Protein 6N9A (pdb70)

InterPro domains:
  IPR000905 Gcp-like domain [PF00814] (30-144)
  IPR022496 tRNA threonylcarbamoyl adenosine modification protein TsaB [TIGR03725] (3-191)
  IPR043129 ATPase, nucleotide binding domain [SSF53067] (1-99)
  IPR043129 ATPase, nucleotide binding domain [SSF53067] (104-193)

Foldseek 3Di:
DDDAFQWEWEWEQQPWTWIWIGHHPDIDIDTDDDDDDCLRPVVVVVVVVCVVVVHALLSGQEYEYEQDDGDPRRNCNGLVVVCVSCVVNQRWYHYDHVQQLLVVQDPDFAKEKAWAADPPQKIWIFIWHGDPHIHTPGDTAMDGPVVVVVVCVVDPHPDYHYHDTDGHNVSRRVSRSVCVVVVNTDTSVPRDGDPNVVVCCPCVVPDNDDD/DPKAKEWFFEFFEWKTFIWIDIPLADTQDWDILCVQVVDDDPCDPQDHDDTSPRQRVNVVVVVVVCVRPPLLPHAEYFYEQDAHDQVRSCNRLQVSLVSCVVNVHFYAYFHQVLLLCSLQCNQVVPDADQEWEQQAAQVFGFIWTQHRLRDIATQEGEPDGTLQRLQCLLCVVLVQHPPRQVSLLVLLVPEDQVQDDQDDPDDDPVRLYDYCVSSSVSLVVCVVPDPDDDSNHSSNNSLCVSLVSVQVSNVVVCVVVVHQEYEYAYDNLVRPVSVVVNVVVCVVVVHHYYYRDHVSRDDTRSSRRSSRSSCVVVPNTDDSPDRRDNPDHD/DWDKDKDWWDFLVLLLCLLCLLLLPDQFLAEEEEAEDDPLQLLSNVLSNVVNQPDHSVQRDDCCPVQWDWDPGVFIEIEGECVVPDDCVCCVPVVVVCSPTRGHYYYYHPVVVVVVSDDPQHKYWYWYDPDPGTIMIMIIGDPVRCVSVVSSVVSVVVVVD

Solvent-accessible surface area: 29505 Å² total; per-residue (Å²): 119,130,116,136,17,54,23,0,0,0,0,1,1,9,48,89,2,39,0,0,0,49,75,34,180,75,75,94,90,59,54,59,91,36,165,119,118,34,2,54,16,0,2,33,28,2,86,137,14,4,85,147,25,122,13,96,4,122,62,8,25,0,0,0,0,1,15,0,3,1,14,3,46,8,1,26,1,0,2,1,3,0,2,0,0,0,6,16,83,68,8,40,0,0,40,2,20,2,0,48,2,1,0,46,11,15,138,52,70,20,28,0,9,0,0,41,100,1,6,102,35,36,18,1,0,0,0,0,70,18,74,207,42,28,83,66,70,42,102,17,37,10,4,8,61,118,45,12,114,113,16,40,174,122,45,71,68,148,41,69,29,100,58,115,13,102,7,30,7,24,27,0,2,114,15,0,31,80,17,48,128,79,184,120,36,44,72,8,27,70,11,131,23,50,46,15,5,77,51,1,17,130,24,18,164,88,114,129,123,178,141,199,90,88,56,25,0,0,0,0,1,1,4,29,44,24,0,0,0,0,0,0,13,42,7,149,98,88,38,6,43,38,10,2,49,89,20,69,138,135,140,70,205,49,65,158,47,51,90,12,44,53,45,64,11,19,85,1,2,6,12,0,0,46,76,0,26,125,138,1,62,20,131,37,0,43,1,0,0,0,1,40,0,36,23,7,50,7,6,0,5,2,0,0,1,0,0,0,0,0,5,18,4,14,106,68,57,5,0,3,2,14,2,6,44,0,3,0,12,0,0,12,30,35,39,97,132,14,126,13,40,0,0,0,0,0,0,19,15,33,40,2,31,0,0,43,0,26,118,113,64,61,15,79,45,56,2,52,12,22,12,2,3,0,9,4,0,2,18,15,0,0,136,46,17,64,46,41,131,75,0,20,85,22,0,21,146,18,6,141,148,19,60,43,127,113,51,94,11,111,56,145,86,46,92,125,116,31,45,33,0,35,1,27,28,2,21,21,8,0,22,26,10,33,118,119,78,194,83,69,130,60,42,23,0,0,3,3,0,7,54,20,0,1,48,30,0,0,71,9,0,5,45,0,0,177,93,66,62,14,129,49,0,0,1,1,2,52,15,4,46,10,43,40,0,61,82,34,0,125,108,54,8,153,154,111,94,29,82,36,30,40,5,67,104,129,24,9,85,35,3,0,12,1,0,0,14,9,0,29,30,56,7,128,102,48,106,90,25,82,32,48,35,44,5,57,29,62,29,134,58,143,47,111,106,3,87,1,106,81,1,51,102,69,42,3,22,100,0,0,66,28,0,0,86,28,0,144,12,12,23,9,0,0,0,3,15,111,20,9,1,17,11,21,35,0,0,23,0,0,0,67,19,2,55,48,88,41,97,85,0,42,10,0,5,40,47,0,12,20,22,4,77,30,153,51,35,0,35,0,0,1,1,24,40,14,168,52,78,27,7,3,5,11,23,0,0,40,20,18,32,45,79,115,4,0,4,0,0,6,39,0,53,96,47,85,29,15,16,28,112,43,8,0,49,0,72,6,73,48,43,65,90,73,47,28,22,0,33,0,27,0,11,132,116,13,73,89,0,16,118,94,0,52,169,5,93,150,76,51,161,178

Secondary structure (DSSP, 8-state):
-----SEEEEEE-SSSEEEEEEETTEEEEEEE-SSS-HHHHHHHHHHHHHHHTT--GGG-SEEEEE--SS-HHHHHHHHHHHHHHHTTTT--EEEE-HHHHHHHTSSS-EEEEEEEE-STTEEEEEEEEESSSEEEEEEEEEEEHHHHHHHHHHS--SEEEESS----HHHHHHHHHHHHHTT--B-TT------GGGGHHHHTSSSS---/----EEEEEE-SSS--EEEEEETTTEEEEEEEHHHHHHS---S-SS----TT-HHHHHHHHHHHHHHHS-GGG--EEEEEEESS-HHHHHHHHHHHHHHHHHHT--EEEEEHHHHHHHHHHHH-TT--S-EEEEEESSS-EEEEEE-TT--EEEEEEBSS--HHHHHHHHHHHTT--SSHHHHHHHHHHTS-TTS---------SS---B--HHHHHHHHHHHHH--S--HHHHHHHHHHHHHHHHHHHHHHHHHHHT--EEEEESGGGG-HHHHHHHHHHHHHHT-EEE---HHHHSS-SHHHHHHHHHHHHTT----TTPPP-TT---/-EEEEEEEEE-HHHHHHHHHHHHHT--SSEEEEEE--TTSSHHHHHHHHGGGGT--GGG----TTTSEEEEESSSEEEEEE-TT--SSHHIIIIIHHHTT-SSSEEEEETGGGGGGGS-TT-EEEEEEEEETTEEEEEEEEEGGGTTHHHHHHGGGGGG--

B-factor: mean 79.47, std 28.5, range [38.74, 260.32]

CATH classification: 3.30.420.40 (+1 more: 3.30.420.200)

Structure (mmCIF, N/CA/C/O backbone):
data_6N9A
#
_entry.id   6N9A
#
_cell.length_a   124.053
_cell.length_b   124.053
_cell.length_c   119.035
_cell.angle_alpha   90.00
_cell.angle_beta   90.00
_cell.angle_gamma   120.00
#
_symmetry.space_group_name_H-M   'P 31 2 1'
#
loop_
_entity.id
_entity.type
_entity.pdbx_description
1 polymer 'tRNA threonylcarbamoyladenosine biosynthesis protein TsaB'
2 polymer 'tRNA N6-adenosine threonylcarbamoyltransferase'
3 polymer 'tRNA threonylcarbamoyladenosine biosynthesis protein TsaE'
4 non-polymer 'TRIETHYLENE GLYCOL'
5 non-polymer 2-(2-ETHOXYETHOXY)ETHANOL
6 non-polymer "5'-O-[(R)-(carboxyoxy)(hydroxy)phosphoryl]adenosine"
7 non-polymer 'ZINC ION'
8 non-polymer "ADENOSINE-5'-DIPHOSPHATE"
9 non-polymer "ADENOSINE-5'-TRIPHOSPHATE"
10 non-polymer 'MAGNESIUM ION'
11 water water
#
loop_
_atom_site.group_PDB
_atom_site.id
_atom_site.type_symbol
_atom_site.label_atom_id
_atom_site.label_alt_id
_atom_site.label_comp_id
_atom_site.label_asym_id
_atom_site.label_entity_id
_atom_site.label_seq_id
_atom_site.pdbx_PDB_ins_code
_atom_site.Cartn_x
_atom_site.Cartn_y
_atom_site.Cartn_z
_atom_site.occupancy
_atom_site.B_iso_or_equiv
_atom_site.auth_seq_id
_atom_site.auth_comp_id
_atom_site.auth_asym_id
_atom_site.auth_atom_id
_atom_site.pdbx_PDB_model_num
ATOM 1 N N . GLY A 1 1 ? -24.071 49.978 -10.415 1.00 108.07 -4 GLY B N 1
ATOM 2 C CA . GLY A 1 1 ? -23.564 48.821 -11.212 1.00 113.17 -4 GLY B CA 1
ATOM 3 C C . GLY A 1 1 ? -22.897 47.776 -10.332 1.00 131.12 -4 GLY B C 1
ATOM 4 O O . GLY A 1 1 ? -23.111 47.746 -9.119 1.00 153.56 -4 GLY B O 1
ATOM 5 N N . SER A 1 2 ? -22.082 46.918 -10.959 1.00 131.98 -3 SER B N 1
ATOM 6 C CA . SER A 1 2 ? -21.402 45.811 -10.282 1.00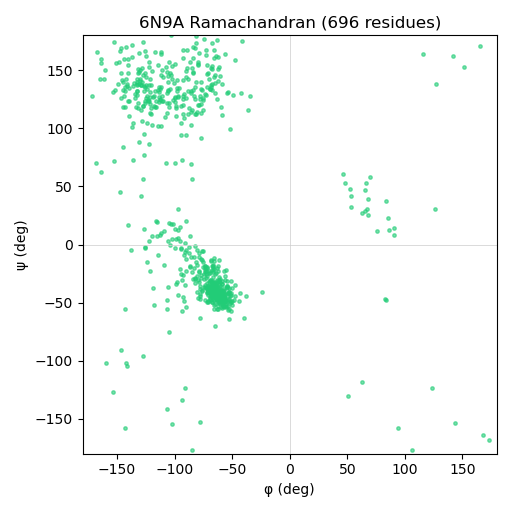 126.44 -3 SER B CA 1
ATOM 7 C C . SER A 1 2 ? -20.229 46.336 -9.445 1.00 108.96 -3 SER B C 1
ATOM 8 O O . SER A 1 2 ? -19.264 46.879 -9.982 1.00 117.11 -3 SER B O 1
ATOM 11 N N . HIS A 1 3 ? -20.333 46.161 -8.124 1.00 85.50 -2 HIS B N 1
ATOM 12 C CA . HIS A 1 3 ? -19.245 46.452 -7.197 1.00 87.78 -2 HIS B CA 1
ATOM 13 C C . HIS A 1 3 ? -19.234 45.398 -6.086 1.00 79.82 -2 HIS B C 1
ATOM 14 O O . HIS A 1 3 ? -20.164 44.601 -5.969 1.00 90.77 -2 HIS B O 1
ATOM 21 N N . MET A 1 4 ? -18.168 45.413 -5.281 1.00 70.01 -1 MET B N 1
ATOM 22 C CA . MET A 1 4 ? -18.003 44.499 -4.154 1.00 75.95 -1 MET B CA 1
ATOM 23 C C . MET A 1 4 ? -18.748 45.052 -2.931 1.00 83.43 -1 MET B C 1
ATOM 24 O O . MET A 1 4 ? -18.862 46.269 -2.749 1.00 68.50 -1 MET B O 1
ATOM 29 N N . ALA A 1 5 ? -19.248 44.134 -2.097 1.00 62.49 0 ALA B N 1
ATOM 30 C CA . ALA A 1 5 ? -20.131 44.461 -0.982 1.00 59.85 0 ALA B CA 1
ATOM 31 C C . ALA A 1 5 ? -19.416 45.376 0.021 1.00 61.01 0 ALA B C 1
ATOM 32 O O . ALA A 1 5 ? -18.230 45.204 0.303 1.00 63.98 0 ALA B O 1
ATOM 34 N N . SER A 1 6 ? -20.171 46.348 0.545 1.00 66.71 1 SER B N 1
ATOM 35 C CA . SER A 1 6 ? -19.735 47.256 1.606 1.00 65.09 1 SER B CA 1
ATOM 36 C C . SER A 1 6 ? -20.637 47.091 2.835 1.00 65.86 1 SER B C 1
ATOM 37 O O . SER A 1 6 ? -20.168 47.158 3.972 1.00 69.78 1 SER B O 1
ATOM 40 N N . ASN A 1 7 ? -21.934 46.880 2.574 1.00 63.18 2 ASN B N 1
ATOM 41 C CA . ASN A 1 7 ? -22.986 46.867 3.587 1.00 59.62 2 ASN B CA 1
ATOM 42 C C . ASN A 1 7 ? -23.693 45.508 3.571 1.00 57.32 2 ASN B C 1
ATOM 43 O O . ASN A 1 7 ? -24.373 45.182 2.598 1.00 53.64 2 ASN B O 1
ATOM 48 N N . VAL A 1 8 ? -23.533 44.736 4.653 1.00 57.15 3 VAL B N 1
ATOM 49 C CA . VAL A 1 8 ? -23.961 43.336 4.696 1.00 57.27 3 VAL B CA 1
ATOM 50 C C . VAL A 1 8 ? -24.726 43.064 5.997 1.00 61.65 3 VAL B C 1
ATOM 51 O O . VAL A 1 8 ? -24.174 43.202 7.091 1.00 62.71 3 VAL B O 1
ATOM 55 N N . LEU A 1 9 ? -25.997 42.671 5.851 1.00 63.79 4 LEU B N 1
ATOM 56 C CA . LEU A 1 9 ? -26.841 42.208 6.951 1.00 63.19 4 LEU B CA 1
ATOM 57 C C . LEU A 1 9 ? -27.026 40.690 6.845 1.00 59.83 4 LEU B C 1
ATOM 58 O O . LEU A 1 9 ? -27.371 40.182 5.784 1.00 63.28 4 LEU B O 1
ATOM 63 N N . ALA A 1 10 ? -26.797 39.979 7.954 1.00 53.43 5 ALA B N 1
ATOM 64 C CA . ALA A 1 10 ? -27.039 38.540 8.030 1.00 54.20 5 ALA B CA 1
ATOM 65 C C . ALA A 1 10 ? -27.568 38.184 9.422 1.00 58.01 5 ALA B C 1
ATOM 66 O O . ALA A 1 10 ? -27.045 38.664 10.424 1.00 60.89 5 ALA B O 1
ATOM 68 N N . LEU A 1 11 ? -28.607 37.344 9.473 1.00 59.16 6 LEU B N 1
ATOM 69 C CA . LEU A 1 11 ? -29.104 36.844 10.745 1.00 64.21 6 LEU B CA 1
ATOM 70 C C . LEU A 1 11 ? -29.411 35.345 10.639 1.00 67.04 6 LEU B C 1
ATOM 71 O O . LEU A 1 11 ? -29.548 34.794 9.543 1.00 60.34 6 LEU B O 1
ATOM 76 N N . ASP A 1 12 ? -29.500 34.698 11.807 1.00 61.01 7 ASP B N 1
ATOM 77 C CA . ASP A 1 12 ? -29.899 33.304 11.921 1.00 60.83 7 ASP B CA 1
ATOM 78 C C . ASP A 1 12 ? -30.804 33.158 13.148 1.00 58.79 7 ASP B C 1
ATOM 79 O O . ASP A 1 12 ? -30.415 33.505 14.263 1.00 64.10 7 ASP B O 1
ATOM 84 N N . THR A 1 13 ? -32.011 32.637 12.917 1.00 60.01 8 THR B N 1
ATOM 85 C CA . THR A 1 13 ? -33.050 32.552 13.930 1.00 61.71 8 THR B CA 1
ATOM 86 C C . THR A 1 13 ? -33.355 31.083 14.239 1.00 62.77 8 THR B C 1
ATOM 87 O O . THR A 1 13 ? -34.410 30.769 14.787 1.00 63.99 8 THR B O 1
ATOM 91 N N . SER A 1 14 ? -32.417 30.199 13.883 1.00 56.61 9 SER B N 1
ATOM 92 C CA . SER A 1 14 ? -32.635 28.755 13.897 1.00 64.01 9 SER B CA 1
ATOM 93 C C . SER A 1 14 ? -32.660 28.227 15.337 1.00 66.15 9 SER B C 1
ATOM 94 O O . SER A 1 14 ? -33.147 27.128 15.595 1.00 68.82 9 SER B O 1
ATOM 97 N N . GLN A 1 15 ? -32.128 29.024 16.268 1.00 73.65 10 GLN B N 1
ATOM 98 C CA . GLN A 1 15 ? -32.163 28.703 17.681 1.00 58.57 10 GLN B CA 1
ATOM 99 C C . GLN A 1 15 ? -32.279 30.015 18.464 1.00 63.31 10 GLN B C 1
ATOM 100 O O . GLN A 1 15 ? -33.381 30.486 18.723 1.00 77.22 10 GLN B O 1
ATOM 106 N N . ARG A 1 16 ? -31.130 30.591 18.829 1.00 64.75 11 ARG B N 1
ATOM 107 C CA . ARG A 1 16 ? -31.068 31.939 19.373 1.00 68.54 11 ARG B CA 1
ATOM 108 C C . ARG A 1 16 ? -30.980 32.922 18.199 1.00 67.64 11 ARG B C 1
ATOM 109 O O . ARG A 1 16 ? -30.557 32.553 17.097 1.00 71.44 11 ARG B O 1
ATOM 117 N N . ILE A 1 17 ? -31.391 34.169 18.449 1.00 55.82 12 ILE B N 1
ATOM 118 C CA . ILE A 1 17 ? -31.319 35.236 17.463 1.00 55.75 12 ILE B CA 1
ATOM 119 C C . ILE A 1 17 ? -29.866 35.705 17.333 1.00 65.62 12 ILE B C 1
ATOM 120 O O . ILE A 1 17 ? -29.231 36.063 18.323 1.00 58.39 12 ILE B O 1
ATOM 125 N N . ARG A 1 18 ? -29.363 35.699 16.095 1.00 63.80 13 ARG B N 1
ATOM 126 C CA . ARG A 1 18 ? -27.997 36.100 15.779 1.00 60.64 13 ARG B CA 1
ATOM 127 C C . ARG A 1 18 ? -28.024 37.071 14.597 1.00 64.83 13 ARG B C 1
ATOM 128 O O . ARG A 1 18 ? -28.451 36.704 13.508 1.00 64.17 13 ARG B O 1
ATOM 136 N N . ILE A 1 19 ? -27.563 38.304 14.832 1.00 62.30 14 ILE B N 1
ATOM 137 C CA . ILE A 1 19 ? -27.593 39.369 13.837 1.00 57.42 14 ILE B CA 1
ATOM 138 C C . ILE A 1 19 ? -26.179 39.923 13.655 1.00 58.68 14 ILE B C 1
ATOM 139 O O . ILE A 1 19 ? -25.540 40.319 14.627 1.00 53.33 14 ILE B O 1
ATOM 144 N N . GLY A 1 20 ? -25.718 39.945 12.401 1.00 61.22 15 GLY B N 1
ATOM 145 C CA . GLY A 1 20 ? -24.461 40.587 12.022 1.00 61.78 15 GLY B CA 1
ATOM 146 C C . GLY A 1 20 ? -24.685 41.684 10.993 1.00 60.17 15 GLY B C 1
ATOM 147 O O . GLY A 1 20 ? -25.453 41.511 10.046 1.00 60.46 15 GLY B O 1
ATOM 148 N N . LEU A 1 21 ? -24.011 42.822 11.184 1.00 61.88 16 LEU B N 1
ATOM 149 C CA . LEU A 1 21 ? -24.119 43.947 10.265 1.00 60.83 16 LEU B CA 1
ATOM 150 C C . LEU A 1 21 ? -22.742 44.585 10.060 1.00 68.53 16 LEU B C 1
ATOM 151 O O . LEU A 1 21 ? -22.195 45.199 10.976 1.00 72.30 16 LEU B O 1
ATOM 156 N N . ARG A 1 22 ? -22.204 44.425 8.846 1.00 58.90 17 ARG B N 1
ATOM 157 C CA . ARG A 1 22 ? -20.992 45.110 8.416 1.00 63.58 17 ARG B CA 1
ATOM 158 C C . ARG A 1 22 ? -21.387 46.369 7.637 1.00 61.31 17 ARG B C 1
ATOM 159 O O . ARG A 1 22 ? -22.271 46.328 6.784 1.00 57.04 17 ARG B O 1
ATOM 167 N N . LYS A 1 23 ? -20.721 47.484 7.950 1.00 64.25 18 LYS B N 1
ATOM 168 C CA . LYS A 1 23 ? -20.830 48.716 7.184 1.00 59.73 18 LYS B CA 1
ATOM 169 C C . LYS A 1 23 ? -19.429 49.315 7.026 1.00 69.31 18 LYS B C 1
ATOM 170 O O . LYS A 1 23 ? -18.903 49.947 7.949 1.00 67.53 18 LYS B O 1
ATOM 176 N N . GLY A 1 24 ? -18.842 49.103 5.844 1.00 68.45 19 GLY B N 1
ATOM 177 C CA . GLY A 1 24 ? -17.465 49.466 5.578 1.00 63.85 19 GLY B CA 1
ATOM 178 C C . GLY A 1 24 ? -16.514 48.687 6.469 1.00 65.12 19 GLY B C 1
ATOM 179 O O . GLY A 1 24 ? -16.461 47.458 6.410 1.00 60.84 19 GLY B O 1
ATOM 180 N N . GLU A 1 25 ? -15.767 49.418 7.301 1.00 73.65 20 GLU B N 1
ATOM 181 C CA . GLU A 1 25 ? -14.731 48.844 8.144 1.00 72.21 20 GLU B CA 1
ATOM 182 C C . GLU A 1 25 ? -15.339 48.378 9.474 1.00 70.40 20 GLU B C 1
ATOM 183 O O . GLU A 1 25 ? -14.655 47.737 10.266 1.00 84.82 20 GLU B O 1
ATOM 189 N N . ASP A 1 26 ? -16.619 48.703 9.701 1.00 65.07 21 ASP B N 1
ATOM 190 C CA . ASP A 1 26 ? -17.312 48.433 10.974 1.00 61.58 21 ASP B CA 1
ATOM 191 C C . ASP A 1 26 ? -18.182 47.172 10.867 1.00 54.53 21 ASP B C 1
ATOM 192 O O . ASP A 1 26 ? -19.065 47.091 10.012 1.00 67.17 21 ASP B O 1
ATOM 197 N N . LEU A 1 27 ? -17.922 46.200 11.751 1.00 54.06 22 LEU B N 1
ATOM 198 C CA . LEU A 1 27 ? -18.756 45.000 11.916 1.00 58.83 22 LEU B CA 1
ATOM 199 C C . LEU A 1 27 ? -19.361 44.990 13.327 1.00 52.90 22 LEU B C 1
ATOM 200 O O . LEU A 1 27 ? -18.639 45.039 14.325 1.00 52.19 22 LEU B O 1
ATOM 205 N N . PHE A 1 28 ? -20.693 44.923 13.399 1.00 66.35 23 PHE B N 1
ATOM 206 C CA . PHE A 1 28 ? -21.399 44.772 14.665 1.00 66.94 23 PHE B CA 1
ATOM 207 C C . PHE A 1 28 ? -22.069 43.396 14.717 1.00 60.26 23 PHE B C 1
ATOM 208 O O . PHE A 1 28 ? -22.705 42.972 13.757 1.00 62.82 23 PHE B O 1
ATOM 216 N N . GLU A 1 29 ? -21.905 42.717 15.856 1.00 63.26 24 GLU B N 1
ATOM 217 C CA . GLU A 1 29 ? -22.581 41.459 16.150 1.00 59.03 24 GLU B CA 1
ATOM 218 C C . GLU A 1 29 ? -23.565 41.685 17.306 1.00 64.75 24 GLU B C 1
ATOM 219 O O . GLU A 1 29 ? -23.228 42.337 18.295 1.00 66.76 24 GLU B O 1
ATOM 225 N N . ILE A 1 30 ? -24.778 41.140 17.172 1.00 55.81 25 ILE B N 1
ATOM 226 C CA . ILE A 1 30 ? -25.774 41.189 18.232 1.00 54.97 25 ILE B CA 1
ATOM 227 C C . ILE A 1 30 ? -26.431 39.813 18.361 1.00 58.60 25 ILE B C 1
ATOM 228 O O . ILE A 1 30 ? -26.767 39.182 17.363 1.00 64.90 25 ILE B O 1
ATOM 233 N N . SER A 1 31 ? -26.602 39.366 19.608 1.00 57.69 26 SER B N 1
ATOM 234 C CA . SER A 1 31 ? -27.342 38.150 19.924 1.00 61.51 26 SER B CA 1
ATOM 235 C C . SER A 1 31 ? -28.360 38.455 21.029 1.00 66.60 26 SER B C 1
ATOM 236 O O . SER A 1 31 ? -28.131 39.334 21.869 1.00 61.93 26 SER B O 1
ATOM 239 N N . TYR A 1 32 ? -29.481 37.727 21.015 1.00 62.01 27 TYR B N 1
ATOM 240 C CA . TYR A 1 32 ? -30.445 37.787 22.101 1.00 59.56 27 TYR B CA 1
ATOM 241 C C . TYR A 1 32 ? -30.803 36.379 22.584 1.00 60.11 27 TYR B C 1
ATOM 242 O O . TYR A 1 32 ? -30.929 35.450 21.787 1.00 54.74 27 TYR B O 1
ATOM 251 N N . THR A 1 33 ? -30.973 36.266 23.907 1.00 66.55 28 THR B N 1
ATOM 252 C CA . THR A 1 33 ? -31.256 35.019 24.610 1.00 59.55 28 THR B CA 1
ATOM 253 C C . THR A 1 33 ? -32.191 35.314 25.790 1.00 62.72 28 THR B C 1
ATOM 254 O O . THR A 1 33 ? -31.829 36.067 26.694 1.00 62.09 28 THR B O 1
ATOM 258 N N . GLY A 1 34 ? -33.391 34.723 25.779 1.00 62.21 29 GLY B N 1
ATOM 259 C CA . GLY A 1 34 ? -34.346 34.931 26.866 1.00 67.09 29 GLY B CA 1
ATOM 260 C C . GLY A 1 34 ? -35.743 34.430 26.544 1.00 76.13 29 GLY B C 1
ATOM 261 O O . GLY A 1 34 ? -35.939 33.662 25.603 1.00 84.22 29 GLY B O 1
ATOM 262 N N . GLU A 1 35 ? -36.713 34.886 27.347 1.00 75.57 30 GLU B N 1
ATOM 263 C CA . GLU A 1 35 ? -38.080 34.362 27.350 1.00 77.26 30 GLU B CA 1
ATOM 264 C C . GLU A 1 35 ? -38.857 34.898 26.143 1.00 67.34 30 GLU B C 1
ATOM 265 O O . GLU A 1 35 ? -39.795 34.263 25.673 1.00 69.74 30 GLU B O 1
ATOM 271 N N . LYS A 1 36 ? -38.455 36.071 25.652 1.00 58.74 31 LYS B N 1
ATOM 272 C CA . LYS A 1 36 ? -39.156 36.736 24.567 1.00 55.32 31 LYS B CA 1
ATOM 273 C C . LYS A 1 36 ? -39.034 35.901 23.286 1.00 57.27 31 LYS B C 1
ATOM 274 O O . LYS A 1 36 ? -38.001 35.273 23.029 1.00 52.37 31 LYS B O 1
ATOM 280 N N . LYS A 1 37 ? -40.112 35.906 22.495 1.00 57.29 32 LYS B N 1
ATOM 281 C CA . LYS A 1 37 ? -40.190 35.158 21.248 1.00 66.93 32 LYS B CA 1
ATOM 282 C C . LYS A 1 37 ? -39.451 35.931 20.153 1.00 59.32 32 LYS B C 1
ATOM 283 O O . LYS A 1 37 ? -39.289 37.145 20.244 1.00 63.11 32 LYS B O 1
ATOM 289 N N . HIS A 1 38 ? -39.014 35.205 19.122 1.00 60.31 33 HIS B N 1
ATOM 290 C CA . HIS A 1 38 ? -38.273 35.778 18.007 1.00 55.17 33 HIS B CA 1
ATOM 291 C C . HIS A 1 38 ? -39.037 36.963 17.402 1.00 55.44 33 HIS B C 1
ATOM 292 O O . HIS A 1 38 ? -38.437 37.979 17.059 1.00 56.60 33 HIS B O 1
ATOM 299 N N . ALA A 1 39 ? -40.361 36.827 17.278 1.00 54.39 34 ALA B N 1
ATOM 300 C CA . ALA A 1 39 ? -41.186 37.849 16.639 1.00 53.86 34 ALA B CA 1
ATOM 301 C C . ALA A 1 39 ? -41.211 39.129 17.487 1.00 51.90 34 ALA B C 1
ATOM 302 O O . ALA A 1 39 ? -41.550 40.195 16.982 1.00 61.01 34 ALA B O 1
ATOM 304 N N . GLU A 1 40 ? -40.851 39.016 18.771 1.00 56.97 35 GLU B N 1
ATOM 305 C CA . GLU A 1 40 ? -40.872 40.150 19.702 1.00 60.14 35 GLU B CA 1
ATOM 306 C C . GLU A 1 40 ? -39.556 40.937 19.636 1.00 54.58 35 GLU B C 1
ATOM 307 O O . GLU A 1 40 ? -39.512 42.092 20.056 1.00 66.35 35 GLU B O 1
ATOM 313 N N . ILE A 1 41 ? -38.492 40.312 19.115 1.00 50.24 36 ILE B N 1
ATOM 314 C CA . ILE A 1 41 ? -37.133 40.852 19.249 1.00 57.99 36 ILE B CA 1
ATOM 315 C C . ILE A 1 41 ? -36.531 41.185 17.878 1.00 60.93 36 ILE B C 1
ATOM 316 O O . ILE A 1 41 ? -36.038 42.293 17.666 1.00 67.01 36 ILE B O 1
ATOM 321 N N . LEU A 1 42 ? -36.569 40.214 16.963 1.00 55.26 37 LEU B N 1
ATOM 322 C CA . LEU A 1 42 ? -35.756 40.239 15.748 1.00 55.56 37 LEU B CA 1
ATOM 323 C C . LEU A 1 42 ? -36.000 41.520 14.952 1.00 51.22 37 LEU B C 1
ATOM 324 O O . LEU A 1 42 ? -35.053 42.227 14.619 1.00 64.62 37 LEU B O 1
ATOM 329 N N . PRO A 1 43 ? -37.261 41.861 14.607 1.00 47.32 38 PRO B N 1
ATOM 330 C CA . PRO A 1 43 ? -37.545 43.103 13.891 1.00 49.94 38 PRO B CA 1
ATOM 331 C C . PRO A 1 43 ? -37.119 44.386 14.626 1.00 60.48 38 PRO B C 1
ATOM 332 O O . PRO A 1 43 ? -36.594 45.300 13.986 1.00 64.79 38 PRO B O 1
ATOM 336 N N . VAL A 1 44 ? -37.333 44.462 15.946 1.00 56.31 39 VAL B N 1
ATOM 337 C CA . VAL A 1 44 ? -37.002 45.696 16.670 1.00 59.36 39 VAL B CA 1
ATOM 338 C C . VAL A 1 44 ? -35.480 45.892 16.629 1.00 55.91 39 VAL B C 1
ATOM 339 O O . VAL A 1 44 ? -35.009 46.998 16.371 1.00 59.63 39 VAL B O 1
ATOM 343 N N . VAL A 1 45 ? -34.725 44.815 16.878 1.00 50.48 40 VAL B N 1
ATOM 344 C CA . VAL A 1 45 ? -33.264 44.885 16.973 1.00 56.70 40 VAL B CA 1
ATOM 345 C C . VAL A 1 45 ? -32.678 45.234 15.599 1.00 55.52 40 VAL B C 1
ATOM 346 O O . VAL A 1 45 ? -31.745 46.027 15.504 1.00 58.69 40 VAL B O 1
ATOM 350 N N . VAL A 1 46 ? -33.230 44.632 14.541 1.00 51.93 41 VAL B N 1
ATOM 351 C CA . VAL A 1 46 ? -32.797 44.919 13.179 1.00 53.61 41 VAL B CA 1
ATOM 352 C C . VAL A 1 46 ? -32.970 46.419 12.897 1.00 55.17 41 VAL B C 1
ATOM 353 O O . VAL A 1 46 ? -32.066 47.058 12.369 1.00 64.91 41 VAL B O 1
ATOM 357 N N . LYS A 1 47 ? -34.133 46.974 13.250 1.00 55.25 42 LYS B N 1
ATOM 358 C CA . LYS A 1 47 ? -34.438 48.379 12.971 1.00 55.78 42 LYS B CA 1
ATOM 359 C C . LYS A 1 47 ? -33.474 49.298 13.735 1.00 62.92 42 LYS B C 1
ATOM 360 O O . LYS A 1 47 ? -32.934 50.245 13.161 1.00 66.00 42 LYS B O 1
ATOM 366 N N . LYS A 1 48 ? -33.269 49.017 15.028 1.00 58.26 43 LYS B N 1
ATOM 367 C CA . LYS A 1 48 ? -32.426 49.857 15.885 1.00 60.56 43 LYS B CA 1
ATOM 368 C C . LYS A 1 48 ? -30.997 49.865 15.336 1.00 60.07 43 LYS B C 1
ATOM 369 O O . LYS A 1 48 ? -30.364 50.916 15.240 1.00 61.31 43 LYS B O 1
ATOM 375 N N . LEU A 1 49 ? -30.505 48.675 14.980 1.00 55.80 44 LEU B N 1
ATOM 376 C CA . LEU A 1 49 ? -29.137 48.503 14.509 1.00 57.73 44 LEU B CA 1
ATOM 377 C C . LEU A 1 49 ? -28.923 49.360 13.254 1.00 61.92 44 LEU B C 1
ATOM 378 O O . LEU A 1 49 ? -27.992 50.165 13.203 1.00 65.38 44 LEU B O 1
ATOM 383 N N . LEU A 1 50 ? -29.797 49.178 12.257 1.00 60.35 45 LEU B N 1
ATOM 384 C CA . LEU A 1 50 ? -29.720 49.903 10.986 1.00 60.43 45 LEU B CA 1
ATOM 385 C C . LEU A 1 50 ? -29.733 51.415 11.249 1.00 59.48 45 LEU B C 1
ATOM 386 O O . LEU A 1 50 ? -28.976 52.159 10.633 1.00 65.80 45 LEU B O 1
ATOM 391 N N . ASP A 1 51 ? -30.599 51.853 12.169 1.00 67.81 46 ASP B N 1
ATOM 392 C CA . ASP A 1 51 ? -30.795 53.274 12.467 1.00 65.04 46 ASP B CA 1
ATOM 393 C C . ASP A 1 51 ? -29.513 53.874 13.057 1.00 72.81 46 ASP B C 1
ATOM 394 O O . ASP A 1 51 ? -29.134 54.993 12.711 1.00 89.44 46 ASP B O 1
ATOM 399 N N . GLU A 1 52 ? -28.859 53.118 13.946 1.00 66.63 47 GLU B N 1
ATOM 400 C CA . GLU A 1 52 ? -27.708 53.601 14.707 1.00 69.05 47 GLU B CA 1
ATOM 401 C C . GLU A 1 52 ? -26.479 53.695 13.794 1.00 77.01 47 GLU B C 1
ATOM 402 O O . GLU A 1 52 ? -25.552 54.459 14.073 1.00 86.76 47 GLU B O 1
ATOM 408 N N . LEU A 1 53 ? -26.485 52.912 12.708 1.00 73.84 48 LEU B N 1
ATOM 409 C CA . LEU A 1 53 ? -25.396 52.897 11.734 1.00 64.77 48 LEU B CA 1
ATOM 410 C C . LEU A 1 53 ? -25.770 53.745 10.513 1.00 64.09 48 LEU B C 1
ATOM 411 O O . LEU A 1 53 ? -25.110 53.667 9.481 1.00 68.02 48 LEU B O 1
ATOM 416 N N . ASP A 1 54 ? -26.830 54.549 10.651 1.00 69.20 49 ASP B N 1
ATOM 417 C CA . ASP A 1 54 ? -27.323 55.427 9.590 1.00 77.37 49 ASP B CA 1
ATOM 418 C C . ASP A 1 54 ? -27.388 54.643 8.275 1.00 71.77 49 ASP B C 1
ATOM 419 O O . ASP A 1 54 ? -26.732 54.991 7.294 1.00 80.62 49 ASP B O 1
ATOM 424 N N . LEU A 1 55 ? -28.194 53.580 8.282 1.00 76.15 50 LEU B N 1
ATOM 425 C CA . LEU A 1 55 ? -28.292 52.645 7.178 1.00 71.48 50 LEU B CA 1
ATOM 426 C C . LEU A 1 55 ? -29.771 52.392 6.864 1.00 77.88 50 LEU B C 1
ATOM 427 O O . LEU A 1 55 ? -30.578 52.135 7.762 1.00 80.86 50 LEU B O 1
ATOM 432 N N . LYS A 1 56 ? -30.111 52.472 5.576 1.00 64.07 51 LYS B N 1
ATOM 433 C CA . LYS A 1 56 ? -31.421 52.089 5.085 1.00 64.11 51 LYS B CA 1
ATOM 434 C C . LYS A 1 56 ? -31.273 50.738 4.379 1.00 58.88 51 LYS B C 1
ATOM 435 O O . LYS A 1 56 ? -30.182 50.377 3.949 1.00 60.18 51 LYS B O 1
ATOM 441 N N . VAL A 1 57 ? -32.374 49.996 4.269 1.00 60.72 52 VAL B N 1
ATOM 442 C CA . VAL A 1 57 ? -32.310 48.630 3.783 1.00 64.14 52 VAL B CA 1
ATOM 443 C C . VAL A 1 57 ? -31.842 48.633 2.323 1.00 66.86 52 VAL B C 1
ATOM 444 O O . VAL A 1 57 ? -31.115 47.733 1.906 1.00 65.65 52 VAL B O 1
ATOM 448 N N . LYS A 1 58 ? -32.259 49.647 1.557 1.00 66.11 53 LYS B N 1
ATOM 449 C CA . LYS A 1 58 ? -31.991 49.679 0.124 1.00 73.88 53 LYS B CA 1
ATOM 450 C C . LYS A 1 58 ? -30.483 49.835 -0.114 1.00 68.91 53 LYS B C 1
ATOM 451 O O . LYS A 1 58 ? -30.001 49.546 -1.205 1.00 82.54 53 LYS B O 1
ATOM 457 N N . ASP A 1 59 ? -29.753 50.282 0.916 1.00 76.93 54 ASP B N 1
ATOM 458 C CA . ASP A 1 59 ? -28.302 50.508 0.840 1.00 81.06 54 ASP B CA 1
ATOM 459 C C . ASP A 1 59 ? -27.540 49.185 1.009 1.00 73.42 54 ASP B C 1
ATOM 460 O O . ASP A 1 59 ? -26.313 49.163 0.898 1.00 76.48 54 ASP B O 1
ATOM 465 N N . LEU A 1 60 ? -28.266 48.092 1.280 1.00 71.21 55 LEU B N 1
ATOM 466 C CA . LEU A 1 60 ? -27.661 46.782 1.548 1.00 66.59 55 LEU B CA 1
ATOM 467 C C . LEU A 1 60 ? -27.295 46.090 0.231 1.00 60.22 55 LEU B C 1
ATOM 468 O O . LEU A 1 60 ? -28.047 46.143 -0.749 1.00 69.38 55 LEU B O 1
ATOM 473 N N . ASP A 1 61 ? -26.130 45.433 0.237 1.00 56.72 56 ASP B N 1
ATOM 474 C CA . ASP A 1 61 ? -25.570 44.790 -0.936 1.00 57.71 56 ASP B CA 1
ATOM 475 C C . ASP A 1 61 ? -25.999 43.318 -0.960 1.00 66.80 56 ASP B C 1
ATOM 476 O O . ASP A 1 61 ? -26.148 42.729 -2.031 1.00 76.23 56 ASP B O 1
ATOM 481 N N . VAL A 1 62 ? -26.193 42.738 0.229 1.00 60.56 57 VAL B N 1
ATOM 482 C CA . VAL A 1 62 ? -26.695 41.373 0.365 1.00 66.01 57 VAL B CA 1
ATOM 483 C C . VAL A 1 62 ? -27.259 41.183 1.778 1.00 62.52 57 VAL B C 1
ATOM 484 O O . VAL A 1 62 ? -26.803 41.813 2.731 1.00 65.04 57 VAL B O 1
ATOM 488 N N . VAL A 1 63 ? -28.259 40.303 1.885 1.00 52.73 58 VAL B N 1
ATOM 489 C CA . VAL A 1 63 ? -28.800 39.873 3.158 1.00 48.21 58 VAL B CA 1
ATOM 490 C C . VAL A 1 63 ? -28.648 38.353 3.266 1.00 58.16 58 VAL B C 1
ATOM 491 O O . VAL A 1 63 ? -29.174 37.611 2.432 1.00 59.56 58 VAL B O 1
ATOM 495 N N . GLY A 1 64 ? -27.927 37.914 4.304 1.00 55.48 59 GLY B N 1
ATOM 496 C CA . GLY A 1 64 ? -27.815 36.505 4.657 1.00 52.94 59 GLY B CA 1
ATOM 497 C C . GLY A 1 64 ? -28.911 36.091 5.624 1.00 55.68 59 GLY B C 1
ATOM 498 O O . GLY A 1 64 ? -29.310 36.871 6.491 1.00 53.47 59 GLY B O 1
ATOM 499 N N . VAL A 1 65 ? -29.397 34.856 5.463 1.00 52.51 60 VAL B N 1
ATOM 500 C CA . VAL A 1 65 ? -30.426 34.295 6.323 1.00 51.24 60 VAL B CA 1
ATOM 501 C C . VAL A 1 65 ? -30.149 32.800 6.503 1.00 53.52 60 VAL B C 1
ATOM 502 O O . VAL A 1 65 ? -29.890 32.091 5.531 1.00 65.46 60 VAL B O 1
ATOM 506 N N . GLY A 1 66 ? -30.206 32.340 7.757 1.00 59.17 61 GLY B N 1
ATOM 507 C CA . GLY A 1 66 ? -30.175 30.918 8.076 1.00 57.28 61 GLY B CA 1
ATOM 508 C C . GLY A 1 66 ? -31.443 30.228 7.603 1.00 56.58 61 GLY B C 1
ATOM 509 O O . GLY A 1 66 ? -32.540 30.763 7.767 1.00 50.66 61 GLY B O 1
ATOM 510 N N . ILE A 1 67 ? -31.285 29.038 7.013 1.00 60.54 62 ILE B N 1
ATOM 511 C CA . ILE A 1 67 ? -32.394 28.320 6.378 1.00 63.68 62 ILE B CA 1
ATOM 512 C C . ILE A 1 67 ? -32.591 26.960 7.062 1.00 62.67 62 ILE B C 1
ATOM 513 O O . ILE A 1 67 ? -33.383 26.141 6.603 1.00 74.12 62 ILE B O 1
ATOM 518 N N . GLY A 1 68 ? -31.869 26.732 8.165 1.00 66.24 63 GLY B N 1
ATOM 519 C CA . GLY A 1 68 ? -31.938 25.480 8.913 1.00 60.59 63 GLY B CA 1
ATOM 520 C C . GLY A 1 68 ? -30.685 24.637 8.696 1.00 63.48 63 GLY B C 1
ATOM 521 O O . GLY A 1 68 ? -29.756 25.073 8.021 1.00 79.98 63 GLY B O 1
ATOM 522 N N . PRO A 1 69 ? -30.664 23.430 9.272 1.00 66.03 64 PRO B N 1
ATOM 523 C CA . PRO A 1 69 ? -31.761 22.901 10.068 1.00 68.55 64 PRO B CA 1
ATOM 524 C C . PRO A 1 69 ? -31.876 23.604 11.427 1.00 69.86 64 PRO B C 1
ATOM 525 O O . PRO A 1 69 ? -30.889 24.126 11.945 1.00 82.56 64 PRO B O 1
ATOM 529 N N . GLY A 1 70 ? -33.090 23.603 11.983 1.00 60.09 65 GLY B N 1
ATOM 530 C CA . GLY A 1 70 ? -33.393 24.308 13.217 1.00 65.75 65 GLY B CA 1
ATOM 531 C C . GLY A 1 70 ? -34.879 24.277 13.526 1.00 64.63 65 GLY B C 1
ATOM 532 O O . GLY A 1 70 ? -35.631 23.524 12.905 1.00 71.07 65 GLY B O 1
ATOM 533 N N . GLY A 1 71 ? -35.287 25.106 14.494 1.00 61.96 66 GLY B N 1
ATOM 534 C CA . GLY A 1 71 ? -36.664 25.177 14.970 1.00 54.67 66 GLY B CA 1
ATOM 535 C C . GLY A 1 71 ? -37.572 25.877 13.972 1.00 60.78 66 GLY B C 1
ATOM 536 O O . GLY A 1 71 ? -37.272 26.974 13.506 1.00 72.84 66 GLY B O 1
ATOM 537 N N . LEU A 1 72 ? -38.694 25.225 13.655 1.00 65.41 67 LEU B N 1
ATOM 538 C CA . LEU A 1 72 ? -39.582 25.641 12.583 1.00 60.73 67 LEU B CA 1
ATOM 539 C C . LEU A 1 72 ? -40.020 27.096 12.785 1.00 61.56 67 LEU B C 1
ATOM 540 O O . LEU A 1 72 ? -39.884 27.923 11.886 1.00 75.00 67 LEU B O 1
ATOM 545 N N . THR A 1 73 ? -40.548 27.387 13.975 1.00 58.27 68 THR B N 1
ATOM 546 C CA . THR A 1 73 ? -41.094 28.693 14.310 1.00 57.76 68 THR B CA 1
ATOM 547 C C . THR A 1 73 ? -40.028 29.770 14.084 1.00 61.12 68 THR B C 1
ATOM 548 O O . THR A 1 73 ? -40.294 30.791 13.456 1.00 66.63 68 THR B O 1
ATOM 552 N N . GLY A 1 74 ? -38.823 29.521 14.608 1.00 63.69 69 GLY B N 1
ATOM 553 C CA . GLY A 1 74 ? -37.698 30.443 14.489 1.00 62.15 69 GLY B CA 1
ATOM 554 C C . GLY A 1 74 ? -37.360 30.743 13.038 1.00 59.56 69 GLY B C 1
ATOM 555 O O . GLY A 1 74 ? -37.281 31.905 12.640 1.00 67.59 69 GLY B O 1
ATOM 556 N N . LEU A 1 75 ? -37.162 29.679 12.252 1.00 54.69 70 LEU B N 1
ATOM 557 C CA . LEU A 1 75 ? -36.773 29.786 10.849 1.00 61.47 70 LEU B CA 1
ATOM 558 C C . LEU A 1 75 ? -37.807 30.617 10.080 1.00 58.12 70 LEU B C 1
ATOM 559 O O . LEU A 1 75 ? -37.445 31.495 9.298 1.00 65.82 70 LEU B O 1
ATOM 564 N N . ARG A 1 76 ? -39.089 30.322 10.317 1.00 50.77 71 ARG B N 1
ATOM 565 C CA . ARG A 1 76 ? -40.201 31.004 9.661 1.00 53.69 71 ARG B CA 1
ATOM 566 C C . ARG A 1 76 ? -40.131 32.509 9.938 1.00 52.39 71 ARG B C 1
ATOM 567 O O . ARG A 1 76 ? -40.299 33.319 9.032 1.00 56.35 71 ARG B O 1
ATOM 575 N N . VAL A 1 77 ? -39.886 32.875 11.197 1.00 51.25 72 VAL B N 1
ATOM 576 C CA . VAL A 1 77 ? -39.832 34.276 11.576 1.00 54.59 72 VAL B CA 1
ATOM 577 C C . VAL A 1 77 ? -38.682 34.941 10.809 1.00 57.53 72 VAL B C 1
ATOM 578 O O . VAL A 1 77 ? -38.898 35.929 10.112 1.00 57.19 72 VAL B O 1
ATOM 582 N N . GLY A 1 78 ? -37.476 34.378 10.941 1.00 57.26 73 GLY B N 1
ATOM 583 C CA . GLY A 1 78 ? -36.261 34.899 10.304 1.00 57.29 73 GLY B CA 1
ATOM 584 C C . GLY A 1 78 ? -36.420 35.091 8.801 1.00 59.65 73 GLY B C 1
ATOM 585 O O . GLY A 1 78 ? -36.217 36.193 8.280 1.00 59.88 73 GLY B O 1
ATOM 586 N N . ILE A 1 79 ? -36.780 34.013 8.097 1.00 50.94 74 ILE B N 1
ATOM 587 C CA . ILE A 1 79 ? -36.888 34.040 6.644 1.00 49.14 74 ILE B CA 1
ATOM 588 C C . ILE A 1 79 ? -37.961 35.053 6.230 1.00 48.53 74 ILE B C 1
ATOM 589 O O . ILE A 1 79 ? -37.743 35.865 5.335 1.00 56.69 74 ILE B O 1
ATOM 594 N N . ALA A 1 80 ? -39.119 34.995 6.890 1.00 45.59 75 ALA B N 1
ATOM 595 C CA . ALA A 1 80 ? -40.236 35.856 6.546 1.00 47.92 75 ALA B CA 1
ATOM 596 C C . ALA A 1 80 ? -39.840 37.331 6.705 1.00 54.63 75 ALA B C 1
ATOM 597 O O . ALA A 1 80 ? -40.174 38.147 5.849 1.00 64.91 75 ALA B O 1
ATOM 599 N N . THR A 1 81 ? -39.133 37.677 7.789 1.00 52.11 76 THR B N 1
ATOM 600 C CA . THR A 1 81 ? -38.791 39.087 8.021 1.00 54.85 76 THR B CA 1
ATOM 601 C C . THR A 1 81 ? -37.817 39.530 6.924 1.00 49.69 76 THR B C 1
ATOM 602 O O . THR A 1 81 ? -37.896 40.660 6.452 1.00 59.94 76 THR B O 1
ATOM 606 N N . VAL A 1 82 ? -36.913 38.628 6.526 1.00 45.45 77 VAL B N 1
ATOM 607 C CA . VAL A 1 82 ? -35.933 38.914 5.481 1.00 53.70 77 VAL B CA 1
ATOM 608 C C . VAL A 1 82 ? -36.666 39.199 4.164 1.00 60.18 77 VAL B C 1
ATOM 609 O O . VAL A 1 82 ? -36.308 40.132 3.444 1.00 69.31 77 VAL B O 1
ATOM 613 N N . VAL A 1 83 ? -37.686 38.387 3.864 1.00 57.23 78 VAL B N 1
ATOM 614 C CA . VAL A 1 83 ? -38.510 38.562 2.669 1.00 54.53 78 VAL B CA 1
ATOM 615 C C . VAL A 1 83 ? -39.108 39.973 2.690 1.00 54.14 78 VAL B C 1
ATOM 616 O O . VAL A 1 83 ? -39.108 40.675 1.679 1.00 60.95 78 VAL B O 1
ATOM 620 N N . GLY A 1 84 ? -39.615 40.377 3.856 1.00 51.60 79 GLY B N 1
ATOM 621 C CA . GLY A 1 84 ? -40.146 41.713 4.053 1.00 55.00 79 GLY B CA 1
ATOM 622 C C . GLY A 1 84 ? -39.088 42.788 3.850 1.00 58.98 79 GLY B C 1
ATOM 623 O O . GLY A 1 84 ? -39.393 43.880 3.373 1.00 57.82 79 GLY B O 1
ATOM 624 N N . LEU A 1 85 ? -37.839 42.484 4.216 1.00 52.72 80 LEU B N 1
ATOM 625 C CA . LEU A 1 85 ? -36.759 43.460 4.124 1.00 51.04 80 LEU B CA 1
ATOM 626 C C . LEU A 1 85 ? -36.398 43.691 2.652 1.00 55.33 80 LEU B C 1
ATOM 627 O O . LEU A 1 85 ? -36.314 44.830 2.211 1.00 56.97 80 LEU B O 1
ATOM 632 N N . VAL A 1 86 ? -36.197 42.602 1.903 1.00 54.91 81 VAL B N 1
ATOM 633 C CA . VAL A 1 86 ? -35.541 42.659 0.593 1.00 60.73 81 VAL B CA 1
ATOM 634 C C . VAL A 1 86 ? -36.571 42.807 -0.537 1.00 62.65 81 VAL B C 1
ATOM 635 O O . VAL A 1 86 ? -36.242 43.342 -1.592 1.00 63.03 81 VAL B O 1
ATOM 639 N N . SER A 1 87 ? -37.804 42.335 -0.325 1.00 60.36 82 SER B N 1
ATOM 640 C CA . SER A 1 87 ? -38.755 42.173 -1.430 1.00 58.95 82 SER B CA 1
ATOM 641 C C . SER A 1 87 ? -38.917 43.480 -2.206 1.00 58.27 82 SER B C 1
ATOM 642 O O . SER A 1 87 ? -38.964 43.462 -3.432 1.00 60.24 82 SER B O 1
ATOM 645 N N . PRO A 1 88 ? -39.005 44.656 -1.543 1.00 64.00 83 PRO B N 1
ATOM 646 C CA . PRO A 1 88 ? -39.218 45.918 -2.253 1.00 59.61 83 PRO B CA 1
ATOM 647 C C . PRO A 1 88 ? -38.089 46.319 -3.216 1.00 56.83 83 PRO B C 1
ATOM 648 O O . PRO A 1 88 ? -38.319 47.123 -4.112 1.00 65.01 83 PRO B O 1
ATOM 652 N N . TYR A 1 89 ? -36.888 45.764 -3.023 1.00 56.39 84 TYR B N 1
ATOM 653 C CA . TYR A 1 89 ? -35.696 46.226 -3.736 1.00 57.77 84 TYR B CA 1
ATOM 654 C C . TYR A 1 89 ? -34.997 45.067 -4.460 1.00 62.11 84 TYR B C 1
ATOM 655 O O . TYR A 1 89 ? -34.013 45.288 -5.161 1.00 78.35 84 TYR B O 1
ATOM 664 N N . ASP A 1 90 ? -35.511 43.843 -4.287 1.00 68.49 85 ASP B N 1
ATOM 665 C CA . ASP A 1 90 ? -34.934 42.616 -4.867 1.00 72.81 85 ASP B CA 1
ATOM 666 C C . ASP A 1 90 ? -33.446 42.517 -4.500 1.00 73.73 85 ASP B C 1
ATOM 667 O O . ASP A 1 90 ? -32.616 42.150 -5.340 1.00 67.04 85 ASP B O 1
ATOM 672 N N . ILE A 1 91 ? -33.120 42.841 -3.242 1.00 61.24 86 ILE B N 1
ATOM 673 C CA . ILE A 1 91 ? -31.758 42.718 -2.736 1.00 57.88 86 ILE B CA 1
ATOM 674 C C . ILE A 1 91 ? -31.404 41.237 -2.662 1.00 55.80 86 ILE B C 1
ATOM 675 O O . ILE A 1 91 ? -32.179 40.430 -2.156 1.00 62.78 86 ILE B O 1
ATOM 680 N N . PRO A 1 92 ? -30.219 40.836 -3.169 1.00 53.95 87 PRO B N 1
ATOM 681 C CA . PRO A 1 92 ? -29.839 39.425 -3.203 1.00 53.08 87 PRO B CA 1
ATOM 682 C C . PRO A 1 92 ? -29.729 38.811 -1.801 1.00 61.71 87 PRO B C 1
ATOM 683 O O . PRO A 1 92 ? -29.424 39.513 -0.835 1.00 62.66 87 PRO B O 1
ATOM 687 N N . VAL A 1 93 ? -29.983 37.500 -1.728 1.00 68.46 88 VAL B N 1
ATOM 688 C CA . VAL A 1 93 ? -30.123 36.771 -0.478 1.00 62.85 88 VAL B CA 1
ATOM 689 C C . VAL A 1 93 ? -29.119 35.614 -0.455 1.00 59.01 88 VAL B C 1
ATOM 690 O O . VAL A 1 93 ? -29.101 34.778 -1.355 1.00 67.00 88 VAL B O 1
ATOM 694 N N . ALA A 1 94 ? -28.289 35.582 0.591 1.00 58.49 89 ALA B N 1
ATOM 695 C CA . ALA A 1 94 ? -27.380 34.474 0.835 1.00 61.28 89 ALA B CA 1
ATOM 696 C C . ALA A 1 94 ? -28.064 33.463 1.749 1.00 56.26 89 ALA B C 1
ATOM 697 O O . ALA A 1 94 ? -28.267 33.730 2.929 1.00 60.45 89 ALA B O 1
ATOM 699 N N . PRO A 1 95 ? -28.445 32.274 1.234 1.00 58.08 90 PRO B N 1
ATOM 700 C CA . PRO A 1 95 ? -28.981 31.209 2.077 1.00 56.90 90 PRO B CA 1
ATOM 701 C C . PRO A 1 95 ? -27.857 30.526 2.869 1.00 66.82 90 PRO B C 1
ATOM 702 O O . PRO A 1 95 ? -26.886 30.049 2.277 1.00 68.80 90 PRO B O 1
ATOM 706 N N . LEU A 1 96 ? -28.011 30.494 4.198 1.00 69.18 91 LEU B N 1
ATOM 707 C CA . LEU A 1 96 ? -26.985 30.013 5.119 1.00 60.73 91 LEU B CA 1
ATOM 708 C C . LEU A 1 96 ? -27.458 28.721 5.791 1.00 64.85 91 LEU B C 1
ATOM 709 O O . LEU A 1 96 ? -28.525 28.686 6.398 1.00 72.93 91 LEU B O 1
ATOM 714 N N . ASN A 1 97 ? -26.645 27.667 5.672 1.00 61.16 92 ASN B N 1
ATOM 715 C CA . ASN A 1 97 ? -26.884 26.409 6.358 1.00 54.62 92 ASN B CA 1
ATOM 716 C C . ASN A 1 97 ? -26.483 26.575 7.826 1.00 55.86 92 ASN B C 1
ATOM 717 O O . ASN A 1 97 ? -25.311 26.753 8.137 1.00 57.08 92 ASN B O 1
ATOM 722 N N . SER A 1 98 ? -27.482 26.512 8.711 1.00 62.92 93 SER B N 1
ATOM 723 C CA . SER A 1 98 ? -27.324 26.833 10.125 1.00 63.31 93 SER B CA 1
ATOM 724 C C . SER A 1 98 ? -26.313 25.885 10.780 1.00 58.52 93 SER B C 1
ATOM 725 O O . SER A 1 98 ? -25.622 26.270 11.718 1.00 65.33 93 SER B O 1
ATOM 728 N N . PHE A 1 99 ? -26.237 24.650 10.275 1.00 62.55 94 PHE B N 1
ATOM 729 C CA . PHE A 1 99 ? -25.346 23.634 10.831 1.00 68.26 94 PHE B CA 1
ATOM 730 C C . PHE A 1 99 ? -23.902 23.920 10.406 1.00 68.79 94 PHE B C 1
ATOM 731 O O . PHE A 1 99 ? -22.977 23.749 11.196 1.00 73.65 94 PHE B O 1
ATOM 739 N N . GLU A 1 100 ? -23.728 24.354 9.155 1.00 71.47 95 GLU B N 1
ATOM 740 C CA . GLU A 1 100 ? -22.424 24.753 8.644 1.00 73.42 95 GLU B CA 1
ATOM 741 C C . GLU A 1 100 ? -21.941 25.985 9.418 1.00 62.57 95 GLU B C 1
ATOM 742 O O . GLU A 1 100 ? -20.778 26.065 9.818 1.00 61.63 95 GLU B O 1
ATOM 748 N N . MET A 1 101 ? -22.851 26.942 9.624 1.00 59.07 96 MET B N 1
ATOM 749 C CA . MET A 1 101 ? -22.546 28.160 10.358 1.00 61.02 96 MET B CA 1
ATOM 750 C C . MET A 1 101 ? -22.080 27.785 11.771 1.00 60.33 96 MET B C 1
ATOM 751 O O . MET A 1 101 ? -21.151 28.386 12.309 1.00 65.99 96 MET B O 1
ATOM 756 N N . THR A 1 102 ? -22.739 26.781 12.357 1.00 59.47 97 THR B N 1
ATOM 757 C CA . THR A 1 102 ? -22.400 26.286 13.684 1.00 68.27 97 THR B CA 1
ATOM 758 C C . THR A 1 102 ? -20.967 25.743 13.676 1.00 58.07 97 THR B C 1
ATOM 759 O O . THR A 1 102 ? -20.172 26.056 14.561 1.00 63.03 97 THR B O 1
ATOM 763 N N . ALA A 1 103 ? -20.659 24.928 12.663 1.00 65.89 98 ALA B N 1
ATOM 764 C CA . ALA A 1 103 ? -19.365 24.266 12.540 1.00 73.32 98 ALA B CA 1
ATOM 765 C C . ALA A 1 103 ? -18.251 25.312 12.417 1.00 80.95 98 ALA B C 1
ATOM 766 O O . ALA A 1 103 ? -17.218 25.198 13.076 1.00 80.90 98 ALA B O 1
ATOM 768 N N . LYS A 1 104 ? -18.484 26.321 11.568 1.00 83.04 99 LYS B N 1
ATOM 769 C CA . LYS A 1 104 ? -17.494 27.353 11.245 1.00 73.16 99 LYS B CA 1
ATOM 770 C C . LYS A 1 104 ? -17.294 28.294 12.440 1.00 75.83 99 LYS B C 1
ATOM 771 O O . LYS A 1 104 ? -16.284 28.995 12.513 1.00 78.61 99 LYS B O 1
ATOM 777 N N . SER A 1 105 ? -18.261 28.302 13.366 1.00 77.68 100 SER B N 1
ATOM 778 C CA . SER A 1 105 ? -18.245 29.189 14.532 1.00 72.62 100 SER B CA 1
ATOM 779 C C . SER A 1 105 ? -17.375 28.599 15.649 1.00 79.48 100 SER B C 1
ATOM 780 O O . SER A 1 105 ? -17.225 29.211 16.709 1.00 84.87 100 SER B O 1
ATOM 783 N N . CYS A 1 106 ? -16.811 27.412 15.398 1.00 82.10 101 CYS B N 1
ATOM 784 C CA . CYS A 1 106 ? -15.979 26.700 16.363 1.00 94.03 101 CYS B CA 1
ATOM 785 C C . CYS A 1 106 ? -14.511 27.056 16.134 1.00 107.55 101 CYS B C 1
ATOM 786 O O . CYS A 1 106 ? -13.973 26.820 15.054 1.00 104.07 101 CYS B O 1
ATOM 789 N N . PRO A 1 107 ? -13.820 27.635 17.143 1.00 116.03 102 PRO B N 1
ATOM 790 C CA . PRO A 1 107 ? -12.445 28.108 16.972 1.00 115.10 102 PRO B CA 1
ATOM 791 C C . PRO A 1 107 ? -11.499 27.066 16.354 1.00 118.79 102 PRO B C 1
ATOM 792 O O . PRO A 1 107 ? -10.684 27.406 15.497 1.00 126.37 102 PRO B O 1
ATOM 796 N N . ALA A 1 108 ? -11.624 25.811 16.800 1.00 126.33 103 ALA B N 1
ATOM 797 C CA . ALA A 1 108 ? -10.710 24.733 16.424 1.00 108.29 103 ALA B CA 1
ATOM 798 C C . ALA A 1 108 ? -10.976 24.283 14.983 1.00 128.96 103 ALA B C 1
ATOM 799 O O . ALA A 1 108 ? -11.899 24.770 14.329 1.00 124.60 103 ALA B O 1
ATOM 801 N N . ASP A 1 109 ? -10.144 23.347 14.510 1.00 135.68 104 ASP B N 1
ATOM 802 C CA . ASP A 1 109 ? -10.284 22.718 13.199 1.00 133.74 104 ASP B CA 1
ATOM 803 C C . ASP A 1 109 ? -10.283 21.194 13.375 1.00 115.18 104 ASP B C 1
ATOM 804 O O . ASP A 1 109 ? -10.063 20.686 14.479 1.00 114.61 104 ASP B O 1
ATOM 809 N N . GLY A 1 110 ? -10.533 20.480 12.271 1.00 142.52 105 GLY B N 1
ATOM 810 C CA . GLY A 1 110 ? -10.477 19.021 12.232 1.00 148.28 105 GLY B CA 1
ATOM 811 C C . GLY A 1 110 ? -11.782 18.411 11.748 1.00 163.03 105 GLY B C 1
ATOM 812 O O . GLY A 1 110 ? -12.252 18.728 10.650 1.00 152.04 105 GLY B O 1
ATOM 813 N N . VAL A 1 111 ? -12.355 17.532 12.580 1.00 172.89 106 VAL B N 1
ATOM 814 C CA . VAL A 1 111 ? -13.608 16.829 12.294 1.00 152.82 106 VAL B CA 1
ATOM 815 C C . VAL A 1 111 ? -14.635 17.205 13.369 1.00 130.69 106 VAL B C 1
ATOM 816 O O . VAL A 1 111 ? -14.375 17.074 14.567 1.00 124.35 106 VAL B O 1
ATOM 820 N N . VAL A 1 112 ? -15.804 17.667 12.913 1.00 112.41 107 VAL B N 1
ATOM 821 C CA . VAL A 1 112 ? -16.809 18.287 13.766 1.00 103.31 107 VAL B CA 1
ATOM 822 C C . VAL A 1 112 ? -18.158 17.608 13.508 1.00 101.36 107 VAL B C 1
ATOM 823 O O . VAL A 1 112 ? -18.512 17.348 12.356 1.00 97.77 107 VAL B O 1
ATOM 827 N N . LEU A 1 113 ? -18.898 17.329 14.588 1.00 94.73 108 LEU B N 1
ATOM 828 C CA . LEU A 1 113 ? -20.241 16.759 14.496 1.00 94.23 108 LEU B CA 1
ATOM 829 C C . LEU A 1 113 ? -21.237 17.665 15.230 1.00 94.47 108 LEU B C 1
ATOM 830 O O . LEU A 1 113 ? -21.035 18.015 16.395 1.00 84.18 108 LEU B O 1
ATOM 835 N N . VAL A 1 114 ? -22.310 18.026 14.516 1.00 86.46 109 VAL B N 1
ATOM 836 C CA . VAL A 1 114 ? -23.338 18.943 14.991 1.00 79.92 109 VAL B CA 1
ATOM 837 C C . VAL A 1 114 ? -24.650 18.166 15.130 1.00 71.96 109 VAL B C 1
ATOM 838 O O . VAL A 1 114 ? -25.034 17.434 14.220 1.00 71.07 109 VAL B O 1
ATOM 842 N N . ALA A 1 115 ? -25.327 18.338 16.270 1.00 77.03 110 ALA B N 1
ATOM 843 C CA . ALA A 1 115 ? -26.541 17.585 16.568 1.00 79.58 110 ALA B CA 1
ATOM 844 C C . ALA A 1 115 ? -27.537 18.450 17.353 1.00 74.93 110 ALA B C 1
ATOM 845 O O . ALA A 1 115 ? -27.160 19.210 18.248 1.00 77.87 110 ALA B O 1
ATOM 847 N N . ARG A 1 116 ? -28.815 18.309 16.989 1.00 63.28 111 ARG B N 1
ATOM 848 C CA . ARG A 1 116 ? -29.941 18.946 17.657 1.00 77.19 111 ARG B CA 1
ATOM 849 C C . ARG A 1 116 ? -31.016 17.876 17.879 1.00 81.99 111 ARG B C 1
ATOM 850 O O . ARG A 1 116 ? -31.341 17.127 16.956 1.00 77.57 111 ARG B O 1
ATOM 858 N N . ARG A 1 117 ? -31.558 17.802 19.099 1.00 85.79 112 ARG B N 1
ATOM 859 C CA . ARG A 1 117 ? -32.552 16.784 19.411 1.00 85.66 112 ARG B CA 1
ATOM 860 C C . ARG A 1 117 ? -33.862 17.152 18.705 1.00 89.37 112 ARG B C 1
ATOM 861 O O . ARG A 1 117 ? -34.277 18.313 18.703 1.00 85.94 112 ARG B O 1
ATOM 869 N N . ALA A 1 118 ? -34.486 16.137 18.097 1.00 75.24 113 ALA B N 1
ATOM 870 C CA . ALA A 1 118 ? -35.819 16.231 17.517 1.00 81.40 113 ALA B CA 1
ATOM 871 C C . ALA A 1 118 ? -36.845 15.771 18.561 1.00 78.34 113 ALA B C 1
ATOM 872 O O . ALA A 1 118 ? -36.782 16.180 19.722 1.00 80.62 113 ALA B O 1
ATOM 874 N N . ARG A 1 119 ? -37.786 14.922 18.137 1.00 78.82 114 ARG B N 1
ATOM 875 C CA . ARG A 1 119 ? -38.697 14.245 19.051 1.00 85.76 114 ARG B CA 1
ATOM 876 C C . ARG A 1 119 ? -37.902 13.198 19.840 1.00 87.14 114 ARG B C 1
ATOM 877 O O . ARG A 1 119 ? -36.950 12.621 19.319 1.00 90.11 114 ARG B O 1
ATOM 885 N N . LYS A 1 120 ? -38.303 12.966 21.093 1.00 101.93 115 LYS B N 1
ATOM 886 C CA . LYS A 1 120 ? -37.607 12.037 21.983 1.00 96.33 115 LYS B CA 1
ATOM 887 C C . LYS A 1 120 ? -37.047 10.868 21.163 1.00 97.90 115 LYS B C 1
ATOM 888 O O . LYS A 1 120 ? -37.776 10.231 20.400 1.00 96.67 115 LYS B O 1
ATOM 894 N N . GLY A 1 121 ? -35.748 10.602 21.334 1.00 96.23 116 GLY B N 1
ATOM 895 C CA . GLY A 1 121 ? -35.096 9.414 20.788 1.00 93.92 116 GLY B CA 1
ATOM 896 C C . GLY A 1 121 ? -34.620 9.612 19.358 1.00 91.53 116 GLY B C 1
ATOM 897 O O . GLY A 1 121 ? -34.257 8.642 18.685 1.00 93.07 116 GLY B O 1
ATOM 898 N N . TYR A 1 122 ? -34.621 10.870 18.899 1.00 87.02 117 TYR B N 1
ATOM 899 C CA . TYR A 1 122 ? -34.159 11.227 17.556 1.00 85.79 117 TYR B CA 1
ATOM 900 C C . TYR A 1 122 ? -33.365 12.540 17.605 1.00 83.50 117 TYR B C 1
ATOM 901 O O . TYR A 1 122 ? -33.496 13.328 18.543 1.00 86.08 117 TYR B O 1
ATOM 910 N N . HIS A 1 123 ? -32.544 12.753 16.570 1.00 96.17 118 HIS B N 1
ATOM 911 C CA . HIS A 1 123 ? -31.602 13.871 16.481 1.00 85.42 118 HIS B CA 1
ATOM 912 C C . HIS A 1 123 ? -31.363 14.241 15.012 1.00 77.13 118 HIS B C 1
ATOM 913 O O . HIS A 1 123 ? -31.128 13.361 14.187 1.00 70.62 118 HIS B O 1
ATOM 920 N N . TYR A 1 124 ? -31.423 15.542 14.701 1.00 74.19 119 TYR B N 1
ATOM 921 C CA . TYR A 1 124 ? -30.790 16.094 13.496 1.00 77.08 119 TYR B CA 1
ATOM 922 C C . TYR A 1 124 ? -29.272 16.035 13.700 1.00 65.38 119 TYR B C 1
ATOM 923 O O . TYR A 1 124 ? -28.801 16.265 14.806 1.00 74.84 119 TYR B O 1
ATOM 932 N N . CYS A 1 125 ? -28.505 15.733 12.648 1.00 84.34 120 CYS B N 1
ATOM 933 C CA . CYS A 1 125 ? -27.050 15.732 12.793 1.00 90.01 120 CYS B CA 1
ATOM 934 C C . CYS A 1 125 ? -26.348 15.757 11.430 1.00 81.68 120 CYS B C 1
ATOM 935 O O . CYS A 1 125 ? -26.909 15.345 10.415 1.00 75.42 120 CYS B O 1
ATOM 938 N N . ALA A 1 126 ? -25.106 16.254 11.453 1.00 84.38 121 ALA B N 1
ATOM 939 C CA . ALA A 1 126 ? -24.211 16.318 10.303 1.00 91.11 121 ALA B CA 1
ATOM 940 C C . ALA A 1 126 ? -22.761 16.235 10.799 1.00 97.70 121 ALA B C 1
ATOM 941 O O . ALA A 1 126 ? -22.474 16.572 11.948 1.00 80.81 121 ALA B O 1
ATOM 943 N N . VAL A 1 127 ? -21.858 15.784 9.921 1.00 100.22 122 VAL B N 1
ATOM 944 C CA . VAL A 1 127 ? -20.434 15.696 10.232 1.00 99.05 122 VAL B CA 1
ATOM 945 C C . VAL A 1 127 ? -19.654 16.468 9.162 1.00 96.91 122 VAL B C 1
ATOM 946 O O . VAL A 1 127 ? -19.954 16.367 7.973 1.00 103.41 122 VAL B O 1
ATOM 950 N N . TYR A 1 128 ? -18.652 17.233 9.609 1.00 104.36 123 TYR B N 1
ATOM 951 C CA . TYR A 1 128 ? -17.938 18.175 8.756 1.00 102.31 123 TYR B CA 1
ATOM 952 C C . TYR A 1 128 ? -16.427 18.058 8.978 1.00 109.55 123 TYR B C 1
ATOM 953 O O . TYR A 1 128 ? -15.951 18.087 10.114 1.00 131.01 123 TYR B O 1
ATOM 962 N N . LEU A 1 129 ? -15.692 17.927 7.869 1.00 111.11 124 LEU B N 1
ATOM 963 C CA . LEU A 1 129 ? -14.241 18.063 7.846 1.00 132.59 124 LEU B CA 1
ATOM 964 C C . LEU A 1 129 ? -13.904 19.543 7.639 1.00 126.06 124 LEU B C 1
ATOM 965 O O . LEU A 1 129 ? -14.243 20.121 6.606 1.00 149.41 124 LEU B O 1
ATOM 970 N N . LYS A 1 130 ? -13.237 20.141 8.632 1.00 117.45 125 LYS B N 1
ATOM 971 C CA . LYS A 1 130 ? -13.093 21.588 8.722 1.00 120.22 125 LYS B CA 1
ATOM 972 C C . LYS A 1 130 ? -11.612 21.961 8.876 1.00 135.23 125 LYS B C 1
ATOM 973 O O . LYS A 1 130 ? -10.964 21.568 9.847 1.00 149.13 125 LYS B O 1
ATOM 979 N N . ASP A 1 131 ? -11.098 22.722 7.901 1.00 143.38 126 ASP B N 1
ATOM 980 C CA . ASP A 1 131 ? -9.720 23.236 7.895 1.00 128.09 126 ASP B CA 1
ATOM 981 C C . ASP A 1 131 ? -9.732 24.658 7.319 1.00 135.70 126 ASP B C 1
ATOM 982 O O . ASP A 1 131 ? -10.091 25.602 8.025 1.00 145.67 126 ASP B O 1
ATOM 987 N N . LYS A 1 132 ? -9.338 24.803 6.046 1.00 148.30 127 LYS B N 1
ATOM 988 C CA . LYS A 1 132 ? -9.403 26.093 5.353 1.00 137.55 127 LYS B CA 1
ATOM 989 C C . LYS A 1 132 ? -10.878 26.481 5.220 1.00 147.21 127 LYS B C 1
ATOM 990 O O . LYS A 1 132 ? -11.344 27.415 5.876 1.00 141.73 127 LYS B O 1
ATOM 996 N N . GLY A 1 133 ? -11.594 25.749 4.361 1.00 146.78 128 GLY B N 1
ATOM 997 C CA . GLY A 1 133 ? -13.038 25.829 4.284 1.00 128.07 128 GLY B CA 1
ATOM 998 C C . GLY A 1 133 ? -13.686 24.815 5.210 1.00 125.85 128 GLY B C 1
ATOM 999 O O . GLY A 1 133 ? -13.420 24.799 6.414 1.00 120.69 128 GLY B O 1
ATOM 1000 N N . LEU A 1 134 ? -14.537 23.963 4.631 1.00 112.94 129 LEU B N 1
ATOM 1001 C CA . LEU A 1 134 ? -15.355 23.025 5.380 1.00 113.87 129 LEU B CA 1
ATOM 1002 C C . LEU A 1 134 ? -16.046 22.075 4.396 1.00 118.44 129 LEU B C 1
ATOM 1003 O O . LEU A 1 134 ? -16.692 22.520 3.446 1.00 115.89 129 LEU B O 1
ATOM 1008 N N . ASN A 1 135 ? -15.896 20.768 4.641 1.00 127.83 130 ASN B N 1
ATOM 1009 C CA . ASN A 1 135 ? -16.321 19.730 3.708 1.00 116.09 130 ASN B CA 1
ATOM 1010 C C . ASN A 1 135 ? -17.226 18.735 4.428 1.00 118.60 130 ASN B C 1
ATOM 1011 O O . ASN A 1 135 ? -16.935 18.320 5.548 1.00 116.18 130 ASN B O 1
ATOM 1016 N N . PRO A 1 136 ? -18.350 18.320 3.801 1.00 114.80 131 PRO B N 1
ATOM 1017 C CA . PRO A 1 136 ? -19.353 17.494 4.465 1.00 115.44 131 PRO B CA 1
ATOM 1018 C C . PRO A 1 136 ? -19.006 15.999 4.404 1.00 117.16 131 PRO B C 1
ATOM 1019 O O . PRO A 1 136 ? -18.955 15.422 3.318 1.00 113.79 131 PRO B O 1
ATOM 1023 N N . LEU A 1 137 ? -18.772 15.397 5.576 1.00 125.77 132 LEU B N 1
ATOM 1024 C CA . LEU A 1 137 ? -18.477 13.970 5.695 1.00 122.88 132 LEU B CA 1
ATOM 1025 C C . LEU A 1 137 ? -19.790 13.177 5.728 1.00 124.98 132 LEU B C 1
ATOM 1026 O O . LEU A 1 137 ? -19.844 12.029 5.289 1.00 117.80 132 LEU B O 1
ATOM 1031 N N . LYS A 1 138 ? -20.848 13.801 6.256 1.00 116.84 133 LYS B N 1
ATOM 1032 C CA . LYS A 1 138 ? -22.212 13.328 6.046 1.00 110.90 133 LYS B CA 1
ATOM 1033 C C . LYS A 1 138 ? -23.171 14.516 6.162 1.00 108.16 133 LYS B C 1
ATOM 1034 O O . LYS A 1 138 ? -23.102 15.297 7.113 1.00 101.89 133 LYS B O 1
ATOM 1040 N N . GLU A 1 139 ? -24.062 14.633 5.173 1.00 99.35 134 GLU B N 1
ATOM 1041 C CA . GLU A 1 139 ? -24.988 15.750 5.064 1.00 105.75 134 GLU B CA 1
ATOM 1042 C C . GLU A 1 139 ? -25.995 15.676 6.207 1.00 97.43 134 GLU B C 1
ATOM 1043 O O . GLU A 1 139 ? -26.305 14.591 6.694 1.00 101.73 134 GLU B O 1
ATOM 1049 N N . PRO A 1 140 ? -26.533 16.829 6.668 1.00 99.61 135 PRO B N 1
ATOM 1050 C CA . PRO A 1 140 ? -27.547 16.846 7.721 1.00 81.45 135 PRO B CA 1
ATOM 1051 C C . PRO A 1 140 ? -28.691 15.863 7.433 1.00 81.83 135 PRO B C 1
ATOM 1052 O O . PRO A 1 140 ? -29.256 15.878 6.343 1.00 86.10 135 PRO B O 1
ATOM 1056 N N . SER A 1 141 ? -29.007 15.021 8.423 1.00 88.81 136 SER B N 1
ATOM 1057 C CA . SER A 1 141 ? -30.075 14.027 8.328 1.00 88.92 136 SER B CA 1
ATOM 1058 C C . SER A 1 141 ? -30.631 13.733 9.727 1.00 85.52 136 SER B C 1
ATOM 1059 O O . SER A 1 141 ? -30.102 14.222 10.728 1.00 85.55 136 SER B O 1
ATOM 1062 N N . VAL A 1 142 ? -31.699 12.929 9.778 1.00 85.44 137 VAL B N 1
ATOM 1063 C CA . VAL A 1 142 ? -32.312 12.500 11.034 1.00 82.69 137 VAL B CA 1
ATOM 1064 C C . VAL A 1 142 ? -31.791 11.102 11.386 1.00 78.41 137 VAL B C 1
ATOM 1065 O O . VAL A 1 142 ? -31.612 10.260 10.506 1.00 91.20 137 VAL B O 1
ATOM 1069 N N . VAL A 1 143 ? -31.555 10.878 12.685 1.00 82.85 138 VAL B N 1
ATOM 1070 C CA . VAL A 1 143 ? -31.071 9.602 13.215 1.00 94.16 138 VAL B CA 1
ATOM 1071 C C . VAL A 1 143 ? -31.720 9.362 14.582 1.00 91.82 138 VAL B C 1
ATOM 1072 O O . VAL A 1 143 ? -32.188 10.300 15.225 1.00 106.49 138 VAL B O 1
ATOM 1076 N N . SER A 1 144 ? -31.739 8.095 15.009 1.00 104.89 139 SER B N 1
ATOM 1077 C CA . SER A 1 144 ? -32.135 7.722 16.363 1.00 98.12 139 SER B CA 1
ATOM 1078 C C . SER A 1 144 ? -30.928 7.870 17.297 1.00 90.33 139 SER B C 1
ATOM 1079 O O . SER A 1 144 ? -29.806 8.072 16.840 1.00 90.49 139 SER B O 1
ATOM 1082 N N . ASP A 1 145 ? -31.176 7.765 18.606 1.00 102.59 140 ASP B N 1
ATOM 1083 C CA . ASP A 1 145 ? -30.134 7.916 19.615 1.00 109.02 140 ASP B CA 1
ATOM 1084 C C . ASP A 1 145 ? -29.064 6.840 19.402 1.00 120.68 140 ASP B C 1
ATOM 1085 O O . ASP A 1 145 ? -27.873 7.099 19.576 1.00 133.08 140 ASP B O 1
ATOM 1090 N N . GLU A 1 146 ? -29.507 5.636 19.024 1.00 129.12 141 GLU B N 1
ATOM 1091 C CA . GLU A 1 146 ? -28.613 4.515 18.754 1.00 129.44 141 GLU B CA 1
ATOM 1092 C C . GLU A 1 146 ? -27.769 4.829 17.512 1.00 110.14 141 GLU B C 1
ATOM 1093 O O . GLU A 1 146 ? -26.556 4.626 17.517 1.00 111.87 141 GLU B O 1
ATOM 1099 N N . GLU A 1 147 ? -28.431 5.326 16.460 1.00 117.20 142 GLU B N 1
ATOM 1100 C CA . GLU A 1 147 ? -27.812 5.556 15.152 1.00 110.71 142 GLU B CA 1
ATOM 1101 C C . GLU A 1 147 ? -26.831 6.731 15.240 1.00 91.16 142 GLU B C 1
ATOM 1102 O O . GLU A 1 147 ? -25.900 6.826 14.443 1.00 123.29 142 GLU B O 1
ATOM 1108 N N . LEU A 1 148 ? -27.053 7.619 16.215 1.00 99.79 143 LEU B N 1
ATOM 1109 C CA . LEU A 1 148 ? -26.150 8.731 16.494 1.00 102.00 143 LEU B CA 1
ATOM 1110 C C . LEU A 1 148 ? -24.796 8.178 16.957 1.00 113.15 143 LEU B C 1
ATOM 1111 O O . LEU A 1 148 ? -23.745 8.673 16.546 1.00 108.49 143 LEU B O 1
ATOM 1116 N N . GLU A 1 149 ? -24.845 7.150 17.814 1.00 119.63 144 GLU B N 1
ATOM 1117 C CA . GLU A 1 149 ? -23.652 6.528 18.394 1.00 120.95 144 GLU B CA 1
ATOM 1118 C C . GLU A 1 149 ? -22.854 5.819 17.292 1.00 105.21 144 GLU B C 1
ATOM 1119 O O . GLU A 1 149 ? -21.624 5.758 17.347 1.00 94.74 144 GLU B O 1
ATOM 1125 N N . GLU A 1 150 ? -23.572 5.287 16.298 1.00 108.34 145 GLU B N 1
ATOM 1126 C CA . GLU A 1 150 ? -22.960 4.670 15.124 1.00 122.91 145 GLU B CA 1
ATOM 1127 C C . GLU A 1 150 ? -22.047 5.697 14.440 1.00 120.25 145 GLU B C 1
ATOM 1128 O O . GLU A 1 150 ? -20.977 5.354 13.938 1.00 133.84 145 GLU B O 1
ATOM 1134 N N . ILE A 1 151 ? -22.491 6.958 14.435 1.00 116.23 146 ILE B N 1
ATOM 1135 C CA . ILE A 1 151 ? -21.837 8.040 13.707 1.00 114.56 146 ILE B CA 1
ATOM 1136 C C . ILE A 1 151 ? -20.611 8.520 14.496 1.00 114.78 146 ILE B C 1
ATOM 1137 O O . ILE A 1 151 ? -19.616 8.939 13.903 1.00 123.36 146 ILE B O 1
ATOM 1142 N N . THR A 1 152 ? -20.696 8.455 15.830 1.00 110.66 147 THR B N 1
ATOM 1143 C CA . THR A 1 152 ? -19.651 8.963 16.723 1.00 113.77 147 THR B CA 1
ATOM 1144 C C . THR A 1 152 ? -18.431 8.031 16.690 1.00 134.08 147 THR B C 1
ATOM 1145 O O . THR A 1 152 ? -17.316 8.449 17.007 1.00 157.86 147 THR B O 1
ATOM 1149 N N . LYS A 1 153 ? -18.660 6.771 16.306 1.00 127.20 148 LYS B N 1
ATOM 1150 C CA . LYS A 1 153 ? -17.598 5.785 16.137 1.00 122.74 148 LYS B CA 1
ATOM 1151 C C . LYS A 1 153 ? -17.129 5.781 14.676 1.00 114.13 148 LYS B C 1
ATOM 1152 O O . LYS A 1 153 ? -15.926 5.762 14.407 1.00 114.76 148 LYS B O 1
ATOM 1158 N N . GLU A 1 154 ? -18.093 5.796 13.746 1.00 97.37 149 GLU B N 1
ATOM 1159 C CA . GLU A 1 154 ? -17.821 5.667 12.312 1.00 109.88 149 GLU B CA 1
ATOM 1160 C C . GLU A 1 154 ? -16.948 6.836 11.838 1.00 121.40 149 GLU B C 1
ATOM 1161 O O . GLU A 1 154 ? -16.149 6.684 10.915 1.00 132.75 149 GLU B O 1
ATOM 1167 N N . PHE A 1 155 ? -17.114 7.999 12.478 1.00 139.65 150 PHE B N 1
ATOM 1168 C CA . PHE A 1 155 ? -16.240 9.151 12.270 1.00 133.30 150 PHE B CA 1
ATOM 1169 C C . PHE A 1 155 ? -15.522 9.476 13.585 1.00 130.57 150 PHE B C 1
ATOM 1170 O O . PHE A 1 155 ? -15.904 8.985 14.649 1.00 116.18 150 PHE B O 1
ATOM 1178 N N . SER A 1 156 ? -14.479 10.306 13.494 1.00 134.33 151 SER B N 1
ATOM 1179 C CA . SER A 1 156 ? -13.764 10.803 14.662 1.00 133.54 151 SER B CA 1
ATOM 1180 C C . SER A 1 156 ? -14.577 11.911 15.325 1.00 116.82 151 SER B C 1
ATOM 1181 O O . SER A 1 156 ? -14.879 12.926 14.701 1.00 121.37 151 SER B O 1
ATOM 1184 N N . PRO A 1 157 ? -14.961 11.754 16.610 1.00 119.81 152 PRO B N 1
ATOM 1185 C CA . PRO A 1 157 ? -15.673 12.806 17.329 1.00 123.50 152 PRO B CA 1
ATOM 1186 C C . PRO A 1 157 ? -14.679 13.794 17.957 1.00 106.13 152 PRO B C 1
ATOM 1187 O O . PRO A 1 157 ? -14.541 13.841 19.177 1.00 115.17 152 PRO B O 1
ATOM 1191 N N . LYS A 1 158 ? -13.994 14.568 17.109 1.00 111.87 153 LYS B N 1
ATOM 1192 C CA . LYS A 1 158 ? -12.927 15.458 17.559 1.00 126.28 153 LYS B CA 1
ATOM 1193 C C . LYS A 1 158 ? -13.546 16.628 18.334 1.00 113.03 153 LYS B C 1
ATOM 1194 O O . LYS A 1 158 ? -13.095 16.956 19.433 1.00 116.13 153 LYS B O 1
ATOM 1200 N N . ILE A 1 159 ? -14.578 17.246 17.747 1.00 123.30 154 ILE B N 1
ATOM 1201 C CA . ILE A 1 159 ? -15.425 18.220 18.441 1.00 121.40 154 ILE B CA 1
ATOM 1202 C C . ILE A 1 159 ? -16.889 17.807 18.249 1.00 97.60 154 ILE B C 1
ATOM 1203 O O . ILE A 1 159 ? -17.280 17.384 17.161 1.00 98.78 154 ILE B O 1
ATOM 1208 N N . VAL A 1 160 ? -17.682 17.941 19.317 1.00 105.02 155 VAL B N 1
ATOM 1209 C CA . VAL A 1 160 ? -19.074 17.493 19.341 1.00 105.48 155 VAL B CA 1
ATOM 1210 C C . VAL A 1 160 ? -19.965 18.661 19.783 1.00 94.12 155 VAL B C 1
ATOM 1211 O O . VAL A 1 160 ? -20.140 18.901 20.978 1.00 105.95 155 VAL B O 1
ATOM 1215 N N . LEU A 1 161 ? -20.521 19.378 18.799 1.00 104.02 156 LEU B N 1
ATOM 1216 C CA . LEU A 1 161 ? -21.458 20.480 19.031 1.00 102.45 156 LEU B CA 1
ATOM 1217 C C . LEU A 1 161 ? -22.876 19.914 19.155 1.00 87.16 156 LEU B C 1
ATOM 1218 O O . LEU A 1 161 ? -23.499 19.566 18.153 1.00 101.74 156 LEU B O 1
ATOM 1223 N N . LYS A 1 162 ? -23.375 19.829 20.392 1.00 88.47 157 LYS B N 1
ATOM 1224 C CA . LYS A 1 162 ? -24.607 19.110 20.678 1.00 94.33 157 LYS B CA 1
ATOM 1225 C C . LYS A 1 162 ? -25.599 20.022 21.411 1.00 84.68 157 LYS B C 1
ATOM 1226 O O . LYS A 1 162 ? -25.302 20.549 22.480 1.00 93.36 157 LYS B O 1
ATOM 1232 N N . ASP A 1 163 ? -26.777 20.192 20.800 1.00 105.02 158 ASP B N 1
ATOM 1233 C CA . ASP A 1 163 ? -28.012 20.589 21.483 1.00 119.84 158 ASP B CA 1
ATOM 1234 C C . ASP A 1 163 ? -28.072 22.112 21.671 1.00 100.12 158 ASP B C 1
ATOM 1235 O O . ASP A 1 163 ? -29.102 22.720 21.385 1.00 127.83 158 ASP B O 1
ATOM 1240 N N . ASP A 1 164 ? -26.980 22.719 22.150 1.00 88.44 159 ASP B N 1
ATOM 1241 C CA . ASP A 1 164 ? -26.915 24.175 22.332 1.00 90.07 159 ASP B CA 1
ATOM 1242 C C . ASP A 1 164 ? -25.786 24.747 21.468 1.00 87.50 159 ASP B C 1
ATOM 1243 O O . ASP A 1 164 ? -24.610 24.640 21.819 1.00 99.23 159 ASP B O 1
ATOM 1248 N N . LEU A 1 165 ? -26.169 25.361 20.344 1.00 87.68 160 LEU B N 1
ATOM 1249 C CA . LEU A 1 165 ? -25.254 25.670 19.248 1.00 87.95 160 LEU B CA 1
ATOM 1250 C C . LEU A 1 165 ? -24.909 27.163 19.237 1.00 83.40 160 LEU B C 1
ATOM 1251 O O . LEU A 1 165 ? -25.789 28.014 19.130 1.00 84.25 160 LEU B O 1
ATOM 1256 N N . LEU A 1 166 ? -23.609 27.456 19.344 1.00 80.44 161 LEU B N 1
ATOM 1257 C CA . LEU A 1 166 ? -23.089 28.810 19.223 1.00 81.09 161 LEU B CA 1
ATOM 1258 C C . LEU A 1 166 ? -22.934 29.153 17.737 1.00 65.88 161 LEU B C 1
ATOM 1259 O O . LEU A 1 166 ? -22.278 28.430 16.992 1.00 71.17 161 LEU B O 1
ATOM 1264 N N . ILE A 1 167 ? -23.557 30.265 17.331 1.00 69.27 162 ILE B N 1
ATOM 1265 C CA . ILE A 1 167 ? -23.413 30.840 15.997 1.00 67.56 162 ILE B CA 1
ATOM 1266 C C . ILE A 1 167 ? -22.791 32.232 16.141 1.00 64.27 162 ILE B C 1
ATOM 1267 O O . ILE A 1 167 ? -23.379 33.109 16.774 1.00 66.40 162 ILE B O 1
ATOM 1272 N N . SER A 1 168 ? -21.606 32.415 15.551 1.00 65.88 163 SER B N 1
ATOM 1273 C CA . SER A 1 168 ? -20.947 33.714 15.500 1.00 62.34 163 SER B CA 1
ATOM 1274 C C . SER A 1 168 ? -21.553 34.541 14.371 1.00 63.96 163 SER B C 1
ATOM 1275 O O . SER A 1 168 ? -21.419 34.187 13.203 1.00 74.25 163 SER B O 1
ATOM 1278 N N . PRO A 1 169 ? -22.241 35.663 14.684 1.00 59.78 164 PRO B N 1
ATOM 1279 C CA . PRO A 1 169 ? -22.793 36.547 13.656 1.00 56.43 164 PRO B CA 1
ATOM 1280 C C . PRO A 1 169 ? -21.756 37.036 12.633 1.00 55.85 164 PRO B C 1
ATOM 1281 O O . PRO A 1 169 ? -22.095 37.270 11.474 1.00 63.18 164 PRO B O 1
ATOM 1285 N N . ALA A 1 170 ? -20.503 37.188 13.070 1.00 51.44 165 ALA B N 1
ATOM 1286 C CA . ALA A 1 170 ? -19.406 37.544 12.173 1.00 57.75 165 ALA B CA 1
ATOM 1287 C C . ALA A 1 170 ? -19.313 36.508 11.046 1.00 61.11 165 ALA B C 1
ATOM 1288 O O . ALA A 1 170 ? -19.126 36.854 9.879 1.00 65.27 165 ALA B O 1
ATOM 1290 N N . VAL A 1 171 ? -19.447 35.233 11.419 1.00 59.41 166 VAL B N 1
ATOM 1291 C CA . VAL A 1 171 ? -19.329 34.124 10.489 1.00 55.55 166 VAL B CA 1
ATOM 1292 C C . VAL A 1 171 ? -20.481 34.183 9.482 1.00 54.59 166 VAL B C 1
ATOM 1293 O O . VAL A 1 171 ? -20.309 33.807 8.330 1.00 67.01 166 VAL B O 1
ATOM 1297 N N . LEU A 1 172 ? -21.647 34.656 9.934 1.00 50.92 167 LEU B N 1
ATOM 1298 C CA . LEU A 1 172 ? -22.815 34.817 9.077 1.00 54.42 167 LEU B CA 1
ATOM 1299 C C . LEU A 1 172 ? -22.510 35.852 7.992 1.00 59.50 167 LEU B C 1
ATOM 1300 O O . LEU A 1 172 ? -22.785 35.631 6.819 1.00 64.39 167 LEU B O 1
ATOM 1305 N N . VAL A 1 173 ? -21.939 36.982 8.415 1.00 58.13 168 VAL B N 1
ATOM 1306 C CA . VAL A 1 173 ? -21.602 38.072 7.521 1.00 59.67 168 VAL B CA 1
ATOM 1307 C C . VAL A 1 173 ? -20.547 37.588 6.518 1.00 57.71 168 VAL B C 1
ATOM 1308 O O . VAL A 1 173 ? -20.635 37.882 5.325 1.00 56.30 168 VAL B O 1
ATOM 1312 N N . GLU A 1 174 ? -19.556 36.843 7.017 1.00 57.20 169 GLU B N 1
ATOM 1313 C CA . GLU A 1 174 ? -18.431 36.389 6.205 1.00 63.31 169 GLU B CA 1
ATOM 1314 C C . GLU A 1 174 ? -18.926 35.421 5.124 1.00 60.72 169 GLU B C 1
ATOM 1315 O O . GLU A 1 174 ? -18.486 35.492 3.981 1.00 68.56 169 GLU B O 1
ATOM 1321 N N . GLU A 1 175 ? -19.841 34.523 5.499 1.00 55.93 170 GLU B N 1
ATOM 1322 C CA . GLU A 1 175 ? -20.350 33.505 4.584 1.00 66.20 170 GLU B CA 1
ATOM 1323 C C . GLU A 1 175 ? -21.258 34.167 3.539 1.00 58.61 170 GLU B C 1
ATOM 1324 O O . GLU A 1 175 ? -21.247 33.789 2.372 1.00 68.92 170 GLU B O 1
ATOM 1330 N N . SER A 1 176 ? -22.038 35.155 3.980 1.00 47.56 171 SER B N 1
ATOM 1331 C CA . SER A 1 176 ? -22.907 35.920 3.111 1.00 53.88 171 SER B CA 1
ATOM 1332 C C . SER A 1 176 ? -22.077 36.594 2.015 1.00 60.69 171 SER B C 1
ATOM 1333 O O . SER A 1 176 ? -22.456 36.596 0.840 1.00 66.86 171 SER B O 1
ATOM 1336 N N . GLU A 1 177 ? -20.942 37.165 2.427 1.00 60.94 172 GLU B N 1
ATOM 1337 C CA . GLU A 1 177 ? -20.028 37.856 1.535 1.00 65.56 172 GLU B CA 1
ATOM 1338 C C . GLU A 1 177 ? -19.463 36.852 0.526 1.00 57.29 172 GLU B C 1
ATOM 1339 O O . GLU A 1 177 ? -19.362 37.143 -0.661 1.00 65.53 172 GLU B O 1
ATOM 1345 N N . ARG A 1 178 ? -19.100 35.666 1.024 1.00 59.93 173 ARG B N 1
ATOM 1346 C CA . ARG A 1 178 ? -18.467 34.629 0.218 1.00 65.81 173 ARG B CA 1
ATOM 1347 C C . ARG A 1 178 ? -19.427 34.188 -0.894 1.00 70.68 173 ARG B C 1
ATOM 1348 O O . ARG A 1 178 ? -19.045 34.118 -2.062 1.00 69.69 173 ARG B O 1
ATOM 1356 N N . LEU A 1 179 ? -20.673 33.893 -0.511 1.00 71.33 174 LEU B N 1
ATOM 1357 C CA . LEU A 1 179 ? -21.697 33.435 -1.444 1.00 60.46 174 LEU B CA 1
ATOM 1358 C C . LEU A 1 179 ? -21.980 34.533 -2.474 1.00 64.71 174 LEU B C 1
ATOM 1359 O O . LEU A 1 179 ? -22.284 34.241 -3.627 1.00 72.92 174 LEU B O 1
ATOM 1364 N N . PHE A 1 180 ? -21.876 35.793 -2.043 1.00 55.62 175 PHE B N 1
ATOM 1365 C CA . PHE A 1 180 ? -22.133 36.927 -2.915 1.00 58.87 175 PHE B CA 1
ATOM 1366 C C . PHE A 1 180 ? -21.019 37.042 -3.964 1.00 58.56 175 PHE B C 1
ATOM 1367 O O . PHE A 1 180 ? -21.288 37.338 -5.128 1.00 73.17 175 PHE B O 1
ATOM 1375 N N . ARG A 1 181 ? -19.776 36.802 -3.531 1.00 66.61 176 ARG B N 1
ATOM 1376 C CA . ARG A 1 181 ? -18.586 36.890 -4.383 1.00 70.44 176 ARG B CA 1
ATOM 1377 C C . ARG A 1 181 ? -18.526 35.698 -5.348 1.00 74.72 176 ARG B C 1
ATOM 1378 O O . ARG A 1 181 ? -17.845 35.760 -6.374 1.00 73.97 176 ARG B O 1
ATOM 1386 N N . GLU A 1 182 ? -19.239 34.619 -5.005 1.00 71.02 177 GLU B N 1
ATOM 1387 C CA . GLU A 1 182 ? -19.245 33.383 -5.787 1.00 63.66 177 GLU B CA 1
ATOM 1388 C C . GLU A 1 182 ? -20.496 33.336 -6.678 1.00 63.35 177 GLU B C 1
ATOM 1389 O O . GLU A 1 182 ? -20.746 32.335 -7.358 1.00 65.78 177 GLU B O 1
ATOM 1395 N N . LYS A 1 183 ? -21.271 34.427 -6.666 1.00 67.97 178 LYS B N 1
ATOM 1396 C CA . LYS A 1 183 ? -22.518 34.542 -7.420 1.00 74.76 178 LYS B CA 1
ATOM 1397 C C . LYS A 1 183 ? -23.427 33.349 -7.100 1.00 74.81 178 LYS B C 1
ATOM 1398 O O . LYS A 1 183 ? -23.969 32.718 -8.005 1.00 77.03 178 LYS B O 1
ATOM 1404 N N . LYS A 1 184 ? -23.586 33.056 -5.805 1.00 74.08 179 LYS B N 1
ATOM 1405 C CA . LYS A 1 184 ? -24.410 31.939 -5.339 1.00 78.30 179 LYS B CA 1
ATOM 1406 C C . LYS A 1 184 ? -25.644 32.474 -4.597 1.00 70.92 179 LYS B C 1
ATOM 1407 O O . LYS A 1 184 ? -26.391 31.704 -3.996 1.00 67.80 179 LYS B O 1
ATOM 1413 N N . THR A 1 185 ? -25.851 33.794 -4.645 1.00 60.97 180 THR B N 1
ATOM 1414 C CA . THR A 1 185 ? -27.012 34.419 -4.027 1.00 59.60 180 THR B CA 1
ATOM 1415 C C . THR A 1 185 ? -28.257 34.103 -4.861 1.00 63.77 180 THR B C 1
ATOM 1416 O O . THR A 1 185 ? -28.158 33.691 -6.020 1.00 63.32 180 THR B O 1
ATOM 1420 N N . ILE A 1 186 ? -29.426 34.305 -4.247 1.00 62.20 181 ILE B N 1
ATOM 1421 C CA . ILE A 1 186 ? -30.698 33.955 -4.843 1.00 54.57 181 ILE B CA 1
ATOM 1422 C C . ILE A 1 186 ? -31.688 35.094 -4.593 1.00 49.32 181 ILE B C 1
ATOM 1423 O O . ILE A 1 186 ? -31.398 36.027 -3.846 1.00 73.83 181 ILE B O 1
ATOM 1428 N N . HIS A 1 187 ? -32.856 34.994 -5.232 1.00 53.70 182 HIS B N 1
ATOM 1429 C CA . HIS A 1 187 ? -33.940 35.945 -5.048 1.00 63.41 182 HIS B CA 1
ATOM 1430 C C . HIS A 1 187 ? -34.744 35.547 -3.804 1.00 57.47 182 HIS B C 1
ATOM 1431 O O . HIS A 1 187 ? -34.680 34.402 -3.356 1.00 61.93 182 HIS B O 1
ATOM 1438 N N . TYR A 1 188 ? -35.497 36.509 -3.264 1.00 60.30 183 TYR B N 1
ATOM 1439 C CA . TYR A 1 188 ? -36.275 36.326 -2.043 1.00 62.69 183 TYR B CA 1
ATOM 1440 C C . TYR A 1 188 ? -37.410 35.318 -2.270 1.00 67.20 183 TYR B C 1
ATOM 1441 O O . TYR A 1 188 ? -37.969 34.783 -1.306 1.00 64.32 183 TYR B O 1
ATOM 1450 N N . TYR A 1 189 ? -37.743 35.067 -3.542 1.00 65.62 184 TYR B N 1
ATOM 1451 C CA . TYR A 1 189 ? -38.864 34.197 -3.903 1.00 68.06 184 TYR B CA 1
ATOM 1452 C C . TYR A 1 189 ? -38.346 32.815 -4.327 1.00 68.84 184 TYR B C 1
ATOM 1453 O O . TYR A 1 189 ? -39.073 32.050 -4.964 1.00 74.13 184 TYR B O 1
ATOM 1462 N N . GLU A 1 190 ? -37.094 32.506 -3.964 1.00 65.64 185 GLU B N 1
ATOM 1463 C CA . GLU A 1 190 ? -36.439 31.249 -4.339 1.00 72.76 185 GLU B CA 1
ATOM 1464 C C . GLU A 1 190 ? -35.897 30.522 -3.098 1.00 73.34 185 GLU B C 1
ATOM 1465 O O . GLU A 1 190 ? -35.113 29.580 -3.229 1.00 68.20 185 GLU B O 1
ATOM 1471 N N . ILE A 1 191 ? -36.308 30.951 -1.900 1.00 69.41 186 ILE B N 1
ATOM 1472 C CA . ILE A 1 191 ? -35.731 30.425 -0.657 1.00 67.40 186 ILE B CA 1
ATOM 1473 C C . ILE A 1 191 ? -36.320 29.037 -0.371 1.00 70.55 186 ILE B C 1
ATOM 1474 O O . ILE A 1 191 ? -37.533 28.837 -0.458 1.00 76.85 186 ILE B O 1
ATOM 1479 N N . GLU A 1 192 ? -35.435 28.093 -0.028 1.00 74.62 187 GLU B N 1
ATOM 1480 C CA . GLU A 1 192 ? -35.788 26.685 0.164 1.00 75.76 187 GLU B CA 1
ATOM 1481 C C . GLU A 1 192 ? -35.211 26.188 1.486 1.00 73.88 187 GLU B C 1
ATOM 1482 O O . GLU A 1 192 ? -34.098 25.666 1.530 1.00 61.59 187 GLU B O 1
ATOM 1488 N N . PRO A 1 193 ? -35.957 26.335 2.603 1.00 67.80 188 PRO B N 1
ATOM 1489 C CA . PRO A 1 193 ? -35.463 25.932 3.919 1.00 61.11 188 PRO B CA 1
ATOM 1490 C C . PRO A 1 193 ? -35.143 24.432 3.999 1.00 63.89 188 PRO B C 1
ATOM 1491 O O . PRO A 1 193 ? -35.823 23.618 3.372 1.00 62.69 188 PRO B O 1
ATOM 1495 N N . LEU A 1 194 ? -34.106 24.095 4.772 1.00 72.38 189 LEU B N 1
ATOM 1496 C CA . LEU A 1 194 ? -33.771 22.711 5.091 1.00 69.18 189 LEU B CA 1
ATOM 1497 C C . LEU A 1 194 ? -34.737 22.204 6.170 1.00 70.43 189 LEU B C 1
ATOM 1498 O O . LEU A 1 194 ? -34.493 22.368 7.371 1.00 69.62 189 LEU B O 1
ATOM 1503 N N . TYR A 1 195 ? -35.839 21.595 5.717 1.00 72.43 190 TYR B N 1
ATOM 1504 C CA . TYR A 1 195 ? -36.797 20.923 6.586 1.00 75.02 190 TYR B CA 1
ATOM 1505 C C . TYR A 1 195 ? -36.449 19.431 6.653 1.00 84.36 190 TYR B C 1
ATOM 1506 O O . TYR A 1 195 ? -36.874 18.658 5.793 1.00 109.46 190 TYR B O 1
ATOM 1515 N N . LEU A 1 196 ? -35.678 19.037 7.673 1.00 83.19 191 LEU B N 1
ATOM 1516 C CA . LEU A 1 196 ? -35.360 17.627 7.914 1.00 98.77 191 LEU B CA 1
ATOM 1517 C C . LEU A 1 196 ? -36.544 16.960 8.624 1.00 113.80 191 LEU B C 1
ATOM 1518 O O . LEU A 1 196 ? -36.792 15.765 8.454 1.00 130.55 191 LEU B O 1
ATOM 1523 N N . GLN A 1 197 ? -37.255 17.765 9.422 1.00 120.66 192 GLN B N 1
ATOM 1524 C CA . GLN A 1 197 ? -38.561 17.440 10.002 1.00 121.07 192 GLN B CA 1
ATOM 1525 C C . GLN A 1 197 ? -39.290 16.376 9.165 1.00 111.93 192 GLN B C 1
ATOM 1526 O O . GLN A 1 197 ? -39.909 15.461 9.716 1.00 96.30 192 GLN B O 1
ATOM 1532 N N . LYS A 1 198 ? -39.211 16.506 7.834 1.00 99.02 193 LYS B N 1
ATOM 1533 C CA . LYS A 1 198 ? -40.061 15.763 6.900 1.00 82.17 193 LYS B CA 1
ATOM 1534 C C . LYS A 1 198 ? -39.591 14.307 6.761 1.00 94.54 193 LYS B C 1
ATOM 1535 O O . LYS A 1 198 ? -40.320 13.471 6.220 1.00 96.01 193 LYS B O 1
ATOM 1541 N N . SER A 1 199 ? -38.381 14.014 7.249 1.00 92.26 194 SER B N 1
ATOM 1542 C CA . SER A 1 199 ? -37.740 12.712 7.059 1.00 105.24 194 SER B CA 1
ATOM 1543 C C . SER A 1 199 ? -38.230 11.700 8.104 1.00 106.29 194 SER B C 1
ATOM 1544 O O . SER A 1 199 ? -38.116 10.492 7.898 1.00 121.56 194 SER B O 1
ATOM 1547 N N . ILE A 1 200 ? -38.774 12.204 9.218 1.00 124.07 195 ILE B N 1
ATOM 1548 C CA . ILE A 1 200 ? -39.200 11.374 10.350 1.00 137.89 195 ILE B CA 1
ATOM 1549 C C . ILE A 1 200 ? -40.496 10.639 9.981 1.00 147.34 195 ILE B C 1
ATOM 1550 O O . ILE A 1 200 ? -40.863 9.648 10.618 1.00 129.25 195 ILE B O 1
ATOM 1555 N N . ALA A 1 201 ? -41.180 11.138 8.945 1.00 161.81 196 ALA B N 1
ATOM 1556 C CA . ALA A 1 201 ? -42.435 10.569 8.466 1.00 140.24 196 ALA B CA 1
ATOM 1557 C C . ALA A 1 201 ? -42.199 9.163 7.900 1.00 148.21 196 ALA B C 1
ATOM 1558 O O . ALA A 1 201 ? -43.049 8.285 8.042 1.00 169.66 196 ALA B O 1
ATOM 1560 N N . GLU A 1 202 ? -41.040 8.969 7.260 1.00 155.48 197 GLU B N 1
ATOM 1561 C CA . GLU A 1 202 ? -40.735 7.743 6.523 1.00 154.72 197 GLU B CA 1
ATOM 1562 C C . GLU A 1 202 ? -39.882 6.797 7.379 1.00 156.21 197 GLU B C 1
ATOM 1563 O O . GLU A 1 202 ? -39.999 5.578 7.252 1.00 152.06 197 GLU B O 1
ATOM 1569 N N . LEU A 1 203 ? -39.031 7.366 8.243 1.00 166.98 198 LEU B N 1
ATOM 1570 C CA . LEU A 1 203 ? -38.055 6.591 9.022 1.00 165.52 198 LEU B CA 1
ATOM 1571 C C . LEU A 1 203 ? -38.741 5.922 10.222 1.00 171.09 198 LEU B C 1
ATOM 1572 O O . LEU A 1 203 ? -38.240 4.925 10.748 1.00 162.09 198 LEU B O 1
ATOM 1577 N N . ASN A 1 204 ? -39.883 6.477 10.645 1.00 178.17 199 ASN B N 1
ATOM 1578 C CA . ASN A 1 204 ? -40.637 5.956 11.789 1.00 162.78 199 ASN B CA 1
ATOM 1579 C C . ASN A 1 204 ? -41.965 5.356 11.306 1.00 162.90 199 ASN B C 1
ATOM 1580 O O . ASN A 1 204 ? -42.828 5.029 12.122 1.00 163.22 199 ASN B O 1
ATOM 1585 N N . TRP A 1 205 ? -42.116 5.212 9.984 1.00 168.06 200 TRP B N 1
ATOM 1586 C CA . TRP A 1 205 ? -43.331 4.652 9.382 1.00 172.38 200 TRP B CA 1
ATOM 1587 C C . TRP A 1 205 ? -43.288 3.119 9.450 1.00 170.78 200 TRP B C 1
ATOM 1588 O O . TRP A 1 205 ? -44.315 2.463 9.262 1.00 127.57 200 TRP B O 1
ATOM 1599 N N . GLU A 1 206 ? -42.099 2.564 9.718 1.00 186.32 201 GLU B N 1
ATOM 1600 C CA . GLU A 1 206 ? -41.899 1.114 9.840 1.00 183.80 201 GLU B CA 1
ATOM 1601 C C . GLU A 1 206 ? -41.193 0.812 11.170 1.00 169.49 201 GLU B C 1
ATOM 1602 O O . GLU A 1 206 ? -41.852 0.714 12.208 1.00 180.75 201 GLU B O 1
ATOM 1608 N N . LYS A 1 207 ? -39.862 0.669 11.132 1.00 184.69 202 LYS B N 1
ATOM 1609 C CA . LYS A 1 207 ? -39.073 0.353 12.330 1.00 176.40 202 LYS B CA 1
ATOM 1610 C C . LYS A 1 207 ? -37.641 0.885 12.158 1.00 185.54 202 LYS B C 1
ATOM 1611 O O . LYS A 1 207 ? -37.456 2.071 11.867 1.00 162.74 202 LYS B O 1
ATOM 1617 N N . LYS A 1 208 ? -36.647 0.006 12.350 1.00 200.87 203 LYS B N 1
ATOM 1618 C CA . LYS A 1 208 ? -35.225 0.347 12.204 1.00 182.40 203 LYS B CA 1
ATOM 1619 C C . LYS A 1 208 ? -34.675 -0.304 10.927 1.00 190.60 203 LYS B C 1
ATOM 1620 O O . LYS A 1 208 ? -33.883 -1.247 10.998 1.00 159.91 203 LYS B O 1
ATOM 1626 N N . LYS A 1 209 ? -35.106 0.211 9.770 1.00 192.57 204 LYS B N 1
ATOM 1627 C CA . LYS A 1 209 ? -34.676 -0.284 8.456 1.00 173.07 204 LYS B CA 1
ATOM 1628 C C . LYS A 1 209 ? -35.047 0.748 7.382 1.00 181.82 204 LYS B C 1
ATOM 1629 O O . LYS A 1 209 ? -36.105 1.375 7.467 1.00 231.79 204 LYS B O 1
ATOM 1635 N N . ARG A 1 210 ? -34.173 0.917 6.381 1.00 193.09 205 ARG B N 1
ATOM 1636 C CA . ARG A 1 210 ? -34.396 1.875 5.288 1.00 196.12 205 ARG B CA 1
ATOM 1637 C C . ARG A 1 210 ? -33.460 1.564 4.111 1.00 169.65 205 ARG B C 1
ATOM 1638 O O . ARG A 1 210 ? -32.614 2.389 3.756 1.00 192.55 205 ARG B O 1
ATOM 1646 N N . GLY A 1 211 ? -33.620 0.377 3.514 1.00 148.09 206 GLY B N 1
ATOM 1647 C CA . GLY A 1 211 ? -32.823 -0.033 2.357 1.00 146.32 206 GLY B CA 1
ATOM 1648 C C . GLY A 1 211 ? -32.916 -1.528 2.097 1.00 141.21 206 GLY B C 1
ATOM 1649 O O . GLY A 1 211 ? -32.373 -2.034 1.113 1.00 138.87 206 GLY B O 1
ATOM 1651 N N . GLU B 2 1 ? -54.431 65.334 -3.076 1.00 149.79 -2 GLU D N 1
ATOM 1652 C CA . GLU B 2 1 ? -54.788 63.944 -2.671 1.00 144.09 -2 GLU D CA 1
ATOM 1653 C C . GLU B 2 1 ? -53.991 63.552 -1.420 1.00 166.47 -2 GLU D C 1
ATOM 1654 O O . GLU B 2 1 ? -52.786 63.298 -1.490 1.00 167.37 -2 GLU D O 1
ATOM 1660 N N . GLY B 2 2 ? -54.684 63.514 -0.278 1.00 154.03 -1 GLY D N 1
ATOM 1661 C CA . GLY B 2 2 ? -54.187 62.867 0.929 1.00 150.10 -1 GLY D CA 1
ATOM 1662 C C . GLY B 2 2 ? -54.497 61.380 0.901 1.00 135.06 -1 GLY D C 1
ATOM 1663 O O . GLY B 2 2 ? -55.133 60.850 1.813 1.00 121.48 -1 GLY D O 1
ATOM 1664 N N . ARG B 2 3 ? -54.037 60.715 -0.166 1.00 136.07 0 ARG D N 1
ATOM 1665 C CA . ARG B 2 3 ? -54.380 59.327 -0.463 1.00 124.60 0 ARG D CA 1
ATOM 1666 C C . ARG B 2 3 ? -53.557 58.392 0.431 1.00 110.05 0 ARG D C 1
ATOM 1667 O O . ARG B 2 3 ? -52.330 58.501 0.494 1.00 100.76 0 ARG D O 1
ATOM 1675 N N . MET B 2 4 ? -54.256 57.477 1.112 1.00 97.89 1 MET D N 1
ATOM 1676 C CA . MET B 2 4 ? -53.638 56.464 1.961 1.00 91.03 1 MET D CA 1
ATOM 1677 C C . MET B 2 4 ? -53.758 55.095 1.281 1.00 78.38 1 MET D C 1
ATOM 1678 O O . MET B 2 4 ? -54.851 54.535 1.170 1.00 93.47 1 MET D O 1
ATOM 1683 N N . ARG B 2 5 ? -52.614 54.575 0.827 1.00 70.25 2 ARG D N 1
ATOM 1684 C CA . ARG B 2 5 ? -52.522 53.284 0.156 1.00 73.92 2 ARG D CA 1
ATOM 1685 C C . ARG B 2 5 ? -52.002 52.242 1.153 1.00 75.27 2 ARG D C 1
ATOM 1686 O O . ARG B 2 5 ? -50.939 52.420 1.751 1.00 68.83 2 ARG D O 1
ATOM 1694 N N . VAL B 2 6 ? -52.764 51.156 1.321 1.00 67.86 3 VAL D N 1
ATOM 1695 C CA . VAL B 2 6 ? -52.505 50.173 2.362 1.00 58.05 3 VAL D CA 1
ATOM 1696 C C . VAL B 2 6 ? -52.299 48.798 1.721 1.00 56.32 3 VAL D C 1
ATOM 1697 O O . VAL B 2 6 ? -53.161 48.310 0.996 1.00 65.70 3 VAL D O 1
ATOM 1701 N N . LEU B 2 7 ? -51.145 48.190 2.008 1.00 60.51 4 LEU D N 1
ATOM 1702 C CA . LEU B 2 7 ? -50.847 46.816 1.610 1.00 67.96 4 LEU D CA 1
ATOM 1703 C C . LEU B 2 7 ? -51.204 45.878 2.770 1.00 63.04 4 LEU D C 1
ATOM 1704 O O . LEU B 2 7 ? -50.645 45.996 3.855 1.00 64.18 4 LEU D O 1
ATOM 1709 N N . GLY B 2 8 ? -52.140 44.954 2.524 1.00 59.01 5 GLY D N 1
ATOM 1710 C CA . GLY B 2 8 ? -52.599 43.996 3.530 1.00 58.60 5 GLY D CA 1
ATOM 1711 C C . GLY B 2 8 ? -52.017 42.610 3.303 1.00 60.24 5 GLY D C 1
ATOM 1712 O O . GLY B 2 8 ? -51.788 42.213 2.165 1.00 52.23 5 GLY D O 1
ATOM 1713 N N . ILE B 2 9 ? -51.782 41.882 4.402 1.00 57.67 6 ILE D N 1
ATOM 1714 C CA . ILE B 2 9 ? -51.295 40.501 4.375 1.00 53.32 6 ILE D CA 1
ATOM 1715 C C . ILE B 2 9 ? -52.193 39.650 5.279 1.00 52.97 6 ILE D C 1
ATOM 1716 O O . ILE B 2 9 ? -52.606 40.096 6.348 1.00 61.33 6 ILE D O 1
ATOM 1721 N N . GLU B 2 10 ? -52.485 38.424 4.834 1.00 58.90 7 GLU D N 1
ATOM 1722 C CA . GLU B 2 10 ? -53.366 37.504 5.553 1.00 58.18 7 GLU D CA 1
ATOM 1723 C C . GLU B 2 10 ? -52.821 36.078 5.398 1.00 59.92 7 GLU D C 1
ATOM 1724 O O . GLU B 2 10 ? -52.732 35.564 4.282 1.00 55.66 7 GLU D O 1
ATOM 1730 N N . THR B 2 11 ? -52.459 35.457 6.529 1.00 60.29 8 THR D N 1
ATOM 1731 C CA . THR B 2 11 ? -51.919 34.088 6.565 1.00 61.76 8 THR D CA 1
ATOM 1732 C C . THR B 2 11 ? -52.340 33.389 7.866 1.00 62.92 8 THR D C 1
ATOM 1733 O O . THR B 2 11 ? -51.521 32.740 8.515 1.00 60.54 8 THR D O 1
ATOM 1737 N N . SER B 2 12 ? -53.621 33.522 8.228 1.00 58.24 9 SER D N 1
ATOM 1738 C CA . SER B 2 12 ? -54.120 33.116 9.542 1.00 58.45 9 SER D CA 1
ATOM 1739 C C . SER B 2 12 ? -54.408 31.609 9.592 1.00 67.14 9 SER D C 1
ATOM 1740 O O . SER B 2 12 ? -54.295 30.995 10.655 1.00 66.47 9 SER D O 1
ATOM 1743 N N . CYS B 2 13 ? -54.780 31.030 8.443 1.00 70.02 10 CYS D N 1
ATOM 1744 C CA . CYS B 2 13 ? -55.247 29.643 8.365 1.00 70.01 10 CYS D CA 1
ATOM 1745 C C . CYS B 2 13 ? -54.708 28.969 7.092 1.00 74.82 10 CYS D C 1
ATOM 1746 O O . CYS B 2 13 ? -53.531 28.620 7.029 1.00 76.55 10 CYS D O 1
ATOM 1749 N N . ASP B 2 14 ? -55.572 28.791 6.085 1.00 79.25 11 ASP D N 1
ATOM 1750 C CA . ASP B 2 14 ? -55.253 27.996 4.886 1.00 69.09 11 ASP D CA 1
ATOM 1751 C C . ASP B 2 14 ? -54.832 28.915 3.732 1.00 62.32 11 ASP D C 1
ATOM 1752 O O . ASP B 2 14 ? -53.977 28.556 2.919 1.00 64.91 11 ASP D O 1
ATOM 1757 N N . GLU B 2 15 ? -55.445 30.101 3.674 1.00 67.70 12 GLU D N 1
ATOM 1758 C CA . GLU B 2 15 ? -55.260 31.047 2.586 1.00 60.88 12 GLU D CA 1
ATOM 1759 C C . GLU B 2 15 ? -54.026 31.920 2.847 1.00 65.81 12 GLU D C 1
ATOM 1760 O O . GLU B 2 15 ? -53.872 32.472 3.935 1.00 71.66 12 GLU D O 1
ATOM 1766 N N . THR B 2 16 ? -53.158 32.030 1.833 1.00 54.86 13 THR D N 1
ATOM 1767 C CA . THR B 2 16 ? -52.151 33.091 1.750 1.00 56.83 13 THR D CA 1
ATOM 1768 C C . THR B 2 16 ? -52.672 34.182 0.807 1.00 62.71 13 THR D C 1
ATOM 1769 O O . THR B 2 16 ? -53.053 33.887 -0.323 1.00 64.39 13 THR D O 1
ATOM 1773 N N . ALA B 2 17 ? -52.686 35.435 1.273 1.00 56.20 14 ALA D N 1
ATOM 1774 C CA . ALA B 2 17 ? -53.308 36.523 0.521 1.00 51.29 14 ALA D CA 1
ATOM 1775 C C . ALA B 2 17 ? -52.540 37.833 0.729 1.00 56.94 14 ALA D C 1
ATOM 1776 O O . ALA B 2 17 ? -52.069 38.121 1.827 1.00 57.05 14 ALA D O 1
ATOM 1778 N N . VAL B 2 18 ? -52.433 38.609 -0.356 1.00 62.21 15 VAL D N 1
ATOM 1779 C CA . VAL B 2 18 ? -51.880 39.962 -0.355 1.00 56.60 15 VAL D CA 1
ATOM 1780 C C . VAL B 2 18 ? -52.835 40.862 -1.146 1.00 55.83 15 VAL D C 1
ATOM 1781 O O . VAL B 2 18 ? -53.320 40.472 -2.203 1.00 63.99 15 VAL D O 1
ATOM 1785 N N . ALA B 2 19 ? -53.094 42.063 -0.621 1.00 56.03 16 ALA D N 1
ATOM 1786 C CA . ALA B 2 19 ? -53.949 43.040 -1.286 1.00 62.29 16 ALA D CA 1
ATOM 1787 C C . ALA B 2 19 ? -53.363 44.446 -1.117 1.00 69.28 16 ALA D C 1
ATOM 1788 O O . ALA B 2 19 ? -52.634 44.709 -0.162 1.00 75.85 16 ALA D O 1
ATOM 1790 N N . VAL B 2 20 ? -53.694 45.335 -2.062 1.00 66.36 17 VAL D N 1
ATOM 1791 C CA . VAL B 2 20 ? -53.404 46.763 -1.950 1.00 60.60 17 VAL D CA 1
ATOM 1792 C C . VAL B 2 20 ? -54.712 47.537 -2.155 1.00 59.42 17 VAL D C 1
ATOM 1793 O O . VAL B 2 20 ? -55.488 47.238 -3.066 1.00 61.02 17 VAL D O 1
ATOM 1797 N N . LEU B 2 21 ? -54.936 48.533 -1.293 1.00 52.89 18 LEU D N 1
ATOM 1798 C CA . LEU B 2 21 ? -56.200 49.246 -1.206 1.00 56.88 18 LEU D CA 1
ATOM 1799 C C . LEU B 2 21 ? -55.939 50.738 -0.967 1.00 67.78 18 LEU D C 1
ATOM 1800 O O . LEU B 2 21 ? -55.086 51.105 -0.154 1.00 76.59 18 LEU D O 1
ATOM 1805 N N . ASP B 2 22 ? -56.692 51.579 -1.686 1.00 76.11 19 ASP D N 1
ATOM 1806 C CA . ASP B 2 22 ? -56.564 53.034 -1.630 1.00 85.34 19 ASP D CA 1
ATOM 1807 C C . ASP B 2 22 ? -57.801 53.629 -0.945 1.00 79.09 19 ASP D C 1
ATOM 1808 O O . ASP B 2 22 ? -58.928 53.402 -1.385 1.00 75.57 19 ASP D O 1
ATOM 1813 N N . ASP B 2 23 ? -57.566 54.389 0.132 1.00 85.28 20 ASP D N 1
ATOM 1814 C CA . ASP B 2 23 ? -58.589 55.199 0.801 1.00 88.02 20 ASP D CA 1
ATOM 1815 C C . ASP B 2 23 ? -59.802 54.330 1.161 1.00 84.48 20 ASP D C 1
ATOM 1816 O O . ASP B 2 23 ? -60.941 54.811 1.168 1.00 81.64 20 ASP D O 1
ATOM 1821 N N . GLY B 2 24 ? -59.543 53.052 1.457 1.00 79.60 21 GLY D N 1
ATOM 1822 C CA . GLY B 2 24 ? -60.551 52.125 1.972 1.00 81.62 21 GLY D CA 1
ATOM 1823 C C . GLY B 2 24 ? -61.688 51.894 0.991 1.00 80.86 21 GLY D C 1
ATOM 1824 O O . GLY B 2 24 ? -62.810 51.582 1.397 1.00 76.65 21 GLY D O 1
ATOM 1825 N N . LYS B 2 25 ? -61.390 52.044 -0.305 1.00 80.17 22 LYS D N 1
ATOM 1826 C CA . LYS B 2 25 ? -62.406 52.010 -1.360 1.00 81.02 22 LYS D CA 1
ATOM 1827 C C . LYS B 2 25 ? -61.851 51.323 -2.614 1.00 72.79 22 LYS D C 1
ATOM 1828 O O . LYS B 2 25 ? -62.436 50.366 -3.107 1.00 83.55 22 LYS D O 1
ATOM 1834 N N . ASN B 2 26 ? -60.719 51.826 -3.119 1.00 70.20 23 ASN D N 1
ATOM 1835 C CA . ASN B 2 26 ? -60.237 51.496 -4.459 1.00 68.55 23 ASN D CA 1
ATOM 1836 C C . ASN B 2 26 ? -59.272 50.307 -4.392 1.00 61.41 23 ASN D C 1
ATOM 1837 O O . ASN B 2 26 ? -58.171 50.423 -3.855 1.00 81.34 23 ASN D O 1
ATOM 1842 N N . VAL B 2 27 ? -59.703 49.171 -4.950 1.00 52.79 24 VAL D N 1
ATOM 1843 C CA . VAL B 2 27 ? -58.912 47.946 -4.939 1.00 67.32 24 VAL D CA 1
ATOM 1844 C C . VAL B 2 27 ? -57.916 47.997 -6.105 1.00 74.57 24 VAL D C 1
ATOM 1845 O O . VAL B 2 27 ? -58.293 48.234 -7.246 1.00 73.29 24 VAL D O 1
ATOM 1849 N N . VAL B 2 28 ? -56.637 47.772 -5.789 1.00 73.46 25 VAL D N 1
ATOM 1850 C CA . VAL B 2 28 ? -55.535 47.896 -6.741 1.00 66.21 25 VAL D CA 1
ATOM 1851 C C . VAL B 2 28 ? -55.038 46.493 -7.106 1.00 80.13 25 VAL D C 1
ATOM 1852 O O . VAL B 2 28 ? -54.839 46.167 -8.281 1.00 77.04 25 VAL D O 1
ATOM 1856 N N . VAL B 2 29 ? -54.837 45.684 -6.063 1.00 76.01 26 VAL D N 1
ATOM 1857 C CA . VAL B 2 29 ? -54.443 44.298 -6.172 1.00 69.73 26 VAL D CA 1
ATOM 1858 C C . VAL B 2 29 ? -55.203 43.519 -5.095 1.00 69.58 26 VAL D C 1
ATOM 1859 O O . VAL B 2 29 ? -55.337 43.989 -3.966 1.00 74.58 26 VAL D O 1
ATOM 1863 N N . ASN B 2 30 ? -55.696 42.334 -5.465 1.00 70.68 27 ASN D N 1
ATOM 1864 C CA . ASN B 2 30 ? -56.377 41.441 -4.541 1.00 63.84 27 ASN D CA 1
ATOM 1865 C C . ASN B 2 30 ? -56.042 39.995 -4.921 1.00 58.87 27 ASN D C 1
ATOM 1866 O O . ASN B 2 30 ? -56.794 39.344 -5.639 1.00 71.53 27 ASN D O 1
ATOM 1871 N N . PHE B 2 31 ? -54.898 39.512 -4.428 1.00 62.29 28 PHE D N 1
ATOM 1872 C CA . PHE B 2 31 ? -54.412 38.175 -4.739 1.00 66.67 28 PHE D CA 1
ATOM 1873 C C . PHE B 2 31 ? -54.716 37.219 -3.582 1.00 66.56 28 PHE D C 1
ATOM 1874 O O . PHE B 2 31 ? -54.576 37.575 -2.414 1.00 67.29 28 PHE D O 1
ATOM 1882 N N . THR B 2 32 ? -55.134 36.003 -3.943 1.00 65.37 29 THR D N 1
ATOM 1883 C CA . THR B 2 32 ? -55.162 34.867 -3.040 1.00 66.34 29 THR D CA 1
ATOM 1884 C C . THR B 2 32 ? -54.497 33.686 -3.750 1.00 65.91 29 THR D C 1
ATOM 1885 O O . THR B 2 32 ? -54.564 33.578 -4.969 1.00 77.82 29 THR D O 1
ATOM 1889 N N . VAL B 2 33 ? -53.854 32.811 -2.976 1.00 61.02 30 VAL D N 1
ATOM 1890 C CA . VAL B 2 33 ? -53.247 31.606 -3.518 1.00 69.25 30 VAL D CA 1
ATOM 1891 C C . VAL B 2 33 ? -54.343 30.750 -4.167 1.00 71.40 30 VAL D C 1
ATOM 1892 O O . VAL B 2 33 ? -54.081 30.021 -5.123 1.00 79.07 30 VAL D O 1
ATOM 1896 N N . SER B 2 34 ? -55.568 30.851 -3.637 1.00 72.26 31 SER D N 1
ATOM 1897 C CA . SER B 2 34 ? -56.703 30.072 -4.122 1.00 65.42 31 SER D CA 1
ATOM 1898 C C . SER B 2 34 ? -56.925 30.333 -5.613 1.00 74.93 31 SER D C 1
ATOM 1899 O O . SER B 2 34 ? -57.158 29.395 -6.370 1.00 72.68 31 SER D O 1
ATOM 1902 N N . GLN B 2 35 ? -56.847 31.612 -6.003 1.00 92.10 32 GLN D N 1
ATOM 1903 C CA . GLN B 2 35 ? -57.051 32.066 -7.383 1.00 88.92 32 GLN D CA 1
ATOM 1904 C C . GLN B 2 35 ? -55.897 31.584 -8.268 1.00 89.48 32 GLN D C 1
ATOM 1905 O O . GLN B 2 35 ? -56.117 31.108 -9.380 1.00 102.54 32 GLN D O 1
ATOM 1911 N N . ILE B 2 36 ? -54.671 31.725 -7.750 1.00 92.12 33 ILE D N 1
ATOM 1912 C CA . ILE B 2 36 ? -53.448 31.381 -8.470 1.00 97.15 33 ILE D CA 1
ATOM 1913 C C . ILE B 2 36 ? -53.443 29.870 -8.736 1.00 105.43 33 ILE D C 1
ATOM 1914 O O . ILE B 2 36 ? -52.931 29.418 -9.760 1.00 111.11 33 ILE D O 1
ATOM 1919 N N . GLU B 2 37 ? -54.022 29.109 -7.800 1.00 116.95 34 GLU D N 1
ATOM 1920 C CA . GLU B 2 37 ? -54.201 27.663 -7.931 1.00 117.58 34 GLU D CA 1
ATOM 1921 C C . GLU B 2 37 ? -55.390 27.369 -8.855 1.00 122.44 34 GLU D C 1
ATOM 1922 O O . GLU B 2 37 ? -55.224 26.773 -9.917 1.00 94.89 34 GLU D O 1
ATOM 1928 N N . VAL B 2 38 ? -56.584 27.798 -8.424 1.00 147.89 35 VAL D N 1
ATOM 1929 C CA . VAL B 2 38 ? -57.861 27.396 -9.025 1.00 151.27 35 VAL D CA 1
ATOM 1930 C C . VAL B 2 38 ? -57.909 27.855 -10.490 1.00 132.87 35 VAL D C 1
ATOM 1931 O O . VAL B 2 38 ? -58.774 27.419 -11.253 1.00 136.18 35 VAL D O 1
ATOM 1935 N N . HIS B 2 39 ? -56.976 28.733 -10.873 1.00 121.10 36 HIS D N 1
ATOM 1936 C CA . HIS B 2 39 ? -56.639 28.948 -12.276 1.00 123.18 36 HIS D CA 1
ATOM 1937 C C . HIS B 2 39 ? -55.330 28.214 -12.598 1.00 120.13 36 HIS D C 1
ATOM 1938 O O . HIS B 2 39 ? -54.414 28.175 -11.778 1.00 146.94 36 HIS D O 1
ATOM 1945 N N . GLN B 2 40 ? -55.261 27.639 -13.804 1.00 129.54 37 GLN D N 1
ATOM 1946 C CA . GLN B 2 40 ? -54.109 26.848 -14.257 1.00 152.63 37 GLN D CA 1
ATOM 1947 C C . GLN B 2 40 ? -52.831 27.692 -14.160 1.00 161.57 37 GLN D C 1
ATOM 1948 O O . GLN B 2 40 ? -52.898 28.916 -14.032 1.00 173.43 37 GLN D O 1
ATOM 1954 N N . LYS B 2 41 ? -51.675 27.020 -14.224 1.00 195.11 38 LYS D N 1
ATOM 1955 C CA . LYS B 2 41 ? -50.362 27.668 -14.128 1.00 209.73 38 LYS D CA 1
ATOM 1956 C C . LYS B 2 41 ? -49.268 26.668 -14.530 1.00 228.11 38 LYS D C 1
ATOM 1957 O O . LYS B 2 41 ? -48.488 26.218 -13.687 1.00 249.10 38 LYS D O 1
ATOM 1963 N N . PHE B 2 42 ? -49.223 26.331 -15.824 1.00 196.53 39 PHE D N 1
ATOM 1964 C CA . PHE B 2 42 ? -48.286 25.338 -16.365 1.00 180.11 39 PHE D CA 1
ATOM 1965 C C . PHE B 2 42 ? -46.842 25.767 -16.069 1.00 213.31 39 PHE D C 1
ATOM 1966 O O . PHE B 2 42 ? -46.359 26.751 -16.631 1.00 260.32 39 PHE D O 1
ATOM 1974 N N . GLY B 2 43 ? -46.169 25.016 -15.187 1.00 183.86 40 GLY D N 1
ATOM 1975 C CA . GLY B 2 43 ? -44.767 25.257 -14.814 1.00 186.30 40 GLY D CA 1
ATOM 1976 C C . GLY B 2 43 ? -44.511 26.703 -14.414 1.00 174.99 40 GLY D C 1
ATOM 1977 O O . GLY B 2 43 ? -45.239 27.258 -13.586 1.00 162.41 40 GLY D O 1
ATOM 1978 N N . GLY B 2 44 ? -43.468 27.304 -15.004 1.00 142.41 41 GLY D N 1
ATOM 1979 C CA . GLY B 2 44 ? -43.116 28.712 -14.783 1.00 147.17 41 GLY D CA 1
ATOM 1980 C C . GLY B 2 44 ? -41.611 28.928 -14.723 1.00 167.92 41 GLY D C 1
ATOM 1981 O O . GLY B 2 44 ? -40.848 27.982 -14.533 1.00 181.45 41 GLY D O 1
ATOM 1982 N N . VAL B 2 45 ? -41.190 30.188 -14.891 1.00 188.59 42 VAL D N 1
ATOM 1983 C CA . VAL B 2 45 ? -39.811 30.606 -14.623 1.00 176.18 42 VAL D CA 1
ATOM 1984 C C . VAL B 2 45 ? -39.799 31.390 -13.301 1.00 214.13 42 VAL D C 1
ATOM 1985 O O . VAL B 2 45 ? -38.858 32.130 -13.012 1.00 212.78 42 VAL D O 1
ATOM 1989 N N . VAL B 2 46 ? -40.865 31.209 -12.511 1.00 226.38 43 VAL D N 1
ATOM 1990 C CA . VAL B 2 46 ? -40.935 31.630 -11.108 1.00 208.67 43 VAL D CA 1
ATOM 1991 C C . VAL B 2 46 ? -41.650 30.525 -10.333 1.00 201.12 43 VAL D C 1
ATOM 1992 O O . VAL B 2 46 ? -42.678 30.024 -10.785 1.00 192.24 43 VAL D O 1
ATOM 1996 N N . PRO B 2 47 ? -41.138 30.108 -9.150 1.00 185.79 44 PRO D N 1
ATOM 1997 C CA . PRO B 2 47 ? -41.696 28.963 -8.428 1.00 172.35 44 PRO D CA 1
ATOM 1998 C C . PRO B 2 47 ? -43.234 28.915 -8.425 1.00 144.92 44 PRO D C 1
ATOM 1999 O O . PRO B 2 47 ? -43.888 29.833 -8.922 1.00 132.52 44 PRO D O 1
ATOM 2003 N N . GLU B 2 48 ? -43.785 27.833 -7.863 1.00 155.66 45 GLU D N 1
ATOM 2004 C CA . GLU B 2 48 ? -45.219 27.524 -7.906 1.00 154.93 45 GLU D CA 1
ATOM 2005 C C . GLU B 2 48 ? -45.803 27.656 -6.492 1.00 133.29 45 GLU D C 1
ATOM 2006 O O . GLU B 2 48 ? -45.054 27.720 -5.516 1.00 159.86 45 GLU D O 1
ATOM 2012 N N . VAL B 2 49 ? -47.139 27.695 -6.393 1.00 112.85 46 VAL D N 1
ATOM 2013 C CA . VAL B 2 49 ? -47.838 27.845 -5.107 1.00 122.45 46 VAL D CA 1
ATOM 2014 C C . VAL B 2 49 ? -48.635 26.569 -4.799 1.00 118.33 46 VAL D C 1
ATOM 2015 O O . VAL B 2 49 ? -49.026 25.830 -5.704 1.00 115.67 46 VAL D O 1
ATOM 2019 N N . ALA B 2 50 ? -48.861 26.338 -3.499 1.00 116.49 47 ALA D N 1
ATOM 2020 C CA . ALA B 2 50 ? -49.728 25.272 -2.981 1.00 106.00 47 ALA D CA 1
ATOM 2021 C C . ALA B 2 50 ? -50.369 25.745 -1.668 1.00 85.59 47 ALA D C 1
ATOM 2022 O O . ALA B 2 50 ? -49.840 26.633 -1.002 1.00 100.34 47 ALA D O 1
ATOM 2024 N N . ALA B 2 51 ? -51.507 25.143 -1.307 1.00 83.93 48 ALA D N 1
ATOM 2025 C CA . ALA B 2 51 ? -52.342 25.624 -0.200 1.00 87.10 48 ALA D CA 1
ATOM 2026 C C . ALA B 2 51 ? -51.633 25.410 1.145 1.00 81.98 48 ALA D C 1
ATOM 2027 O O . ALA B 2 51 ? -51.086 24.339 1.404 1.00 85.70 48 ALA D O 1
ATOM 2029 N N . ARG B 2 52 ? -51.659 26.456 1.982 1.00 85.15 49 ARG D N 1
ATOM 2030 C CA . ARG B 2 52 ? -51.185 26.447 3.381 1.00 80.84 49 ARG D CA 1
ATOM 2031 C C . ARG B 2 52 ? -49.648 26.471 3.448 1.00 79.98 49 ARG D C 1
ATOM 2032 O O . ARG B 2 52 ? -49.071 26.262 4.521 1.00 71.48 49 ARG D O 1
ATOM 2040 N N . HIS B 2 53 ? -48.992 26.732 2.310 1.00 65.29 50 HIS D N 1
ATOM 2041 C CA . HIS B 2 53 ? -47.529 26.846 2.245 1.00 65.87 50 HIS D CA 1
ATOM 2042 C C . HIS B 2 53 ? -47.132 28.328 2.258 1.00 70.61 50 HIS D C 1
ATOM 2043 O O . HIS B 2 53 ? -46.653 28.864 1.257 1.00 63.95 50 HIS D O 1
ATOM 2050 N N . HIS B 2 54 ? -47.333 28.971 3.414 1.00 65.42 51 HIS D N 1
ATOM 2051 C CA . HIS B 2 54 ? -47.328 30.425 3.542 1.00 58.90 51 HIS D CA 1
ATOM 2052 C C . HIS B 2 54 ? -45.938 31.003 3.264 1.00 53.89 51 HIS D C 1
ATOM 2053 O O . HIS B 2 54 ? -45.820 32.066 2.656 1.00 63.56 51 HIS D O 1
ATOM 2060 N N . LEU B 2 55 ? -44.895 30.303 3.717 1.00 51.93 52 LEU D N 1
ATOM 2061 C CA . LEU B 2 55 ? -43.553 30.853 3.688 1.00 56.89 52 LEU D CA 1
ATOM 2062 C C . LEU B 2 55 ? -43.067 30.985 2.241 1.00 67.62 52 LEU D C 1
ATOM 2063 O O . LEU B 2 55 ? -42.348 31.930 1.915 1.00 76.50 52 LEU D O 1
ATOM 2068 N N . LYS B 2 56 ? -43.459 30.037 1.382 1.00 67.34 53 LYS D N 1
ATOM 2069 C CA . LYS B 2 56 ? -42.989 30.033 0.003 1.00 68.90 53 LYS D CA 1
ATOM 2070 C C . LYS B 2 56 ? -44.007 30.720 -0.914 1.00 66.38 53 LYS D C 1
ATOM 2071 O O . LYS B 2 56 ? -43.642 31.162 -1.993 1.00 63.01 53 LYS D O 1
ATOM 2077 N N . ASN B 2 57 ? -45.270 30.807 -0.478 1.00 67.45 54 ASN D N 1
ATOM 2078 C CA . ASN B 2 57 ? -46.336 31.422 -1.274 1.00 62.91 54 ASN D CA 1
ATOM 2079 C C . ASN B 2 57 ? -46.249 32.948 -1.195 1.00 67.01 54 ASN D C 1
ATOM 2080 O O . ASN B 2 57 ? -46.329 33.632 -2.216 1.00 62.18 54 ASN D O 1
ATOM 2085 N N . LEU B 2 58 ? -46.091 33.462 0.028 1.00 64.38 55 LEU D N 1
ATOM 2086 C CA . LEU B 2 58 ? -46.187 34.889 0.288 1.00 63.74 55 LEU D CA 1
ATOM 2087 C C . LEU B 2 58 ? -45.182 35.640 -0.579 1.00 60.39 55 LEU D C 1
ATOM 2088 O O . LEU B 2 58 ? -45.528 36.645 -1.196 1.00 66.39 55 LEU D O 1
ATOM 2093 N N . PRO B 2 59 ? -43.910 35.188 -0.659 1.00 57.23 56 PRO D N 1
ATOM 2094 C CA . PRO B 2 59 ? -42.927 35.832 -1.527 1.00 61.14 56 PRO D CA 1
ATOM 2095 C C . PRO B 2 59 ? -43.469 35.996 -2.954 1.00 59.89 56 PRO D C 1
ATOM 2096 O O . PRO B 2 59 ? -43.301 37.056 -3.554 1.00 56.86 56 PRO D O 1
ATOM 2100 N N . ILE B 2 60 ? -44.112 34.937 -3.462 1.00 62.88 57 ILE D N 1
ATOM 2101 C CA . ILE B 2 60 ? -44.662 34.896 -4.814 1.00 65.69 57 ILE D CA 1
ATOM 2102 C C . ILE B 2 60 ? -45.646 36.057 -4.986 1.00 60.66 57 ILE D C 1
ATOM 2103 O O . ILE B 2 60 ? -45.538 36.833 -5.931 1.00 84.21 57 ILE D O 1
ATOM 2108 N N . LEU B 2 61 ? -46.603 36.157 -4.058 1.00 68.00 58 LEU D N 1
ATOM 2109 C CA . LEU B 2 61 ? -47.677 37.144 -4.137 1.00 61.75 58 LEU D CA 1
ATOM 2110 C C . LEU B 2 61 ? -47.097 38.558 -4.020 1.00 63.82 58 LEU D C 1
ATOM 2111 O O . LEU B 2 61 ? -47.581 39.482 -4.668 1.00 70.43 58 LEU D O 1
ATOM 2116 N N . LEU B 2 62 ? -46.062 38.714 -3.190 1.00 54.52 59 LEU D N 1
ATOM 2117 C CA . LEU B 2 62 ? -45.408 40.006 -3.018 1.00 63.36 59 LEU D CA 1
ATOM 2118 C C . LEU B 2 62 ? -44.765 40.436 -4.344 1.00 65.81 59 LEU D C 1
ATOM 2119 O O . LEU B 2 62 ? -44.844 41.602 -4.727 1.00 73.66 59 LEU D O 1
ATOM 2124 N N . LYS B 2 63 ? -44.133 39.480 -5.034 1.00 66.70 60 LYS D N 1
ATOM 2125 C CA . LYS B 2 63 ? -43.493 39.721 -6.328 1.00 68.79 60 LYS D CA 1
ATOM 2126 C C . LYS B 2 63 ? -44.545 40.234 -7.319 1.00 74.71 60 LYS D C 1
ATOM 2127 O O . LYS B 2 63 ? -44.343 41.261 -7.970 1.00 73.64 60 LYS D O 1
ATOM 2133 N N . LYS B 2 64 ? -45.660 39.499 -7.411 1.00 68.80 61 LYS D N 1
ATOM 2134 C CA . LYS B 2 64 ? -46.814 39.860 -8.236 1.00 71.43 61 LYS D CA 1
ATOM 2135 C C . LYS B 2 64 ? -47.292 41.276 -7.884 1.00 76.80 61 LYS D C 1
ATOM 2136 O O . LYS B 2 64 ? -47.496 42.108 -8.771 1.00 93.59 61 LYS D O 1
ATOM 2142 N N . ALA B 2 65 ? -47.470 41.529 -6.583 1.00 75.30 62 ALA D N 1
ATOM 2143 C CA . ALA B 2 65 ? -48.020 42.784 -6.071 1.00 70.84 62 ALA D CA 1
ATOM 2144 C C . ALA B 2 65 ? -47.159 43.967 -6.524 1.00 66.96 62 ALA D C 1
ATOM 2145 O O . ALA B 2 65 ? -47.679 45.002 -6.933 1.00 69.36 62 ALA D O 1
ATOM 2147 N N . PHE B 2 66 ? -45.837 43.795 -6.439 1.00 75.76 63 PHE D N 1
ATOM 2148 C CA . PHE B 2 66 ? -44.889 44.883 -6.632 1.00 79.59 63 PHE D CA 1
ATOM 2149 C C . PHE B 2 66 ? -44.680 45.140 -8.130 1.00 76.85 63 PHE D C 1
ATOM 2150 O O . PHE B 2 66 ? -44.190 46.200 -8.519 1.00 75.95 63 PHE D O 1
ATOM 2158 N N . GLU B 2 67 ? -45.057 44.163 -8.960 1.00 82.09 64 GLU D N 1
ATOM 2159 C CA . GLU B 2 67 ? -45.029 44.310 -10.411 1.00 74.45 64 GLU D CA 1
ATOM 2160 C C . GLU B 2 67 ? -46.135 45.281 -10.840 1.00 70.74 64 GLU D C 1
ATOM 2161 O O . GLU B 2 67 ? -45.958 46.045 -11.784 1.00 107.39 64 GLU D O 1
ATOM 2167 N N . LYS B 2 68 ? -47.271 45.236 -10.136 1.00 81.97 65 LYS D N 1
ATOM 2168 C CA . LYS B 2 68 ? -48.423 46.088 -10.434 1.00 86.65 65 LYS D CA 1
ATOM 2169 C C . LYS B 2 68 ? -48.333 47.385 -9.617 1.00 85.88 65 LYS D C 1
ATOM 2170 O O . LYS B 2 68 ? -48.736 48.447 -10.093 1.00 79.20 65 LYS D O 1
ATOM 2176 N N . VAL B 2 69 ? -47.801 47.283 -8.393 1.00 79.44 66 VAL D N 1
ATOM 2177 C CA . VAL B 2 69 ? -47.760 48.400 -7.441 1.00 75.48 66 VAL D CA 1
ATOM 2178 C C . VAL B 2 69 ? -46.311 48.710 -7.075 1.00 75.66 66 VAL D C 1
ATOM 2179 O O . VAL B 2 69 ? -45.652 47.907 -6.418 1.00 73.36 66 VAL D O 1
ATOM 2183 N N . PRO B 2 70 ? -45.770 49.883 -7.476 1.00 87.56 67 PRO D N 1
ATOM 2184 C CA . PRO B 2 70 ? -44.410 50.260 -7.100 1.00 88.84 67 PRO D CA 1
ATOM 2185 C C . PRO B 2 70 ? -44.341 50.454 -5.588 1.00 77.35 67 PRO D C 1
ATOM 2186 O O . PRO B 2 70 ? -45.168 51.153 -5.008 1.00 77.31 67 PRO D O 1
ATOM 2190 N N . PRO B 2 71 ? -43.353 49.833 -4.907 1.00 78.98 68 PRO D N 1
ATOM 2191 C CA . PRO B 2 71 ? -43.361 49.732 -3.446 1.00 75.37 68 PRO D CA 1
ATOM 2192 C C . PRO B 2 71 ? -43.395 51.062 -2.675 1.00 74.80 68 PRO D C 1
ATOM 2193 O O . PRO B 2 71 ? -44.002 51.129 -1.606 1.00 87.96 68 PRO D O 1
ATOM 2197 N N . GLU B 2 72 ? -42.750 52.102 -3.216 1.00 80.09 69 GLU D N 1
ATOM 2198 C CA . GLU B 2 72 ? -42.554 53.363 -2.490 1.00 84.45 69 GLU D CA 1
ATOM 2199 C C . GLU B 2 72 ? -43.894 54.090 -2.306 1.00 76.56 69 GLU D C 1
ATOM 2200 O O . GLU B 2 72 ? -43.987 55.030 -1.515 1.00 88.05 69 GLU D O 1
ATOM 2206 N N . THR B 2 73 ? -44.921 53.646 -3.039 1.00 68.80 70 THR D N 1
ATOM 2207 C CA . THR B 2 73 ? -46.240 54.277 -3.024 1.00 76.61 70 THR D CA 1
ATOM 2208 C C . THR B 2 73 ? -47.064 53.760 -1.838 1.00 70.50 70 THR D C 1
ATOM 2209 O O . THR B 2 73 ? -48.129 54.303 -1.538 1.00 67.00 70 THR D O 1
ATOM 2213 N N . VAL B 2 74 ? -46.562 52.710 -1.179 1.00 60.34 71 VAL D N 1
ATOM 2214 C CA . VAL B 2 74 ? -47.231 52.112 -0.026 1.00 68.27 71 VAL D CA 1
ATOM 2215 C C . VAL B 2 74 ? -47.012 53.019 1.191 1.00 73.47 71 VAL D C 1
ATOM 2216 O O . VAL B 2 74 ? -45.887 53.453 1.459 1.00 73.74 71 VAL D O 1
ATOM 2220 N N . ASP B 2 75 ? -48.103 53.291 1.917 1.00 60.04 72 ASP D N 1
ATOM 2221 C CA . ASP B 2 75 ? -48.113 54.253 3.014 1.00 64.13 72 ASP D CA 1
ATOM 2222 C C . ASP B 2 75 ? -48.159 53.514 4.358 1.00 73.98 72 ASP D C 1
ATOM 2223 O O . ASP B 2 75 ? -47.541 53.954 5.332 1.00 67.90 72 ASP D O 1
ATOM 2228 N N . VAL B 2 76 ? -48.896 52.396 4.393 1.00 72.70 73 VAL D N 1
ATOM 2229 C CA . VAL B 2 76 ? -49.122 51.622 5.612 1.00 67.51 73 VAL D CA 1
ATOM 2230 C C . VAL B 2 76 ? -49.106 50.129 5.266 1.00 69.69 73 VAL D C 1
ATOM 2231 O O . VAL B 2 76 ? -49.599 49.723 4.211 1.00 71.93 73 VAL D O 1
ATOM 2235 N N . VAL B 2 77 ? -48.535 49.328 6.174 1.00 67.43 74 VAL D N 1
ATOM 2236 C CA . VAL B 2 77 ? -48.494 47.873 6.050 1.00 59.69 74 VAL D CA 1
ATOM 2237 C C . VAL B 2 77 ? -49.345 47.264 7.169 1.00 59.58 74 VAL D C 1
ATOM 2238 O O . VAL B 2 77 ? -49.188 47.631 8.332 1.00 58.38 74 VAL D O 1
ATOM 2242 N N . ALA B 2 78 ? -50.232 46.334 6.795 1.00 54.36 75 ALA D N 1
ATOM 2243 C CA . ALA B 2 78 ? -51.192 45.720 7.714 1.00 59.61 75 ALA D CA 1
ATOM 2244 C C . ALA B 2 78 ? -51.188 44.199 7.534 1.00 60.96 75 ALA D C 1
ATOM 2245 O O . ALA B 2 78 ? -51.149 43.697 6.412 1.00 66.75 75 ALA D O 1
ATOM 2247 N N . ALA B 2 79 ? -51.233 43.474 8.655 1.00 54.70 76 ALA D N 1
ATOM 2248 C CA . ALA B 2 79 ? -51.215 42.021 8.640 1.00 49.95 76 ALA D CA 1
ATOM 2249 C C . ALA B 2 79 ? -52.051 41.468 9.798 1.00 50.70 76 ALA D C 1
ATOM 2250 O O . ALA B 2 79 ? -52.126 42.067 10.868 1.00 57.41 76 ALA D O 1
ATOM 2252 N N . THR B 2 80 ? -52.677 40.314 9.558 1.00 46.56 77 THR D N 1
ATOM 2253 C CA . THR B 2 80 ? -53.368 39.567 10.591 1.00 52.73 77 THR D CA 1
ATOM 2254 C C . THR B 2 80 ? -52.333 39.009 11.575 1.00 55.69 77 THR D C 1
ATOM 2255 O O . THR B 2 80 ? -51.296 38.489 11.152 1.00 48.75 77 THR D O 1
ATOM 2259 N N . TYR B 2 81 ? -52.617 39.124 12.878 1.00 51.12 78 TYR D N 1
ATOM 2260 C CA . TYR B 2 81 ? -51.716 38.602 13.914 1.00 51.64 78 TYR D CA 1
ATOM 2261 C C . TYR B 2 81 ? -52.475 37.657 14.857 1.00 50.08 78 TYR D C 1
ATOM 2262 O O . TYR B 2 81 ? -51.885 37.082 15.768 1.00 50.28 78 TYR D O 1
ATOM 2271 N N . GLY B 2 82 ? -53.780 37.499 14.620 1.00 51.34 79 GLY D N 1
ATOM 2272 C CA . GLY B 2 82 ? -54.586 36.488 15.288 1.00 50.88 79 GLY D CA 1
ATOM 2273 C C . GLY B 2 82 ? -56.074 36.769 15.113 1.00 53.03 79 GLY D C 1
ATOM 2274 O O . GLY B 2 82 ? -56.449 37.828 14.622 1.00 55.30 79 GLY D O 1
ATOM 2275 N N . PRO B 2 83 ? -56.916 35.814 15.513 1.00 56.15 80 PRO D N 1
ATOM 2276 C CA . PRO B 2 83 ? -56.489 34.510 15.991 1.00 50.14 80 PRO D CA 1
ATOM 2277 C C . PRO B 2 83 ? -56.170 33.566 14.824 1.00 53.36 80 PRO D C 1
ATOM 2278 O O . PRO B 2 83 ? -56.312 33.961 13.667 1.00 65.07 80 PRO D O 1
ATOM 2282 N N . GLY B 2 84 ? -55.746 32.338 15.154 1.00 52.50 81 GLY D N 1
ATOM 2283 C CA . GLY B 2 84 ? -55.450 31.287 14.176 1.00 48.80 81 GLY D CA 1
ATOM 2284 C C . GLY B 2 84 ? -54.261 30.430 14.586 1.00 55.64 81 GLY D C 1
ATOM 2285 O O . GLY B 2 84 ? -53.962 30.295 15.769 1.00 56.36 81 GLY D O 1
ATOM 2286 N N . LEU B 2 85 ? -53.587 29.849 13.585 1.00 59.01 82 LEU D N 1
ATOM 2287 C CA . LEU B 2 85 ? -52.377 29.038 13.772 1.00 54.76 82 LEU D CA 1
ATOM 2288 C C . LEU B 2 85 ? -51.174 29.954 14.009 1.00 55.17 82 LEU D C 1
ATOM 2289 O O . LEU B 2 85 ? -50.902 30.827 13.195 1.00 57.36 82 LEU D O 1
ATOM 2294 N N . ILE B 2 86 ? -50.455 29.746 15.115 1.00 68.09 83 ILE D N 1
ATOM 2295 C CA . ILE B 2 86 ? -49.275 30.556 15.408 1.00 63.66 83 ILE D CA 1
ATOM 2296 C C . ILE B 2 86 ? -48.316 30.474 14.212 1.00 64.88 83 ILE D C 1
ATOM 2297 O O . ILE B 2 86 ? -47.823 31.495 13.737 1.00 62.93 83 ILE D O 1
ATOM 2302 N N . GLY B 2 87 ? -48.071 29.249 13.732 1.00 61.55 84 GLY D N 1
ATOM 2303 C CA . GLY B 2 87 ? -47.086 28.974 12.683 1.00 61.30 84 GLY D CA 1
ATOM 2304 C C . GLY B 2 87 ? -47.371 29.732 11.395 1.00 61.83 84 GLY D C 1
ATOM 2305 O O . GLY B 2 87 ? -46.446 30.084 10.659 1.00 73.86 84 GLY D O 1
ATOM 2306 N N . ALA B 2 88 ? -48.658 29.981 11.124 1.00 52.72 85 ALA D N 1
ATOM 2307 C CA . ALA B 2 88 ? -49.105 30.621 9.887 1.00 56.37 85 ALA D CA 1
ATOM 2308 C C . ALA B 2 88 ? -49.140 32.143 10.072 1.00 50.71 85 ALA D C 1
ATOM 2309 O O . ALA B 2 88 ? -48.548 32.890 9.298 1.00 55.83 85 ALA D O 1
ATOM 2311 N N . LEU B 2 89 ? -49.846 32.583 11.114 1.00 50.00 86 LEU D N 1
ATOM 2312 C CA . LEU B 2 89 ? -49.919 33.987 11.484 1.00 52.66 86 LEU D CA 1
ATOM 2313 C C . LEU B 2 89 ? -48.528 34.622 11.396 1.00 50.93 86 LEU D C 1
ATOM 2314 O O . LEU B 2 89 ? -48.381 35.743 10.916 1.00 62.41 86 LEU D O 1
ATOM 2319 N N . LEU B 2 90 ? -47.518 33.887 11.869 1.00 46.12 87 LEU D N 1
ATOM 2320 C CA . LEU B 2 90 ? -46.196 34.447 12.104 1.00 53.72 87 LEU D CA 1
ATOM 2321 C C . LEU B 2 90 ? -45.551 34.881 10.783 1.00 58.77 87 LEU D C 1
ATOM 2322 O O . LEU B 2 90 ? -44.819 35.873 10.746 1.00 55.95 87 LEU D O 1
ATOM 2327 N N . VAL B 2 91 ? -45.831 34.136 9.709 1.00 53.68 88 VAL D N 1
ATOM 2328 C CA . VAL B 2 91 ? -45.219 34.381 8.407 1.00 54.19 88 VAL D CA 1
ATOM 2329 C C . VAL B 2 91 ? -45.683 35.742 7.873 1.00 53.53 88 VAL D C 1
ATOM 2330 O O . VAL B 2 91 ? -44.861 36.599 7.551 1.00 56.52 88 VAL D O 1
ATOM 2334 N N . GLY B 2 92 ? -47.005 35.921 7.782 1.00 48.21 89 GLY D N 1
ATOM 2335 C CA . GLY B 2 92 ? -47.604 37.192 7.391 1.00 47.86 89 GLY D CA 1
ATOM 2336 C C . GLY B 2 92 ? -47.149 38.332 8.290 1.00 55.55 89 GLY D C 1
ATOM 2337 O O . GLY B 2 92 ? -46.727 39.381 7.813 1.00 57.11 89 GLY D O 1
ATOM 2338 N N . LEU B 2 93 ? -47.237 38.120 9.606 1.00 60.62 90 LEU D N 1
ATOM 2339 C CA . LEU B 2 93 ? -46.923 39.151 10.592 1.00 56.57 90 LEU D CA 1
ATOM 2340 C C . LEU B 2 93 ? -45.470 39.606 10.407 1.00 51.07 90 LEU D C 1
ATOM 2341 O O . LEU B 2 93 ? -45.188 40.803 10.358 1.00 47.60 90 LEU D O 1
ATOM 2346 N N . SER B 2 94 ? -44.562 38.629 10.304 1.00 52.73 91 SER D N 1
ATOM 2347 C CA . SER B 2 94 ? -43.121 38.872 10.300 1.00 57.98 91 SER D CA 1
ATOM 2348 C C . SER B 2 94 ? -42.689 39.548 8.992 1.00 55.89 91 SER D C 1
ATOM 2349 O O . SER B 2 94 ? -41.852 40.449 9.006 1.00 65.77 91 SER D O 1
ATOM 2352 N N . ALA B 2 95 ? -43.263 39.108 7.868 1.00 57.31 92 ALA D N 1
ATOM 2353 C CA . ALA B 2 95 ? -42.971 39.705 6.567 1.00 51.04 92 ALA D CA 1
ATOM 2354 C C . ALA B 2 95 ? -43.441 41.162 6.560 1.00 52.05 92 ALA D C 1
ATOM 2355 O O . ALA B 2 95 ? -42.764 42.031 6.024 1.00 61.46 92 ALA D O 1
ATOM 2357 N N . ALA B 2 96 ? -44.607 41.410 7.166 1.00 51.48 93 ALA D N 1
ATOM 2358 C CA . ALA B 2 96 ? -45.221 42.736 7.192 1.00 53.51 93 ALA D CA 1
ATOM 2359 C C . ALA B 2 96 ? -44.335 43.715 7.974 1.00 57.46 93 ALA D C 1
ATOM 2360 O O . ALA B 2 96 ? -44.129 44.849 7.546 1.00 62.78 93 ALA D O 1
ATOM 2362 N N . LYS B 2 97 ? -43.816 43.269 9.121 1.00 53.70 94 LYS D N 1
ATOM 2363 C CA . LYS B 2 97 ? -42.895 44.077 9.917 1.00 55.64 94 LYS D CA 1
ATOM 2364 C C . LYS B 2 97 ? -41.608 44.307 9.118 1.00 53.21 94 LYS D C 1
ATOM 2365 O O . LYS B 2 97 ? -41.012 45.379 9.184 1.00 57.18 94 LYS D O 1
ATOM 2371 N N . GLY B 2 98 ? -41.196 43.280 8.371 1.00 54.85 95 GLY D N 1
ATOM 2372 C CA . GLY B 2 98 ? -40.083 43.380 7.439 1.00 57.02 95 GLY D CA 1
ATOM 2373 C C . GLY B 2 98 ? -40.252 44.561 6.499 1.00 61.95 95 GLY D C 1
ATOM 2374 O O . GLY B 2 98 ? -39.339 45.375 6.347 1.00 64.20 95 GLY D O 1
ATOM 2375 N N . LEU B 2 99 ? -41.436 44.643 5.877 1.00 59.58 96 LEU D N 1
ATOM 2376 C CA . LEU B 2 99 ? -41.751 45.642 4.853 1.00 57.91 96 LEU D CA 1
ATOM 2377 C C . LEU B 2 99 ? -41.795 47.040 5.478 1.00 58.51 96 LEU D C 1
ATOM 2378 O O . LEU B 2 99 ? -41.323 48.006 4.877 1.00 66.96 96 LEU D O 1
ATOM 2383 N N . ALA B 2 100 ? -42.367 47.133 6.683 1.00 57.96 97 ALA D N 1
ATOM 2384 C CA . ALA B 2 100 ? -42.454 48.388 7.420 1.00 58.49 97 ALA D CA 1
ATOM 2385 C C . ALA B 2 100 ? -41.048 48.972 7.604 1.00 54.64 97 ALA D C 1
ATOM 2386 O O . ALA B 2 100 ? -40.823 50.156 7.361 1.00 71.74 97 ALA D O 1
ATOM 2388 N N . ILE B 2 101 ? -40.110 48.122 8.034 1.00 59.82 98 ILE D N 1
ATOM 2389 C CA . ILE B 2 101 ? -38.730 48.532 8.277 1.00 66.50 98 ILE D CA 1
ATOM 2390 C C . ILE B 2 101 ? -38.104 48.956 6.945 1.00 63.57 98 ILE D C 1
ATOM 2391 O O . ILE B 2 101 ? -37.404 49.965 6.865 1.00 67.44 98 ILE D O 1
ATOM 2396 N N . SER B 2 102 ? -38.373 48.161 5.907 1.00 60.28 99 SER D N 1
ATOM 2397 C CA . SER B 2 102 ? -37.767 48.321 4.598 1.00 64.20 99 SER D CA 1
ATOM 2398 C C . SER B 2 102 ? -38.254 49.616 3.939 1.00 61.86 99 SER D C 1
ATOM 2399 O O . SER B 2 102 ? -37.468 50.346 3.342 1.00 64.29 99 SER D O 1
ATOM 2402 N N . LEU B 2 103 ? -39.558 49.886 4.059 1.00 62.86 100 LEU D N 1
ATOM 2403 C CA . LEU B 2 103 ? -40.203 50.996 3.367 1.00 64.71 100 LEU D CA 1
ATOM 2404 C C . LEU B 2 103 ? -40.246 52.231 4.273 1.00 72.85 100 LEU D C 1
ATOM 2405 O O . LEU B 2 103 ? -40.710 53.292 3.856 1.00 74.49 100 LEU D O 1
ATOM 2410 N N . GLU B 2 104 ? -39.761 52.080 5.508 1.00 76.91 101 GLU D N 1
ATOM 2411 C CA . GLU B 2 104 ? -39.869 53.119 6.524 1.00 84.66 101 GLU D CA 1
ATOM 2412 C C . GLU B 2 104 ? -41.316 53.626 6.559 1.00 74.09 101 GLU D C 1
ATOM 2413 O O . GLU B 2 104 ? -41.570 54.826 6.462 1.00 78.38 101 GLU D O 1
ATOM 2419 N N . LYS B 2 105 ? -42.256 52.687 6.696 1.00 62.88 102 LYS D N 1
ATOM 2420 C CA . LYS B 2 105 ? -43.670 53.001 6.832 1.00 63.25 102 LYS D CA 1
ATOM 2421 C C . LYS B 2 105 ? -44.185 52.410 8.141 1.00 58.96 102 LYS D C 1
ATOM 2422 O O . LYS B 2 105 ? -43.601 51.469 8.675 1.00 64.60 102 LYS D O 1
ATOM 2428 N N . PRO B 2 106 ? -45.294 52.947 8.699 1.00 53.41 103 PRO D N 1
ATOM 2429 C CA . PRO B 2 106 ? -45.882 52.396 9.916 1.00 61.69 103 PRO D CA 1
ATOM 2430 C C . PRO B 2 106 ? -46.590 51.060 9.650 1.00 64.98 103 PRO D C 1
ATOM 2431 O O . PRO B 2 106 ? -46.814 50.689 8.501 1.00 69.48 103 PRO D O 1
ATOM 2435 N N . PHE B 2 107 ? -46.930 50.363 10.735 1.00 67.06 104 PHE D N 1
ATOM 2436 C CA . PHE B 2 107 ? -47.377 48.991 10.680 1.00 63.98 104 PHE D CA 1
ATOM 2437 C C . PHE B 2 107 ? -48.642 48.839 11.529 1.00 67.55 104 PHE D C 1
ATOM 2438 O O . PHE B 2 107 ? -48.766 49.462 12.582 1.00 68.09 104 PHE D O 1
ATOM 2446 N N . VAL B 2 108 ? -49.574 48.008 11.054 1.00 65.56 105 VAL D N 1
ATOM 2447 C CA . VAL B 2 108 ? -50.833 47.779 11.741 1.00 61.00 105 VAL D CA 1
ATOM 2448 C C . VAL B 2 108 ? -51.092 46.274 11.826 1.00 62.50 105 VAL D C 1
ATOM 2449 O O . VAL B 2 108 ? -51.154 45.583 10.807 1.00 62.46 105 VAL D O 1
ATOM 2453 N N . GLY B 2 109 ? -51.240 45.792 13.064 1.00 61.33 106 GLY D N 1
ATOM 2454 C CA . GLY B 2 109 ? -51.690 44.442 13.347 1.00 51.24 106 GLY D CA 1
ATOM 2455 C C . GLY B 2 109 ? -53.204 44.382 13.370 1.00 50.64 106 GLY D C 1
ATOM 2456 O O . GLY B 2 109 ? -53.854 45.208 14.000 1.00 57.14 106 GLY D O 1
ATOM 2457 N N . VAL B 2 110 ? -53.759 43.392 12.670 1.00 50.24 107 VAL D N 1
ATOM 2458 C CA . VAL B 2 110 ? -55.180 43.330 12.404 1.00 54.85 107 VAL D CA 1
ATOM 2459 C C . VAL B 2 110 ? -55.728 42.019 12.974 1.00 55.80 107 VAL D C 1
ATOM 2460 O O . VAL B 2 110 ? -55.066 40.982 12.910 1.00 55.49 107 VAL D O 1
ATOM 2464 N N . ASN B 2 111 ? -56.943 42.092 13.528 1.00 60.07 108 ASN D N 1
ATOM 2465 C CA . ASN B 2 111 ? -57.649 40.933 14.054 1.00 54.19 108 ASN D CA 1
ATOM 2466 C C . ASN B 2 111 ? -58.525 40.346 12.941 1.00 55.11 108 ASN D C 1
ATOM 2467 O O . ASN B 2 111 ? -59.296 41.061 12.296 1.00 62.62 108 ASN D O 1
ATOM 2472 N N . HIS B 2 112 ? -58.391 39.032 12.736 1.00 61.05 109 HIS D N 1
ATOM 2473 C CA . HIS B 2 112 ? -58.896 38.348 11.554 1.00 55.48 109 HIS D CA 1
ATOM 2474 C C . HIS B 2 112 ? -60.420 38.477 11.462 1.00 64.02 109 HIS D C 1
ATOM 2475 O O . HIS B 2 112 ? -60.956 38.719 10.379 1.00 71.47 109 HIS D O 1
ATOM 2482 N N . VAL B 2 113 ? -61.111 38.311 12.596 1.00 62.90 110 VAL D N 1
ATOM 2483 C CA . VAL B 2 113 ? -62.572 38.281 12.603 1.00 61.66 110 VAL D CA 1
ATOM 2484 C C . VAL B 2 113 ? -63.103 39.715 12.503 1.00 56.79 110 VAL D C 1
ATOM 2485 O O . VAL B 2 113 ? -64.119 39.949 11.864 1.00 68.11 110 VAL D O 1
ATOM 2489 N N . GLU B 2 114 ? -62.411 40.667 13.134 1.00 57.40 111 GLU D N 1
ATOM 2490 C CA . GLU B 2 114 ? -62.705 42.085 12.932 1.00 64.70 111 GLU D CA 1
ATOM 2491 C C . GLU B 2 114 ? -62.604 42.408 11.435 1.00 61.87 111 GLU D C 1
ATOM 2492 O O . GLU B 2 114 ? -63.478 43.069 10.874 1.00 68.59 111 GLU D O 1
ATOM 2498 N N . ALA B 2 115 ? -61.528 41.931 10.803 1.00 51.12 112 ALA D N 1
ATOM 2499 C CA . ALA B 2 115 ? -61.292 42.138 9.380 1.00 52.71 112 ALA D CA 1
ATOM 2500 C C . ALA B 2 115 ? -62.496 41.631 8.574 1.00 54.91 112 ALA D C 1
ATOM 2501 O O . ALA B 2 115 ? -63.025 42.355 7.738 1.00 57.30 112 ALA D O 1
ATOM 2503 N N . HIS B 2 116 ? -62.919 40.388 8.836 1.00 56.78 113 HIS D N 1
ATOM 2504 C CA . HIS B 2 116 ? -64.060 39.776 8.140 1.00 54.91 113 HIS D CA 1
ATOM 2505 C C . HIS B 2 116 ? -65.246 40.748 8.107 1.00 56.51 113 HIS D C 1
ATOM 2506 O O . HIS B 2 116 ? -65.998 40.783 7.139 1.00 57.63 113 HIS D O 1
ATOM 2513 N N . VAL B 2 117 ? -65.401 41.530 9.179 1.00 59.45 114 VAL D N 1
ATOM 2514 C CA . VAL B 2 117 ? -66.559 42.399 9.365 1.00 57.68 114 VAL D CA 1
ATOM 2515 C C . VAL B 2 117 ? -66.451 43.611 8.432 1.00 67.00 114 VAL D C 1
ATOM 2516 O O . VAL B 2 117 ? -67.465 44.209 8.072 1.00 67.57 114 VAL D O 1
ATOM 2520 N N . GLN B 2 118 ? -65.218 43.961 8.049 1.00 69.66 115 GLN D N 1
ATOM 2521 C CA . GLN B 2 118 ? -64.956 45.094 7.162 1.00 74.33 115 GLN D CA 1
ATOM 2522 C C . GLN B 2 118 ? -65.532 44.816 5.768 1.00 67.10 115 GLN D C 1
ATOM 2523 O O . GLN B 2 118 ? -65.766 45.748 4.999 1.00 81.23 115 GLN D O 1
ATOM 2529 N N . ALA B 2 119 ? -65.757 43.537 5.449 1.00 66.02 116 ALA D N 1
ATOM 2530 C CA . ALA B 2 119 ? -66.379 43.152 4.180 1.00 70.47 116 ALA D CA 1
ATOM 2531 C C . ALA B 2 119 ? -67.739 43.847 4.043 1.00 74.78 116 ALA D C 1
ATOM 2532 O O . ALA B 2 119 ? -68.177 44.146 2.933 1.00 80.46 116 ALA D O 1
ATOM 2534 N N . VAL B 2 120 ? -68.393 44.096 5.185 1.00 64.42 117 VAL D N 1
ATOM 2535 C CA . VAL B 2 120 ? -69.725 44.696 5.226 1.00 66.27 117 VAL D CA 1
ATOM 2536 C C . VAL B 2 120 ? -69.629 46.170 4.811 1.00 73.24 117 VAL D C 1
ATOM 2537 O O . VAL B 2 120 ? -70.519 46.684 4.131 1.00 69.81 117 VAL D O 1
ATOM 2541 N N . PHE B 2 121 ? -68.542 46.831 5.230 1.00 73.05 118 PHE D N 1
ATOM 2542 C CA . PHE B 2 121 ? -68.358 48.275 5.059 1.00 74.98 118 PHE D CA 1
ATOM 2543 C C . PHE B 2 121 ? -67.652 48.579 3.731 1.00 79.21 118 PHE D C 1
ATOM 2544 O O . PHE B 2 121 ? -67.767 49.687 3.203 1.00 93.90 118 PHE D O 1
ATOM 2552 N N . LEU B 2 122 ? -66.919 47.591 3.204 1.00 64.25 119 LEU D N 1
ATOM 2553 C CA . LEU B 2 122 ? -66.383 47.644 1.850 1.00 58.17 119 LEU D CA 1
ATOM 2554 C C . LEU B 2 122 ? -67.544 47.596 0.857 1.00 69.21 119 LEU D C 1
ATOM 2555 O O . LEU B 2 122 ? -67.556 48.324 -0.139 1.00 90.04 119 LEU D O 1
ATOM 2560 N N . ALA B 2 123 ? -68.509 46.721 1.162 1.00 70.01 120 ALA D N 1
ATOM 2561 C CA . ALA B 2 123 ? -69.605 46.360 0.270 1.00 71.20 120 ALA D CA 1
ATOM 2562 C C . ALA B 2 123 ? -70.772 47.344 0.423 1.00 66.51 120 ALA D C 1
ATOM 2563 O O . ALA B 2 123 ? -71.631 47.422 -0.446 1.00 69.60 120 ALA D O 1
ATOM 2565 N N . ASN B 2 124 ? -70.790 48.086 1.536 1.00 69.81 121 ASN D N 1
ATOM 2566 C CA . ASN B 2 124 ? -71.834 49.066 1.816 1.00 60.48 121 ASN D CA 1
ATOM 2567 C C . ASN B 2 124 ? -71.185 50.339 2.346 1.00 71.28 121 ASN D C 1
ATOM 2568 O O . ASN B 2 124 ? -71.282 50.646 3.532 1.00 77.89 121 ASN D O 1
ATOM 2573 N N . PRO B 2 125 ? -70.506 51.114 1.470 1.00 85.84 122 PRO D N 1
ATOM 2574 C CA . PRO B 2 125 ? -69.738 52.285 1.895 1.00 80.10 122 PRO D CA 1
ATOM 2575 C C . PRO B 2 125 ? -70.542 53.321 2.697 1.00 77.32 122 PRO D C 1
ATOM 2576 O O . PRO B 2 125 ? -69.955 54.116 3.433 1.00 79.52 122 PRO D O 1
ATOM 2580 N N . ASP B 2 126 ? -71.870 53.300 2.544 1.00 75.66 123 ASP D N 1
ATOM 2581 C CA . ASP B 2 126 ? -72.752 54.297 3.145 1.00 83.32 123 ASP D CA 1
ATOM 2582 C C . ASP B 2 126 ? -73.199 53.832 4.536 1.00 78.67 123 ASP D C 1
ATOM 2583 O O . ASP B 2 126 ? -73.758 54.620 5.302 1.00 74.89 123 ASP D O 1
ATOM 2588 N N . LEU B 2 127 ? -72.948 52.554 4.847 1.00 76.77 124 LEU D N 1
ATOM 2589 C CA . LEU B 2 127 ? -73.487 51.911 6.045 1.00 75.25 124 LEU D CA 1
ATOM 2590 C C . LEU B 2 127 ? -72.767 52.444 7.288 1.00 72.73 124 LEU D C 1
ATOM 2591 O O . LEU B 2 127 ? -71.536 52.458 7.348 1.00 80.88 124 LEU D O 1
ATOM 2596 N N . LYS B 2 128 ? -73.566 52.876 8.269 1.00 76.00 125 LYS D N 1
ATOM 2597 C CA . LYS B 2 128 ? -73.078 53.437 9.521 1.00 88.05 125 LYS D CA 1
ATOM 2598 C C . LYS B 2 128 ? -73.542 52.559 10.680 1.00 77.46 125 LYS D C 1
ATOM 2599 O O . LYS B 2 128 ? -74.727 52.253 10.803 1.00 68.74 125 LYS D O 1
ATOM 2605 N N . PRO B 2 129 ? -72.626 52.122 11.571 1.00 64.25 126 PRO D N 1
ATOM 2606 C CA . PRO B 2 129 ? -73.023 51.424 12.791 1.00 68.70 126 PRO D CA 1
ATOM 2607 C C . PRO B 2 129 ? -73.793 52.384 13.693 1.00 76.26 126 PRO D C 1
ATOM 2608 O O . PRO B 2 129 ? -73.793 53.591 13.458 1.00 86.36 126 PRO D O 1
ATOM 2612 N N . PRO B 2 130 ? -74.443 51.842 14.727 1.00 76.83 127 PRO D N 1
ATOM 2613 C CA . PRO B 2 130 ? -74.297 50.454 15.133 1.00 76.12 127 PRO D CA 1
ATOM 2614 C C . PRO B 2 130 ? -74.886 49.449 14.132 1.00 75.59 127 PRO D C 1
ATOM 2615 O O . PRO B 2 130 ? -75.828 49.778 13.410 1.00 76.02 127 PRO D O 1
ATOM 2619 N N . LEU B 2 131 ? -74.317 48.238 14.106 1.00 69.04 128 LEU D N 1
ATOM 2620 C CA . LEU B 2 131 ? -75.005 47.075 13.556 1.00 69.43 128 LEU D CA 1
ATOM 2621 C C . LEU B 2 131 ? -74.583 45.810 14.312 1.00 58.92 128 LEU D C 1
ATOM 2622 O O . LEU B 2 131 ? -73.613 45.809 15.072 1.00 68.88 128 LEU D O 1
ATOM 2627 N N . VAL B 2 132 ? -75.350 44.741 14.085 1.00 50.26 129 VAL D N 1
ATOM 2628 C CA . VAL B 2 132 ? -75.047 43.407 14.564 1.00 55.94 129 VAL D CA 1
ATOM 2629 C C . VAL B 2 132 ? -74.573 42.574 13.370 1.00 60.62 129 VAL D C 1
ATOM 2630 O O . VAL B 2 132 ? -75.123 42.684 12.274 1.00 64.63 129 VAL D O 1
ATOM 2634 N N . VAL B 2 133 ? -73.553 41.742 13.598 1.00 59.20 130 VAL D N 1
ATOM 2635 C CA . VAL B 2 133 ? -73.029 40.865 12.564 1.00 62.17 130 VAL D CA 1
ATOM 2636 C C . VAL B 2 133 ? -73.092 39.414 13.047 1.00 57.38 130 VAL D C 1
ATOM 2637 O O . VAL B 2 133 ? -72.535 39.077 14.091 1.00 65.38 130 VAL D O 1
ATOM 2641 N N . LEU B 2 134 ? -73.774 38.567 12.271 1.00 53.36 131 LEU D N 1
ATOM 2642 C CA . LEU B 2 134 ? -73.563 37.132 12.345 1.00 54.87 131 LEU D CA 1
ATOM 2643 C C . LEU B 2 134 ? -72.426 36.765 11.387 1.00 59.27 131 LEU D C 1
ATOM 2644 O O . LEU B 2 134 ? -72.561 36.866 10.163 1.00 57.33 131 LEU D O 1
ATOM 2649 N N . MET B 2 135 ? -71.306 36.348 11.977 1.00 55.58 132 MET D N 1
ATOM 2650 C CA . MET B 2 135 ? -70.186 35.791 11.260 1.00 61.98 132 MET D CA 1
ATOM 2651 C C . MET B 2 135 ? -70.272 34.267 11.360 1.00 65.31 132 MET D C 1
ATOM 2652 O O . MET B 2 135 ? -70.239 33.717 12.457 1.00 65.19 132 MET D O 1
ATOM 2657 N N . VAL B 2 136 ? -70.382 33.595 10.212 1.00 69.42 133 VAL D N 1
ATOM 2658 C CA . VAL B 2 136 ? -70.834 32.220 10.203 1.00 63.78 133 VAL D CA 1
ATOM 2659 C C . VAL B 2 136 ? -70.254 31.494 8.983 1.00 63.44 133 VAL D C 1
ATOM 2660 O O . VAL B 2 136 ? -70.952 31.182 8.030 1.00 65.91 133 VAL D O 1
ATOM 2664 N N . SER B 2 137 ? -68.947 31.231 9.042 1.00 75.39 134 SER D N 1
ATOM 2665 C CA . SER B 2 137 ? -68.247 30.447 8.037 1.00 83.44 134 SER D CA 1
ATOM 2666 C C . SER B 2 137 ? -68.015 29.027 8.568 1.00 87.78 134 SER D C 1
ATOM 2667 O O . SER B 2 137 ? -68.759 28.548 9.429 1.00 71.71 134 SER D O 1
ATOM 2670 N N . GLY B 2 138 ? -66.977 28.365 8.044 1.00 80.08 135 GLY D N 1
ATOM 2671 C CA . GLY B 2 138 ? -66.564 27.046 8.505 1.00 92.89 135 GLY D CA 1
ATOM 2672 C C . GLY B 2 138 ? -65.744 27.131 9.782 1.00 98.90 135 GLY D C 1
ATOM 2673 O O . GLY B 2 138 ? -65.975 26.380 10.730 1.00 115.58 135 GLY D O 1
ATOM 2674 N N . GLY B 2 139 ? -64.780 28.058 9.795 1.00 91.38 136 GLY D N 1
ATOM 2675 C CA . GLY B 2 139 ? -63.950 28.313 10.961 1.00 78.53 136 GLY D CA 1
ATOM 2676 C C . GLY B 2 139 ? -64.716 29.054 12.042 1.00 66.76 136 GLY D C 1
ATOM 2677 O O . GLY B 2 139 ? -64.681 28.675 13.211 1.00 89.18 136 GLY D O 1
ATOM 2678 N N . HIS B 2 140 ? -65.415 30.117 11.634 1.00 59.90 137 HIS D N 1
ATOM 2679 C CA . HIS B 2 140 ? -65.976 31.099 12.552 1.00 59.85 137 HIS D CA 1
ATOM 2680 C C . HIS B 2 140 ? -67.494 30.920 12.661 1.00 55.20 137 HIS D C 1
ATOM 2681 O O . HIS B 2 140 ? -68.183 30.804 11.652 1.00 65.73 137 HIS D O 1
ATOM 2688 N N . THR B 2 141 ? -67.999 30.900 13.899 1.00 54.67 138 THR D N 1
ATOM 2689 C CA . THR B 2 141 ? -69.421 31.104 14.184 1.00 63.17 138 THR D CA 1
ATOM 2690 C C . THR B 2 141 ? -69.524 32.053 15.387 1.00 63.36 138 THR D C 1
ATOM 2691 O O . THR B 2 141 ? -69.283 31.655 16.529 1.00 57.07 138 THR D O 1
ATOM 2695 N N . GLN B 2 142 ? -69.879 33.314 15.109 1.00 67.27 139 GLN D N 1
ATOM 2696 C CA . GLN B 2 142 ? -69.753 34.404 16.073 1.00 65.46 139 GLN D CA 1
ATOM 2697 C C . GLN B 2 142 ? -70.847 35.452 15.851 1.00 62.22 139 GLN D C 1
ATOM 2698 O O . GLN B 2 142 ? -71.156 35.801 14.719 1.00 65.09 139 GLN D O 1
ATOM 2704 N N . LEU B 2 143 ? -71.412 35.940 16.960 1.00 58.45 140 LEU D N 1
ATOM 2705 C CA . LEU B 2 143 ? -72.355 37.057 16.978 1.00 60.60 140 LEU D CA 1
ATOM 2706 C C . LEU B 2 143 ? -71.652 38.291 17.551 1.00 56.99 140 LEU D C 1
ATOM 2707 O O . LEU B 2 143 ? -71.159 38.260 18.675 1.00 62.49 140 LEU D O 1
ATOM 2712 N N . MET B 2 144 ? -71.615 39.373 16.772 1.00 56.86 141 MET D N 1
ATOM 2713 C CA . MET B 2 144 ? -70.834 40.539 17.135 1.00 63.21 141 MET D CA 1
ATOM 2714 C C . MET B 2 144 ? -71.703 41.795 17.067 1.00 65.98 141 MET D C 1
ATOM 2715 O O . MET B 2 144 ? -72.659 41.862 16.300 1.00 64.07 141 MET D O 1
ATOM 2720 N N . LYS B 2 145 ? -71.339 42.775 17.897 1.00 72.67 142 LYS D N 1
ATOM 2721 C CA . LYS B 2 145 ? -71.901 44.110 17.876 1.00 64.80 142 LYS D CA 1
ATOM 2722 C C . LYS B 2 145 ? -70.808 45.073 17.400 1.00 57.95 142 LYS D C 1
ATOM 2723 O O . LYS B 2 145 ? -69.661 44.990 17.841 1.00 68.44 142 LYS D O 1
ATOM 2729 N N . VAL B 2 146 ? -71.180 45.976 16.490 1.00 63.70 143 VAL D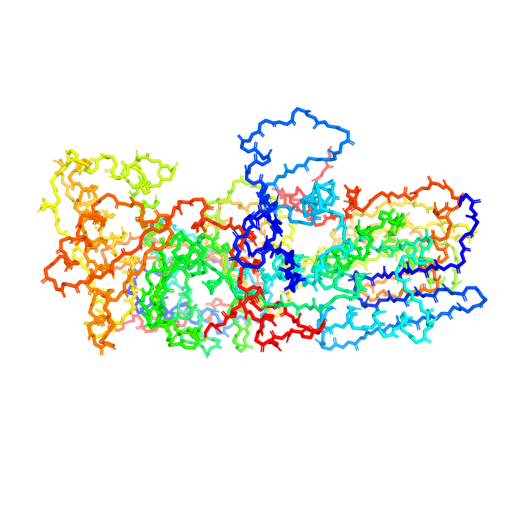 N 1
ATOM 2730 C CA . VAL B 2 146 ? -70.345 47.108 16.121 1.00 74.11 143 VAL D CA 1
ATOM 2731 C C . VAL B 2 146 ? -71.065 48.376 16.588 1.00 74.96 143 VAL D C 1
ATOM 2732 O O . VAL B 2 146 ? -72.233 48.575 16.263 1.00 83.34 143 VAL D O 1
ATOM 2736 N N . ASP B 2 147 ? -70.362 49.219 17.352 1.00 83.50 144 ASP D N 1
ATOM 2737 C CA . ASP B 2 147 ? -70.957 50.434 17.916 1.00 102.95 144 ASP D CA 1
ATOM 2738 C C . ASP B 2 147 ? -70.495 51.650 17.099 1.00 106.73 144 ASP D C 1
ATOM 2739 O O . ASP B 2 147 ? -69.737 51.509 16.134 1.00 84.49 144 ASP D O 1
ATOM 2744 N N . GLU B 2 148 ? -70.967 52.836 17.507 1.00 95.09 145 GLU D N 1
ATOM 2745 C CA . GLU B 2 148 ? -70.903 54.071 16.715 1.00 92.86 145 GLU D CA 1
ATOM 2746 C C . GLU B 2 148 ? -69.467 54.368 16.269 1.00 86.51 145 GLU D C 1
ATOM 2747 O O . GLU B 2 148 ? -69.251 54.885 15.171 1.00 75.28 145 GLU D O 1
ATOM 2753 N N . ASP B 2 149 ? -68.500 54.042 17.134 1.00 90.40 146 ASP D N 1
ATOM 2754 C CA . ASP B 2 149 ? -67.098 54.414 16.949 1.00 98.53 146 ASP D CA 1
ATOM 2755 C C . ASP B 2 149 ? -66.358 53.304 16.190 1.00 96.72 146 ASP D C 1
ATOM 2756 O O . ASP B 2 149 ? -65.196 53.473 15.820 1.00 90.63 146 ASP D O 1
ATOM 2761 N N . TYR B 2 150 ? -67.048 52.178 15.969 1.00 86.19 147 TYR D N 1
ATOM 2762 C CA . TYR B 2 150 ? -66.568 51.054 15.148 1.00 85.62 147 TYR D CA 1
ATOM 2763 C C . TYR B 2 150 ? -65.801 50.041 16.008 1.00 82.27 147 TYR D C 1
ATOM 2764 O O . TYR B 2 150 ? -65.101 49.176 15.473 1.00 74.23 147 TYR D O 1
ATOM 2773 N N . SER B 2 151 ? -65.940 50.156 17.334 1.00 83.68 148 SER D N 1
ATOM 2774 C CA . SER B 2 151 ? -65.496 49.121 18.259 1.00 83.39 148 SER D CA 1
ATOM 2775 C C . SER B 2 151 ? -66.375 47.882 18.061 1.00 86.97 148 SER D C 1
ATOM 2776 O O . SER B 2 151 ? -67.527 47.997 17.635 1.00 88.63 148 SER D O 1
ATOM 2779 N N . MET B 2 152 ? -65.823 46.707 18.375 1.00 81.15 149 MET D N 1
ATOM 2780 C CA . MET B 2 152 ? -66.536 45.449 18.214 1.00 78.46 149 MET D CA 1
ATOM 2781 C C . MET B 2 152 ? -66.425 44.619 19.497 1.00 82.20 149 MET D C 1
ATOM 2782 O O . MET B 2 152 ? -65.362 44.548 20.113 1.00 78.66 149 MET D O 1
ATOM 2787 N N . GLU B 2 153 ? -67.545 43.999 19.882 1.00 86.21 150 GLU D N 1
ATOM 2788 C CA . GLU B 2 153 ? -67.566 42.963 20.901 1.00 75.06 150 GLU D CA 1
ATOM 2789 C C . GLU B 2 153 ? -68.107 41.674 20.274 1.00 74.07 150 GLU D C 1
ATOM 2790 O O . GLU B 2 153 ? -68.924 41.718 19.350 1.00 71.98 150 GLU D O 1
ATOM 2796 N N . VAL B 2 154 ? -67.635 40.538 20.792 1.00 67.63 151 VAL D N 1
ATOM 2797 C CA . VAL B 2 154 ? -68.251 39.243 20.559 1.00 59.22 151 VAL D CA 1
ATOM 2798 C C . VAL B 2 154 ? -69.231 38.984 21.708 1.00 59.16 151 VAL D C 1
ATOM 2799 O O . VAL B 2 154 ? -68.858 39.032 22.876 1.00 66.80 151 VAL D O 1
ATOM 2803 N N . LEU B 2 155 ? -70.488 38.715 21.355 1.00 55.13 152 LEU D N 1
ATOM 2804 C CA . LEU B 2 155 ? -71.558 38.562 22.319 1.00 56.90 152 LEU D CA 1
ATOM 2805 C C . LEU B 2 155 ? -72.083 37.123 22.295 1.00 61.69 152 LEU D C 1
ATOM 2806 O O . LEU B 2 155 ? -72.872 36.734 23.150 1.00 61.59 152 LEU D O 1
ATOM 2811 N N . GLY B 2 156 ? -71.630 36.349 21.306 1.00 63.86 153 GLY D N 1
ATOM 2812 C CA . GLY B 2 156 ? -71.970 34.940 21.179 1.00 63.85 153 GLY D CA 1
ATOM 2813 C C . GLY B 2 156 ? -70.998 34.216 20.264 1.00 60.37 153 GLY D C 1
ATOM 2814 O O . GLY B 2 156 ? -70.549 34.766 19.255 1.00 56.54 153 GLY D O 1
ATOM 2815 N N . GLU B 2 157 ? -70.672 32.973 20.626 1.00 54.33 154 GLU D N 1
ATOM 2816 C CA . GLU B 2 157 ? -69.830 32.118 19.810 1.00 59.84 154 GLU D CA 1
ATOM 2817 C C . GLU B 2 157 ? -70.290 30.668 19.981 1.00 60.37 154 GLU D C 1
ATOM 2818 O O . GLU B 2 157 ? -71.096 30.362 20.859 1.00 56.56 154 GLU D O 1
ATOM 2824 N N . THR B 2 158 ? -69.769 29.787 19.126 1.00 62.61 155 THR D N 1
ATOM 2825 C CA . THR B 2 158 ? -70.012 28.359 19.238 1.00 54.14 155 THR D CA 1
ATOM 2826 C C . THR B 2 158 ? -69.235 27.822 20.445 1.00 51.19 155 THR D C 1
ATOM 2827 O O . THR B 2 158 ? -68.153 28.314 20.750 1.00 52.00 155 THR D O 1
ATOM 2831 N N . LEU B 2 159 ? -69.803 26.817 21.119 1.00 54.94 156 LEU D N 1
ATOM 2832 C CA . LEU B 2 159 ? -69.154 26.156 22.254 1.00 62.06 156 LEU D CA 1
ATOM 2833 C C . LEU B 2 159 ? -68.566 24.811 21.813 1.00 69.08 156 LEU D C 1
ATOM 2834 O O . LEU B 2 159 ? -68.054 24.055 22.643 1.00 64.56 156 LEU D O 1
ATOM 2839 N N . ASP B 2 160 ? -68.649 24.522 20.510 1.00 64.27 157 ASP D N 1
ATOM 2840 C CA . ASP B 2 160 ? -68.179 23.257 19.967 1.00 63.69 157 ASP D CA 1
ATOM 2841 C C . ASP B 2 160 ? -67.925 23.416 18.462 1.00 66.75 157 ASP D C 1
ATOM 2842 O O . ASP B 2 160 ? -66.899 23.966 18.059 1.00 67.86 157 ASP D O 1
ATOM 2847 N N . ASP B 2 161 ? -68.868 22.929 17.648 1.00 58.75 158 ASP D N 1
ATOM 2848 C CA . ASP B 2 161 ? -68.749 22.915 16.195 1.00 62.72 158 ASP D CA 1
ATOM 2849 C C . ASP B 2 161 ? -69.389 24.184 15.619 1.00 58.34 158 ASP D C 1
ATOM 2850 O O . ASP B 2 161 ? -70.429 24.638 16.103 1.00 57.08 158 ASP D O 1
ATOM 2855 N N . 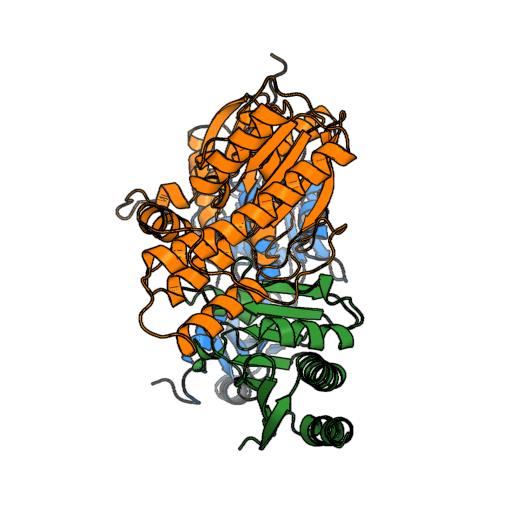SER B 2 162 ? -68.751 24.742 14.582 1.00 59.18 159 SER D N 1
ATOM 2856 C CA . SER B 2 162 ? -69.308 25.844 13.801 1.00 56.22 159 SER D CA 1
ATOM 2857 C C . SER B 2 162 ? -70.528 25.346 13.020 1.00 53.56 159 SER D C 1
ATOM 2858 O O . SER B 2 162 ? -70.813 24.151 13.011 1.00 58.89 159 SER D O 1
ATOM 2861 N N . ALA B 2 163 ? -71.235 26.275 12.369 1.00 62.72 160 ALA D N 1
ATOM 2862 C CA . ALA B 2 163 ? -72.419 25.953 11.569 1.00 61.25 160 ALA D CA 1
ATOM 2863 C C . ALA B 2 163 ? -72.002 25.223 10.288 1.00 56.03 160 ALA D C 1
ATOM 2864 O O . ALA B 2 163 ? -72.551 24.178 9.955 1.00 60.23 160 ALA D O 1
ATOM 2866 N N . GLY B 2 164 ? -71.024 25.789 9.575 1.00 62.17 161 GLY D N 1
ATOM 2867 C CA . GLY B 2 164 ? -70.495 25.182 8.360 1.00 68.47 161 GLY D CA 1
ATOM 2868 C C . GLY B 2 164 ? -70.031 23.758 8.609 1.00 64.42 161 GLY D C 1
ATOM 2869 O O . GLY B 2 164 ? -70.181 22.883 7.754 1.00 69.97 161 GLY D O 1
ATOM 2870 N N . GLU B 2 165 ? -69.465 23.540 9.801 1.00 58.37 162 GLU D N 1
ATOM 2871 C CA . GLU B 2 165 ? -68.918 22.255 10.212 1.00 58.61 162 GLU D CA 1
ATOM 2872 C C . GLU B 2 165 ? -70.056 21.245 10.402 1.00 52.51 162 GLU D C 1
ATOM 2873 O O . GLU B 2 165 ? -69.906 20.064 10.095 1.00 54.06 162 GLU D O 1
ATOM 2879 N N . ALA B 2 166 ? -71.193 21.727 10.913 1.00 54.78 163 ALA D N 1
ATOM 2880 C CA . ALA B 2 166 ? -72.389 20.909 11.084 1.00 53.56 163 ALA D CA 1
ATOM 2881 C C . ALA B 2 166 ? -72.889 20.436 9.714 1.00 56.91 163 ALA D C 1
ATOM 2882 O O . ALA B 2 166 ? -73.212 19.261 9.546 1.00 56.65 163 ALA D O 1
ATOM 2884 N N . PHE B 2 167 ? -72.947 21.363 8.750 1.00 54.98 164 PHE D N 1
ATOM 2885 C CA . PHE B 2 167 ? -73.380 21.058 7.380 1.00 57.70 164 PHE D CA 1
ATOM 2886 C C . PHE B 2 167 ? -72.429 20.032 6.745 1.00 53.95 164 PHE D C 1
ATOM 2887 O O . PHE B 2 167 ? -72.877 19.060 6.144 1.00 47.42 164 PHE D O 1
ATOM 2895 N N . ASP B 2 168 ? -71.117 20.252 6.883 1.00 54.70 165 ASP D N 1
ATOM 2896 C CA . ASP B 2 168 ? -70.115 19.401 6.239 1.00 51.56 165 ASP D CA 1
ATOM 2897 C C . ASP B 2 168 ? -70.259 17.956 6.732 1.00 63.47 165 ASP D C 1
ATOM 2898 O O . ASP B 2 168 ? -70.241 17.021 5.934 1.00 73.86 165 ASP D O 1
ATOM 2903 N N . LYS B 2 169 ? -70.400 17.792 8.052 1.00 59.53 166 LYS D N 1
ATOM 2904 C CA . LYS B 2 169 ? -70.349 16.483 8.699 1.00 58.83 166 LYS D CA 1
ATOM 2905 C C . LYS B 2 169 ? -71.672 15.734 8.495 1.00 54.65 166 LYS D C 1
ATOM 2906 O O . LYS B 2 169 ? -71.677 14.522 8.288 1.00 59.06 166 LYS D O 1
ATOM 2912 N N . VAL B 2 170 ? -72.790 16.462 8.557 1.00 57.53 167 VAL D N 1
ATOM 2913 C CA . VAL B 2 170 ? -74.111 15.864 8.378 1.00 58.61 167 VAL D CA 1
ATOM 2914 C C . VAL B 2 170 ? -74.259 15.407 6.923 1.00 54.48 167 VAL D C 1
ATOM 2915 O O . VAL B 2 170 ? -74.899 14.394 6.646 1.00 62.46 167 VAL D O 1
ATOM 2919 N N . ALA B 2 171 ? -73.659 16.166 6.002 1.00 47.94 168 ALA D N 1
ATOM 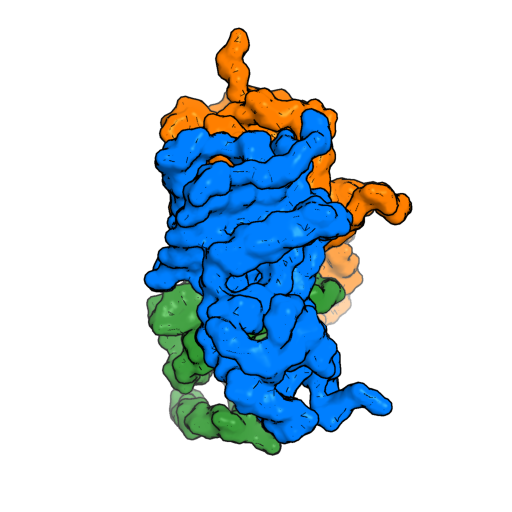2920 C CA . ALA B 2 171 ? -73.659 15.817 4.591 1.00 55.83 168 ALA D CA 1
ATOM 2921 C C . ALA B 2 171 ? -72.907 14.494 4.393 1.00 53.58 168 ALA D C 1
ATOM 2922 O O . ALA B 2 171 ? -73.329 13.652 3.600 1.00 59.58 168 ALA D O 1
ATOM 2924 N N . ARG B 2 172 ? -71.796 14.315 5.118 1.00 50.10 169 ARG D N 1
ATOM 2925 C CA . ARG B 2 172 ? -71.064 13.049 5.093 1.00 59.28 169 ARG D CA 1
ATOM 2926 C C . ARG B 2 172 ? -72.017 11.919 5.510 1.00 58.71 169 ARG D C 1
ATOM 2927 O O . ARG B 2 172 ? -72.052 10.863 4.875 1.00 64.30 169 ARG D O 1
ATOM 2935 N N . LEU B 2 173 ? -72.790 12.156 6.576 1.00 53.42 170 LEU D N 1
ATOM 2936 C CA . LEU B 2 173 ? -73.708 11.156 7.137 1.00 56.17 170 LEU D CA 1
ATOM 2937 C C . LEU B 2 173 ? -74.779 10.776 6.106 1.00 57.72 170 LEU D C 1
ATOM 2938 O O . LEU B 2 173 ? -75.196 9.619 6.035 1.00 61.72 170 LEU D O 1
ATOM 2943 N N . LEU B 2 174 ? -75.219 11.761 5.315 1.00 58.08 171 LEU D N 1
ATOM 2944 C CA . LEU B 2 174 ? -76.278 11.569 4.326 1.00 56.17 171 LEU D CA 1
ATOM 2945 C C . LEU B 2 174 ? -75.673 11.080 3.003 1.00 54.72 171 LEU D C 1
ATOM 2946 O O . LEU B 2 174 ? -76.399 10.819 2.042 1.00 59.25 171 LEU D O 1
ATOM 2951 N N . GLY B 2 175 ? -74.340 10.962 2.975 1.00 53.60 172 GLY D N 1
ATOM 2952 C CA . GLY B 2 175 ? -73.587 10.494 1.811 1.00 56.42 172 GLY D CA 1
ATOM 2953 C C . GLY B 2 175 ? -73.700 11.446 0.630 1.00 58.56 172 GLY D C 1
ATOM 2954 O O . GLY B 2 175 ? -73.940 11.011 -0.483 1.00 64.52 172 GLY D O 1
ATOM 2955 N N . LEU B 2 176 ? -73.517 12.748 0.885 1.00 65.41 173 LEU D N 1
ATOM 2956 C CA . LEU B 2 176 ? -73.749 13.791 -0.114 1.00 59.86 173 LEU D CA 1
ATOM 2957 C C . LEU B 2 176 ? -72.424 14.412 -0.577 1.00 78.09 173 LEU D C 1
ATOM 2958 O O . LEU B 2 176 ? -72.380 15.061 -1.626 1.00 93.03 173 LEU D O 1
ATOM 2963 N N . GLY B 2 177 ? -71.356 14.213 0.204 1.00 71.17 174 GLY D N 1
ATOM 2964 C CA . GLY B 2 177 ? -70.019 14.696 -0.149 1.00 77.38 174 GLY D CA 1
ATOM 2965 C C . GLY B 2 177 ? -69.710 16.057 0.458 1.00 72.01 174 GLY D C 1
ATOM 2966 O O . GLY B 2 177 ? -70.323 16.464 1.445 1.00 67.40 174 GLY D O 1
ATOM 2967 N N . TYR B 2 178 ? -68.749 16.758 -0.154 1.00 63.59 175 TYR D N 1
ATOM 2968 C CA . TYR B 2 178 ? -68.086 17.925 0.433 1.00 72.43 175 TYR D CA 1
ATOM 2969 C C . TYR B 2 178 ? -67.803 18.945 -0.667 1.00 74.62 175 TYR D C 1
ATOM 2970 O O . TYR B 2 178 ? -67.282 18.580 -1.718 1.00 76.82 175 TYR D O 1
ATOM 2979 N N . PRO B 2 179 ? -68.137 20.221 -0.428 1.00 79.72 176 PRO D N 1
ATOM 2980 C CA . PRO B 2 179 ? -68.603 20.728 0.854 1.00 71.32 176 PRO D CA 1
ATOM 2981 C C . PRO B 2 179 ? -70.087 20.428 1.112 1.00 71.09 176 PRO D C 1
ATOM 2982 O O . PRO B 2 179 ? -70.860 20.260 0.166 1.00 78.16 176 PRO D O 1
ATOM 2986 N N . GLY B 2 180 ? -70.457 20.370 2.395 1.00 61.28 177 GLY D N 1
ATOM 2987 C CA . GLY B 2 180 ? -71.779 19.926 2.816 1.00 60.02 177 GLY D CA 1
ATOM 2988 C C . GLY B 2 180 ? -72.849 20.980 2.588 1.00 59.31 177 GLY D C 1
ATOM 2989 O O . GLY B 2 180 ? -73.967 20.661 2.184 1.00 63.02 177 GLY D O 1
ATOM 2990 N N . GLY B 2 181 ? -72.504 22.243 2.853 1.00 55.17 178 GLY D N 1
ATOM 2991 C CA . GLY B 2 181 ? -73.469 23.330 2.828 1.00 56.63 178 GLY D CA 1
ATOM 2992 C C . GLY B 2 181 ? -74.250 23.359 1.517 1.00 58.51 178 GLY D C 1
ATOM 2993 O O . GLY B 2 181 ? -75.465 23.175 1.500 1.00 63.56 178 GLY D O 1
ATOM 2994 N N . PRO B 2 182 ? -73.563 23.596 0.380 1.00 61.73 179 PRO D N 1
ATOM 2995 C CA . PRO B 2 182 ? -74.207 23.612 -0.935 1.00 55.45 179 PRO D CA 1
ATOM 2996 C C . PRO B 2 182 ? -75.093 22.397 -1.266 1.00 54.08 179 PRO D C 1
ATOM 2997 O O . PRO B 2 182 ? -76.246 22.582 -1.654 1.00 70.87 179 PRO D O 1
ATOM 3001 N N . VAL B 2 183 ? -74.560 21.176 -1.114 1.00 55.72 180 VAL D N 1
ATOM 3002 C CA . VAL B 2 183 ? -75.275 19.950 -1.524 1.00 64.50 180 VAL D CA 1
ATOM 3003 C C . VAL B 2 183 ? -76.573 19.820 -0.715 1.00 62.00 180 VAL D C 1
ATOM 3004 O O . VAL B 2 183 ? -77.615 19.429 -1.249 1.00 68.62 180 VAL D O 1
ATOM 3008 N N . ILE B 2 184 ? -76.502 20.149 0.577 1.00 56.07 181 ILE D N 1
ATOM 3009 C CA . ILE B 2 184 ? -77.655 20.052 1.456 1.00 56.41 181 ILE D CA 1
ATOM 3010 C C . ILE B 2 184 ? -78.686 21.100 1.026 1.00 58.71 181 ILE D C 1
ATOM 3011 O O . ILE B 2 184 ? -79.888 20.833 1.038 1.00 57.69 181 ILE D O 1
ATOM 3016 N N . ASP B 2 185 ? -78.200 22.286 0.644 1.00 58.53 182 ASP D N 1
ATOM 3017 C CA . ASP B 2 185 ? -79.064 23.390 0.231 1.00 60.01 182 ASP D CA 1
ATOM 3018 C C . ASP B 2 185 ? -79.866 22.956 -1.001 1.00 61.61 182 ASP D C 1
ATOM 3019 O O . ASP B 2 185 ? -81.089 23.100 -1.037 1.00 70.02 182 ASP D O 1
ATOM 3024 N N . ARG B 2 186 ? -79.149 22.426 -1.997 1.00 60.23 183 ARG D N 1
ATOM 3025 C CA . ARG B 2 186 ? -79.733 21.929 -3.236 1.00 66.75 183 ARG D CA 1
ATOM 3026 C C . ARG B 2 186 ? -80.752 20.825 -2.916 1.00 67.92 183 ARG D C 1
ATOM 3027 O O . ARG B 2 186 ? -81.913 20.905 -3.319 1.00 68.91 183 ARG D O 1
ATOM 3035 N N . VAL B 2 187 ? -80.298 19.802 -2.184 1.00 56.00 184 VAL D N 1
ATOM 3036 C CA . VAL B 2 187 ? -81.073 18.584 -1.930 1.00 63.82 184 VAL D CA 1
ATOM 3037 C C . VAL B 2 187 ? -82.296 18.897 -1.056 1.00 61.96 184 VAL D C 1
ATOM 3038 O O . VAL B 2 187 ? -83.335 18.247 -1.184 1.00 63.33 184 VAL D O 1
ATOM 3042 N N . ALA B 2 188 ? -82.167 19.888 -0.168 1.00 68.49 185 ALA D N 1
ATOM 3043 C CA . ALA B 2 188 ? -83.233 20.238 0.773 1.00 66.33 185 ALA D CA 1
ATOM 3044 C C . ALA B 2 188 ? -84.415 20.858 0.023 1.00 61.32 185 ALA D C 1
ATOM 3045 O O . ALA B 2 188 ? -85.563 20.704 0.441 1.00 65.91 185 ALA D O 1
ATOM 3047 N N . LYS B 2 189 ? -84.115 21.555 -1.079 1.00 61.72 186 LYS D N 1
ATOM 3048 C CA . LYS B 2 189 ? -85.121 22.267 -1.871 1.00 72.38 186 LYS D CA 1
ATOM 3049 C C . LYS B 2 189 ? -86.317 21.342 -2.122 1.00 77.23 186 LYS D C 1
ATOM 3050 O O . LYS B 2 189 ? -87.468 21.757 -1.995 1.00 88.23 186 LYS D O 1
ATOM 3056 N N . LYS B 2 190 ? -86.020 20.087 -2.475 1.00 83.94 187 LYS D N 1
ATOM 3057 C CA . LYS B 2 190 ? -87.027 19.114 -2.888 1.00 84.25 187 LYS D CA 1
ATOM 3058 C C . LYS B 2 190 ? -87.410 18.226 -1.696 1.00 83.16 187 LYS D C 1
ATOM 3059 O O . LYS B 2 190 ? -87.769 17.059 -1.875 1.00 87.80 187 LYS D O 1
ATOM 3065 N N . GLY B 2 191 ? -87.333 18.791 -0.485 1.00 79.42 188 GLY D N 1
ATOM 3066 C CA . GLY B 2 191 ? -87.561 18.050 0.754 1.00 72.81 188 GLY D CA 1
ATOM 3067 C C . GLY B 2 191 ? -88.535 18.766 1.673 1.00 69.91 188 GLY D C 1
ATOM 3068 O O . GLY B 2 191 ? -88.821 19.949 1.487 1.00 78.14 188 GLY D O 1
ATOM 3069 N N . ASP B 2 192 ? -89.041 18.030 2.669 1.00 66.63 189 ASP D N 1
ATOM 3070 C CA . ASP B 2 192 ? -90.008 18.543 3.633 1.00 73.06 189 ASP D CA 1
ATOM 3071 C C . ASP B 2 192 ? -89.277 18.946 4.911 1.00 73.29 189 ASP D C 1
ATOM 3072 O O . ASP B 2 192 ? -88.778 18.093 5.642 1.00 66.90 189 ASP D O 1
ATOM 3077 N N . PRO B 2 193 ? -89.196 20.259 5.220 1.00 81.38 190 PRO D N 1
ATOM 3078 C CA . PRO B 2 193 ? -88.459 20.733 6.390 1.00 75.68 190 PRO D CA 1
ATOM 3079 C C . PRO B 2 193 ? -89.178 20.525 7.732 1.00 70.42 190 PRO D C 1
ATOM 3080 O O . PRO B 2 193 ? -88.595 20.794 8.773 1.00 76.47 190 PRO D O 1
ATOM 3084 N N . GLU B 2 194 ? -90.428 20.051 7.692 1.00 76.28 191 GLU D N 1
ATOM 3085 C CA . GLU B 2 194 ? -91.241 19.857 8.896 1.00 78.04 191 GLU D CA 1
ATOM 3086 C C . GLU B 2 194 ? -91.313 18.365 9.248 1.00 76.25 191 GLU D C 1
ATOM 3087 O O . GLU B 2 194 ? -91.940 17.987 10.241 1.00 65.96 191 GLU D O 1
ATOM 3093 N N . LYS B 2 195 ? -90.666 17.529 8.429 1.00 71.43 192 LYS D N 1
ATOM 3094 C CA . LYS B 2 195 ? -90.852 16.083 8.473 1.00 67.04 192 LYS D CA 1
ATOM 3095 C C . LYS B 2 195 ? -90.347 15.527 9.809 1.00 65.27 192 LYS D C 1
ATOM 3096 O O . LYS B 2 195 ? -91.062 14.789 10.481 1.00 65.42 192 LYS D O 1
ATOM 3102 N N . TYR B 2 196 ? -89.114 15.887 10.182 1.00 66.83 193 TYR D N 1
ATOM 3103 C CA . TYR B 2 196 ? -88.465 15.320 11.361 1.00 67.22 193 TYR D CA 1
ATOM 3104 C C . TYR B 2 196 ? -88.004 16.434 12.306 1.00 65.64 193 TYR D C 1
ATOM 3105 O O . TYR B 2 196 ? -87.638 17.524 11.876 1.00 69.41 193 TYR D O 1
ATOM 3114 N N . SER B 2 197 ? -88.035 16.127 13.605 1.00 68.16 194 SER D N 1
ATOM 3115 C CA . SER B 2 197 ? -87.496 16.984 14.648 1.00 72.73 194 SER D CA 1
ATOM 3116 C C . SER B 2 197 ? -86.201 16.357 15.173 1.00 96.57 194 SER D C 1
ATOM 3117 O O . SER B 2 197 ? -86.031 15.134 15.105 1.00 91.47 194 SER D O 1
ATOM 3120 N N . PHE B 2 198 ? -85.298 17.196 15.692 1.00 78.05 195 PHE D N 1
ATOM 3121 C CA . PHE B 2 198 ? -83.993 16.737 16.146 1.00 82.12 195 PHE D CA 1
ATOM 3122 C C . PHE B 2 198 ? -83.763 17.181 17.586 1.00 89.67 195 PHE D C 1
ATOM 3123 O O . PHE B 2 198 ? -83.032 18.135 17.847 1.00 82.11 195 PHE D O 1
ATOM 3131 N N . PRO B 2 199 ? -84.387 16.483 18.560 1.00 118.40 196 PRO D N 1
ATOM 3132 C CA . PRO B 2 199 ? -84.309 16.870 19.967 1.00 127.37 196 PRO D CA 1
ATOM 3133 C C . PRO B 2 199 ? -82.961 16.478 20.589 1.00 125.65 196 PRO D C 1
ATOM 3134 O O . PRO B 2 199 ? -82.437 15.398 20.311 1.00 112.26 196 PRO D O 1
ATOM 3138 N N . ARG B 2 200 ? -82.422 17.372 21.422 1.00 120.64 197 ARG D N 1
ATOM 3139 C CA . ARG B 2 200 ? -81.160 17.156 22.113 1.00 130.33 197 ARG D CA 1
ATOM 3140 C C . ARG B 2 200 ? -81.057 18.166 23.252 1.00 130.97 197 ARG D C 1
ATOM 3141 O O . ARG B 2 200 ? -81.745 19.185 23.241 1.00 138.06 197 ARG D O 1
ATOM 3149 N N . PRO B 2 201 ? -80.206 17.918 24.271 1.00 135.45 198 PRO D N 1
ATOM 3150 C CA . PRO B 2 201 ? -79.944 18.923 25.302 1.00 144.05 198 PRO D CA 1
ATOM 3151 C C . PRO B 2 201 ? -79.554 20.273 24.676 1.00 143.34 198 PRO D C 1
ATOM 3152 O O . PRO B 2 201 ? -78.401 20.460 24.286 1.00 144.52 198 PRO D O 1
ATOM 3156 N N . MET B 2 202 ? -80.527 21.191 24.586 1.00 131.54 199 MET D N 1
ATOM 3157 C CA . MET B 2 202 ? -80.321 22.549 24.060 1.00 123.82 199 MET D CA 1
ATOM 3158 C C . MET B 2 202 ? -79.890 23.473 25.207 1.00 102.50 199 MET D C 1
ATOM 3159 O O . MET B 2 202 ? -80.375 23.343 26.329 1.00 125.54 199 MET D O 1
ATOM 3164 N N . LEU B 2 203 ? -78.977 24.404 24.907 1.00 128.99 200 LEU D N 1
ATOM 3165 C CA . LEU B 2 203 ? -78.409 25.314 25.906 1.00 130.99 200 LEU D CA 1
ATOM 3166 C C . LEU B 2 203 ? -79.331 26.530 26.093 1.00 146.05 200 LEU D C 1
ATOM 3167 O O . LEU B 2 203 ? -80.403 26.604 25.489 1.00 151.36 200 LEU D O 1
ATOM 3172 N N . ASP B 2 204 ? -78.893 27.473 26.937 1.00 127.47 201 ASP D N 1
ATOM 3173 C CA . ASP B 2 204 ? -79.778 28.414 27.638 1.00 120.09 201 ASP D CA 1
ATOM 3174 C C . ASP B 2 204 ? -80.486 29.349 26.647 1.00 119.24 201 ASP D C 1
ATOM 3175 O O . ASP B 2 204 ? -79.922 29.734 25.622 1.00 115.16 201 ASP D O 1
ATOM 3180 N N . ASP B 2 205 ? -81.733 29.704 26.984 1.00 108.06 202 ASP D N 1
ATOM 3181 C CA . ASP B 2 205 ? -82.580 30.597 26.187 1.00 98.06 202 ASP D CA 1
ATOM 3182 C C . ASP B 2 205 ? -81.923 31.978 26.073 1.00 112.59 202 ASP D C 1
ATOM 3183 O O . ASP B 2 205 ? -81.862 32.550 24.985 1.00 136.92 202 ASP D O 1
ATOM 3188 N N . ASP B 2 206 ? -81.440 32.499 27.207 1.00 93.70 203 ASP D N 1
ATOM 3189 C CA . ASP B 2 206 ? -80.915 33.862 27.298 1.00 88.39 203 ASP D CA 1
ATOM 3190 C C . ASP B 2 206 ? -79.534 33.940 26.638 1.00 97.37 203 ASP D C 1
ATOM 3191 O O . ASP B 2 206 ? -79.151 34.990 26.118 1.00 119.86 203 ASP D O 1
ATOM 3196 N N . SER B 2 207 ? -78.794 32.826 26.669 1.00 88.73 204 SER D N 1
ATOM 3197 C CA . SER B 2 207 ? -77.451 32.760 26.099 1.00 81.97 204 SER D CA 1
ATOM 3198 C C . SER B 2 207 ? -77.497 33.103 24.605 1.00 73.82 204 SER D C 1
ATOM 3199 O O . SER B 2 207 ? -78.395 32.661 23.889 1.00 75.53 204 SER D O 1
ATOM 3202 N N . TYR B 2 208 ? -76.515 33.895 24.158 1.00 62.56 205 TYR D N 1
ATOM 3203 C CA . TYR B 2 208 ? -76.357 34.270 22.753 1.00 64.28 205 TYR D CA 1
ATOM 3204 C C . TYR B 2 208 ? -75.332 33.344 22.081 1.00 63.35 205 TYR D C 1
ATOM 3205 O O . TYR B 2 208 ? -74.875 33.616 20.966 1.00 57.27 205 TYR D O 1
ATOM 3214 N N . ASN B 2 209 ? -74.978 32.252 22.768 1.00 66.60 206 ASN D N 1
ATOM 3215 C CA . ASN B 2 209 ? -73.985 31.295 22.284 1.00 64.45 206 ASN D CA 1
ATOM 3216 C C . ASN B 2 209 ? -74.677 30.215 21.446 1.00 61.91 206 ASN D C 1
ATOM 3217 O O . ASN B 2 209 ? -75.901 30.097 21.460 1.00 63.67 206 ASN D O 1
ATOM 3222 N N . PHE B 2 210 ? -73.863 29.435 20.725 1.00 64.44 207 PHE D N 1
ATOM 3223 C CA . PHE B 2 210 ? -74.338 28.369 19.851 1.00 58.91 207 PHE D CA 1
ATOM 3224 C C . PHE B 2 210 ? -73.726 27.029 20.274 1.00 58.31 207 PHE D C 1
ATOM 3225 O O . PHE B 2 210 ? -72.638 26.979 20.850 1.00 64.74 207 PHE D O 1
ATOM 3233 N N . SER B 2 211 ? -74.453 25.951 19.972 1.00 53.64 208 SER D N 1
ATOM 3234 C CA . SER B 2 211 ? -73.969 24.583 20.102 1.00 59.33 208 SER D CA 1
ATOM 3235 C C . SER B 2 211 ? -74.603 23.738 18.990 1.00 52.70 208 SER D C 1
ATOM 3236 O O . SER B 2 211 ? -75.823 23.732 18.842 1.00 55.29 208 SER D O 1
ATOM 3239 N N . PHE B 2 212 ? -73.769 23.040 18.211 1.00 54.68 209 PHE D N 1
ATOM 3240 C CA . PHE B 2 212 ? -74.247 22.261 17.061 1.00 58.96 209 PHE D CA 1
ATOM 3241 C C . PHE B 2 212 ? -73.824 20.792 17.171 1.00 53.34 209 PHE D C 1
ATOM 3242 O O . PHE B 2 212 ? -74.359 19.945 16.462 1.00 61.90 209 PHE D O 1
ATOM 3250 N N . ALA B 2 213 ? -72.868 20.499 18.057 1.00 59.48 210 ALA D N 1
ATOM 3251 C CA . ALA B 2 213 ? -72.344 19.145 18.215 1.00 55.59 210 ALA D CA 1
ATOM 3252 C C . ALA B 2 213 ? -73.503 18.162 18.419 1.00 50.17 210 ALA D C 1
ATOM 3253 O O . ALA B 2 213 ? -73.525 17.086 17.823 1.00 53.05 210 ALA D O 1
ATOM 3255 N N . GLY B 2 214 ? -74.459 18.556 19.266 1.00 53.80 211 GLY D N 1
ATOM 3256 C CA . GLY B 2 214 ? -75.568 17.698 19.673 1.00 52.64 211 GLY D CA 1
ATOM 3257 C C . GLY B 2 214 ? -76.584 17.489 18.562 1.00 54.11 211 GLY D C 1
ATOM 3258 O O . GLY B 2 214 ? -77.277 16.469 18.539 1.00 59.95 211 GLY D O 1
ATOM 3259 N N . LEU B 2 215 ? -76.672 18.461 17.645 1.00 56.65 212 LEU D N 1
ATOM 3260 C CA . LEU B 2 215 ? -77.552 18.378 16.474 1.00 63.87 212 LEU D CA 1
ATOM 3261 C C . LEU B 2 215 ? -76.957 17.391 15.462 1.00 64.22 212 LEU D C 1
ATOM 3262 O O . LEU B 2 215 ? -77.686 16.654 14.797 1.00 58.51 212 LEU D O 1
ATOM 3267 N N . LYS B 2 216 ? -75.623 17.398 15.366 1.00 59.73 213 LYS D N 1
ATOM 3268 C CA . LYS B 2 216 ? -74.855 16.478 14.535 1.00 55.47 213 LYS D CA 1
ATOM 3269 C C . LYS B 2 216 ? -75.162 15.028 14.940 1.00 60.83 213 LYS D C 1
ATOM 3270 O O . LYS B 2 216 ? -75.500 14.201 14.092 1.00 65.82 213 LYS D O 1
ATOM 3276 N N . THR B 2 217 ? -75.041 14.731 16.240 1.00 62.45 214 THR D N 1
ATOM 3277 C CA . THR B 2 217 ? -75.203 13.370 16.772 1.00 60.94 214 THR D CA 1
ATOM 3278 C C . THR B 2 217 ? -76.676 12.950 16.728 1.00 57.86 214 THR D C 1
ATOM 3279 O O . THR B 2 217 ? -76.984 11.772 16.536 1.00 59.14 214 THR D O 1
ATOM 3283 N N . SER B 2 218 ? -77.570 13.925 16.916 1.00 50.79 215 SER D N 1
ATOM 3284 C CA . SER B 2 218 ? -79.011 13.689 16.909 1.00 51.28 215 SER D CA 1
ATOM 3285 C C . SER B 2 218 ? -79.420 13.072 15.565 1.00 60.82 215 SER D C 1
ATOM 3286 O O . SER B 2 218 ? -80.255 12.165 15.514 1.00 61.66 215 SER D O 1
ATOM 3289 N N . VAL B 2 219 ? -78.813 13.577 14.484 1.00 59.10 216 VAL D N 1
ATOM 3290 C CA . VAL B 2 219 ? -79.061 13.093 13.129 1.00 58.84 216 VAL D CA 1
ATOM 3291 C C . VAL B 2 219 ? -78.448 11.695 12.969 1.00 63.30 216 VAL D C 1
ATOM 3292 O O . VAL B 2 219 ? -79.049 10.822 12.343 1.00 64.26 216 VAL D O 1
ATOM 3296 N N . LEU B 2 220 ? -77.255 11.481 13.532 1.00 64.26 217 LEU D N 1
ATOM 3297 C CA . LEU B 2 220 ? -76.666 10.148 13.537 1.00 57.92 217 LEU D CA 1
ATOM 3298 C C . LEU B 2 220 ? -77.638 9.179 14.221 1.00 58.82 217 LEU D C 1
ATOM 3299 O O . LEU B 2 220 ? -78.001 8.154 13.646 1.00 51.16 217 LEU D O 1
ATOM 3304 N N . TYR B 2 221 ? -78.053 9.515 15.449 1.00 59.28 218 TYR D N 1
ATOM 3305 C CA . TYR B 2 221 ? -78.929 8.645 16.230 1.00 62.14 218 TYR D CA 1
ATOM 3306 C C . TYR B 2 221 ? -80.141 8.269 15.370 1.00 58.96 218 TYR D C 1
ATOM 3307 O O . TYR B 2 221 ? -80.503 7.100 15.268 1.00 66.54 218 TYR D O 1
ATOM 3316 N N . PHE B 2 222 ? -80.750 9.288 14.754 1.00 57.41 219 PHE D N 1
ATOM 3317 C CA . PHE B 2 222 ? -81.914 9.139 13.881 1.00 60.66 219 PHE D CA 1
ATOM 3318 C C . PHE B 2 222 ? -81.659 8.056 12.823 1.00 55.05 219 PHE D C 1
ATOM 3319 O O . PHE B 2 222 ? -82.481 7.162 12.634 1.00 63.50 219 PHE D O 1
ATOM 3327 N N . LEU B 2 223 ? -80.516 8.142 12.137 1.00 62.96 220 LEU D N 1
ATOM 3328 C CA . LEU B 2 223 ? -80.228 7.277 10.990 1.00 68.31 220 LEU D CA 1
ATOM 3329 C C . LEU B 2 223 ? -80.148 5.809 11.437 1.00 70.83 220 LEU D C 1
ATOM 3330 O O . LEU B 2 223 ? -80.587 4.919 10.709 1.00 77.28 220 LEU D O 1
ATOM 3335 N N . GLN B 2 224 ? -79.593 5.562 12.630 1.00 73.28 221 GLN D N 1
ATOM 3336 C CA . GLN B 2 224 ? -79.398 4.191 13.116 1.00 69.40 221 GLN D CA 1
ATOM 3337 C C . GLN B 2 224 ? -80.614 3.733 13.935 1.00 75.70 221 GLN D C 1
ATOM 3338 O O . GLN B 2 224 ? -80.621 2.612 14.434 1.00 95.08 221 GLN D O 1
ATOM 3344 N N . ARG B 2 225 ? -81.634 4.592 14.063 1.00 76.94 222 ARG D N 1
ATOM 3345 C CA . ARG B 2 225 ? -82.859 4.257 14.813 1.00 74.40 222 ARG D CA 1
ATOM 3346 C C . ARG B 2 225 ? -84.025 4.012 13.845 1.00 78.42 222 ARG D C 1
ATOM 3347 O O . ARG B 2 225 ? -84.658 2.956 13.886 1.00 78.67 222 ARG D O 1
ATOM 3355 N N . GLU B 2 226 ? -84.297 4.996 12.982 1.00 82.54 223 GLU D N 1
ATOM 3356 C CA . GLU B 2 226 ? -85.502 5.028 12.152 1.00 79.62 223 GLU D CA 1
ATOM 3357 C C . GLU B 2 226 ? -85.307 4.154 10.906 1.00 76.03 223 GLU D C 1
ATOM 3358 O O . GLU B 2 226 ? -84.196 3.715 10.612 1.00 71.75 223 GLU D O 1
ATOM 3364 N N . LYS B 2 227 ? -86.411 3.916 10.187 1.00 74.75 224 LYS D N 1
ATOM 3365 C CA . LYS B 2 227 ? -86.429 3.114 8.964 1.00 75.61 224 LYS D CA 1
ATOM 3366 C C . LYS B 2 227 ? -87.136 3.896 7.847 1.00 77.91 224 LYS D C 1
ATOM 3367 O O . LYS B 2 227 ? -88.165 4.528 8.081 1.00 85.21 224 LYS D O 1
ATOM 3373 N N . GLY B 2 228 ? -86.569 3.844 6.637 1.00 74.78 225 GLY D N 1
ATOM 3374 C CA . GLY B 2 228 ? -87.267 4.211 5.400 1.00 72.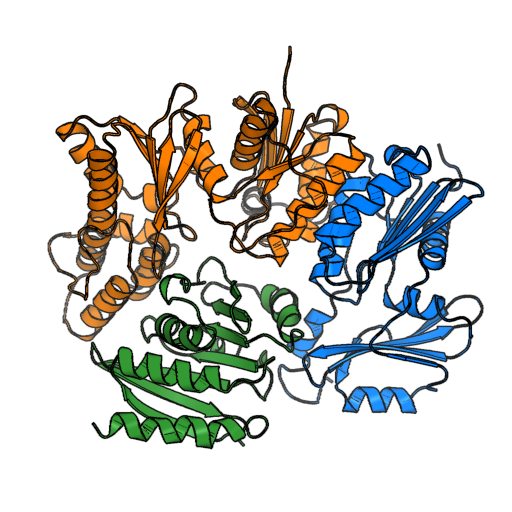66 225 GLY D CA 1
ATOM 3375 C C . GLY B 2 228 ? -87.584 5.696 5.294 1.00 78.84 225 GLY D C 1
ATOM 3376 O O . GLY B 2 228 ? -88.654 6.073 4.816 1.00 98.57 225 GLY D O 1
ATOM 3377 N N . TYR B 2 229 ? -86.643 6.532 5.740 1.00 76.35 226 TYR D N 1
ATOM 3378 C CA . TYR B 2 229 ? -86.676 7.984 5.539 1.00 69.07 226 TYR D CA 1
ATOM 3379 C C . TYR B 2 229 ? -86.144 8.307 4.136 1.00 70.03 226 TYR D C 1
ATOM 3380 O O . TYR B 2 229 ? -85.663 7.417 3.433 1.00 80.36 226 TYR D O 1
ATOM 3389 N N . LYS B 2 230 ? -86.234 9.584 3.746 1.00 66.12 227 LYS D N 1
ATOM 3390 C CA . LYS B 2 230 ? -85.689 10.081 2.477 1.00 79.22 227 LYS D CA 1
ATOM 3391 C C . LYS B 2 230 ? -84.689 11.212 2.762 1.00 72.03 227 LYS D C 1
ATOM 3392 O O . LYS B 2 230 ? -84.952 12.075 3.600 1.00 70.96 227 LYS D O 1
ATOM 3398 N N . VAL B 2 231 ? -83.549 11.195 2.057 1.00 64.51 228 VAL D N 1
ATOM 3399 C CA . VAL B 2 231 ? -82.450 12.150 2.278 1.00 62.10 228 VAL D CA 1
ATOM 3400 C C . VAL B 2 231 ? -82.994 13.580 2.221 1.00 63.67 228 VAL D C 1
ATOM 3401 O O . VAL B 2 231 ? -82.679 14.404 3.078 1.00 60.15 228 VAL D O 1
ATOM 3405 N N . GLU B 2 232 ? -83.806 13.862 1.199 1.00 68.35 229 GLU D N 1
ATOM 3406 C CA . GLU B 2 232 ? -84.344 15.197 0.987 1.00 71.32 229 GLU D CA 1
ATOM 3407 C C . GLU B 2 232 ? -84.928 15.709 2.309 1.00 63.60 229 GLU D C 1
ATOM 3408 O O . GLU B 2 232 ? -84.655 16.835 2.720 1.00 64.85 229 GLU D O 1
ATOM 3414 N N . ASP B 2 233 ? -85.728 14.856 2.959 1.00 61.24 230 ASP D N 1
ATOM 3415 C CA . ASP B 2 233 ? -86.511 15.219 4.140 1.00 65.68 230 ASP D CA 1
ATOM 3416 C C . ASP B 2 233 ? -85.586 15.442 5.345 1.00 63.14 230 ASP D C 1
ATOM 3417 O O . ASP B 2 233 ? -85.803 16.361 6.136 1.00 69.47 230 ASP D O 1
ATOM 3422 N N . VAL B 2 234 ? -84.559 14.596 5.478 1.00 57.70 231 VAL D N 1
ATOM 3423 C CA . VAL B 2 234 ? -83.603 14.698 6.580 1.00 61.29 231 VAL D CA 1
ATOM 3424 C C . VAL B 2 234 ? -82.763 15.970 6.393 1.00 64.87 231 VAL D C 1
ATOM 3425 O O . VAL B 2 234 ? -82.566 16.740 7.337 1.00 59.30 231 VAL D O 1
ATOM 3429 N N . ALA B 2 235 ? -82.272 16.180 5.167 1.00 54.48 232 ALA D N 1
ATOM 3430 C CA . ALA B 2 235 ? -81.472 17.355 4.845 1.00 55.59 232 ALA D CA 1
ATOM 3431 C C . ALA B 2 235 ? -82.285 18.624 5.130 1.00 57.80 232 ALA D C 1
ATOM 3432 O O . ALA B 2 235 ? -81.801 19.546 5.791 1.00 62.43 232 ALA D O 1
ATOM 3434 N N . ALA B 2 236 ? -83.523 18.652 4.624 1.00 58.10 233 ALA D N 1
ATOM 3435 C CA . ALA B 2 236 ? -84.416 19.798 4.767 1.00 55.94 233 ALA D CA 1
ATOM 3436 C C . ALA B 2 236 ? -84.691 20.066 6.251 1.00 55.91 233 ALA D C 1
ATOM 3437 O O . ALA B 2 236 ? -84.663 21.211 6.690 1.00 56.19 233 ALA D O 1
ATOM 3439 N N . SER B 2 237 ? -84.955 18.995 7.007 1.00 58.43 234 SER D N 1
ATOM 3440 C CA . SER B 2 237 ? -85.348 19.100 8.417 1.00 63.37 234 SER D CA 1
ATOM 3441 C C . SER B 2 237 ? -84.156 19.551 9.273 1.00 55.13 234 SER D C 1
ATOM 3442 O O . SER B 2 237 ? -84.317 20.337 10.200 1.00 55.61 234 SER D O 1
ATOM 3445 N N . PHE B 2 238 ? -82.962 19.047 8.950 1.00 59.75 235 PHE D N 1
ATOM 3446 C CA . PHE B 2 238 ? -81.734 19.455 9.631 1.00 55.20 235 PHE D CA 1
ATOM 3447 C C . PHE B 2 238 ? -81.420 20.922 9.309 1.00 60.89 235 PHE D C 1
ATOM 3448 O O . PHE B 2 238 ? -81.067 21.697 10.196 1.00 58.06 235 PHE D O 1
ATOM 3456 N N . GLN B 2 239 ? -81.548 21.286 8.029 1.00 59.93 236 GLN D N 1
ATOM 3457 C CA . GLN B 2 239 ? -81.238 22.630 7.569 1.00 56.99 236 GLN D CA 1
ATOM 3458 C C . GLN B 2 239 ? -82.127 23.629 8.316 1.00 61.67 236 GLN D C 1
ATOM 3459 O O . GLN B 2 239 ? -81.673 24.707 8.694 1.00 72.11 236 GLN D O 1
ATOM 3465 N N . LYS B 2 240 ? -83.394 23.252 8.523 1.00 61.09 237 LYS D N 1
ATOM 3466 C CA . LYS B 2 240 ? -84.372 24.109 9.187 1.00 67.37 237 LYS D CA 1
ATOM 3467 C C . LYS B 2 240 ? -83.927 24.368 10.630 1.00 66.77 237 LYS D C 1
ATOM 3468 O O . LYS B 2 240 ? -83.995 25.498 11.111 1.00 64.13 237 LYS D O 1
ATOM 3474 N N . ALA B 2 241 ? -83.475 23.306 11.304 1.00 71.87 238 ALA D N 1
ATOM 3475 C CA . ALA B 2 241 ? -83.038 23.375 12.692 1.00 62.01 238 ALA D CA 1
ATOM 3476 C C . ALA B 2 241 ? -81.902 24.397 12.830 1.00 58.24 238 ALA D C 1
ATOM 3477 O O . ALA B 2 241 ? -81.923 25.231 13.735 1.00 58.40 238 ALA D O 1
ATOM 3479 N N . VAL B 2 242 ? -80.920 24.323 11.926 1.00 53.28 239 VAL D N 1
ATOM 3480 C CA . VAL B 2 242 ? -79.721 25.149 12.009 1.00 50.81 239 VAL D CA 1
ATOM 3481 C C . VAL B 2 242 ? -80.087 26.626 11.824 1.00 55.34 239 VAL D C 1
ATOM 3482 O O . VAL B 2 242 ? -79.707 27.455 12.647 1.00 64.33 239 VAL D O 1
ATOM 3486 N N . VAL B 2 243 ? -80.814 26.961 10.750 1.00 47.56 240 VAL D N 1
ATOM 3487 C CA . VAL B 2 243 ? -81.056 28.377 10.445 1.00 57.43 240 VAL D CA 1
ATOM 3488 C C . VAL B 2 243 ? -81.994 28.959 11.512 1.00 50.81 240 VAL D C 1
ATOM 3489 O O . VAL B 2 243 ? -81.914 30.142 11.828 1.00 57.57 240 VAL D O 1
ATOM 3493 N N . ASP B 2 244 ? -82.878 28.121 12.063 1.00 52.23 241 ASP D N 1
ATOM 3494 C CA . ASP B 2 244 ? -83.822 28.555 13.093 1.00 58.01 241 ASP D CA 1
ATOM 3495 C C . ASP B 2 244 ? -83.041 29.040 14.324 1.00 60.56 241 ASP D C 1
ATOM 3496 O O . ASP B 2 244 ? -83.367 30.085 14.892 1.00 65.53 241 ASP D O 1
ATOM 3501 N N . ILE B 2 245 ? -82.014 28.276 14.721 1.00 60.71 242 ILE D N 1
ATOM 3502 C CA . ILE B 2 245 ? -81.133 28.641 15.838 1.00 67.78 242 ILE D CA 1
ATOM 3503 C C . ILE B 2 245 ? -80.471 29.995 15.541 1.00 68.71 242 ILE D C 1
ATOM 3504 O O . ILE B 2 245 ? -80.471 30.892 16.386 1.00 69.73 242 ILE D O 1
ATOM 3509 N N . LEU B 2 246 ? -79.909 30.126 14.333 1.00 61.71 243 LEU D N 1
ATOM 3510 C CA . LEU B 2 246 ? -79.061 31.263 13.957 1.00 61.43 243 LEU D CA 1
ATOM 3511 C C . LEU B 2 246 ? -79.878 32.558 13.893 1.00 61.04 243 LEU D C 1
ATOM 3512 O O . LEU B 2 246 ? -79.413 33.616 14.318 1.00 62.46 243 LEU D O 1
ATOM 3517 N N . VAL B 2 247 ? -81.094 32.461 13.352 1.00 61.33 244 VAL D N 1
ATOM 3518 C CA . VAL B 2 247 ? -81.918 33.626 13.076 1.00 65.12 244 VAL D CA 1
ATOM 3519 C C . VAL B 2 247 ? -82.559 34.118 14.380 1.00 59.57 244 VAL D C 1
ATOM 3520 O O . VAL B 2 247 ? -82.581 35.320 14.644 1.00 63.25 244 VAL D O 1
ATOM 3524 N N . GLU B 2 248 ? -83.076 33.187 15.189 1.00 58.47 245 GLU D N 1
ATOM 3525 C CA . GLU B 2 248 ? -83.710 33.535 16.460 1.00 64.73 245 GLU D CA 1
ATOM 3526 C C . GLU B 2 248 ? -82.745 34.391 17.288 1.00 63.22 245 GLU D C 1
ATOM 3527 O O . GLU B 2 248 ? -83.108 35.479 17.734 1.00 68.12 245 GLU D O 1
ATOM 3533 N N . LYS B 2 249 ? -81.519 33.888 17.484 1.00 61.44 246 LYS D N 1
ATOM 3534 C CA . LYS B 2 249 ? -80.549 34.512 18.385 1.00 68.19 246 LYS D CA 1
ATOM 3535 C C . LYS B 2 249 ? -80.114 35.870 17.827 1.00 69.42 246 LYS D C 1
ATOM 3536 O O . LYS B 2 249 ? -80.037 36.856 18.561 1.00 80.45 246 LYS D O 1
ATOM 3542 N N . THR B 2 250 ? -79.833 35.903 16.522 1.00 57.02 247 THR D N 1
ATOM 3543 C CA . THR B 2 250 ? -79.280 37.078 15.868 1.00 53.25 247 THR D CA 1
ATOM 3544 C C . THR B 2 250 ? -80.261 38.250 15.989 1.00 52.08 247 THR D C 1
ATOM 3545 O O . THR B 2 250 ? -79.851 39.372 16.285 1.00 60.48 247 THR D O 1
ATOM 3549 N N . PHE B 2 251 ? -81.550 37.981 15.757 1.00 55.04 248 PHE D N 1
ATOM 3550 C CA . PHE B 2 251 ? -82.577 39.023 15.802 1.00 62.13 248 PHE D CA 1
ATOM 3551 C C . PHE B 2 251 ? -82.867 39.401 17.260 1.00 63.97 248 PHE D C 1
ATOM 3552 O O . PHE B 2 251 ? -83.107 40.572 17.562 1.00 73.17 248 PHE D O 1
ATOM 3560 N N . ARG B 2 252 ? -82.837 38.405 18.153 1.00 55.12 249 ARG D N 1
ATOM 3561 C CA . ARG B 2 252 ? -83.095 38.624 19.573 1.00 61.03 249 ARG D CA 1
ATOM 3562 C C . ARG B 2 252 ? -82.038 39.581 20.132 1.00 59.74 249 ARG D C 1
ATOM 3563 O O . ARG B 2 252 ? -82.373 40.546 20.819 1.00 63.12 249 ARG D O 1
ATOM 3571 N N . LEU B 2 253 ? -80.766 39.301 19.828 1.00 57.98 250 LEU D N 1
ATOM 3572 C CA . LEU B 2 253 ? -79.666 40.168 20.226 1.00 60.23 250 LEU D CA 1
ATOM 3573 C C . LEU B 2 253 ? -79.963 41.599 19.769 1.00 64.47 250 LEU D C 1
ATOM 3574 O O . LEU B 2 253 ? -79.965 42.528 20.579 1.00 62.41 250 LEU D O 1
ATOM 3579 N N . ALA B 2 254 ? -80.213 41.749 18.462 1.00 68.89 251 ALA D N 1
ATOM 3580 C CA . ALA B 2 254 ? -80.381 43.048 17.807 1.00 67.83 251 ALA D CA 1
ATOM 3581 C C . ALA B 2 254 ? -81.511 43.830 18.483 1.00 58.37 251 ALA D C 1
ATOM 3582 O O . ALA B 2 254 ? -81.417 45.042 18.668 1.00 69.29 251 ALA D O 1
ATOM 3584 N N . ARG B 2 255 ? -82.575 43.107 18.842 1.00 61.55 252 ARG D N 1
ATOM 3585 C CA . ARG B 2 255 ? -83.747 43.675 19.485 1.00 68.64 252 ARG D CA 1
ATOM 3586 C C . ARG B 2 255 ? -83.359 44.231 20.859 1.00 70.81 252 ARG D C 1
ATOM 3587 O O . ARG B 2 255 ? -83.711 45.359 21.199 1.00 71.83 252 ARG D O 1
ATOM 3595 N N . ASN B 2 256 ? -82.629 43.421 21.634 1.00 75.37 253 ASN D N 1
ATOM 3596 C CA . ASN B 2 256 ? -82.295 43.727 23.022 1.00 69.44 253 ASN D CA 1
ATOM 3597 C C . ASN B 2 256 ? -81.249 44.846 23.077 1.00 70.82 253 ASN D C 1
ATOM 3598 O O . ASN B 2 256 ? -81.209 45.605 24.041 1.00 83.31 253 ASN D O 1
ATOM 3603 N N . LEU B 2 257 ? -80.410 44.936 22.040 1.00 71.34 254 LEU D N 1
ATOM 3604 C CA . LEU B 2 257 ? -79.426 46.009 21.921 1.00 74.38 254 LEU D CA 1
ATOM 3605 C C . LEU B 2 257 ? -80.078 47.234 21.271 1.00 75.60 254 LEU D C 1
ATOM 3606 O O . LEU B 2 257 ? -79.489 48.314 21.245 1.00 76.46 254 LEU D O 1
ATOM 3611 N N . GLY B 2 258 ? -81.294 47.045 20.748 1.00 76.65 255 GLY D N 1
ATOM 3612 C CA . GLY B 2 258 ? -82.044 48.104 20.087 1.00 77.14 255 GLY D CA 1
ATOM 3613 C C . GLY B 2 258 ? -81.385 48.539 18.789 1.00 74.23 255 GLY D C 1
ATOM 3614 O O . GLY B 2 258 ? -81.495 49.696 18.387 1.00 67.21 255 GLY D O 1
ATOM 3615 N N . ILE B 2 259 ? -80.696 47.596 18.137 1.00 77.20 256 ILE D N 1
ATOM 3616 C CA . ILE B 2 259 ? -80.075 47.820 16.838 1.00 75.03 256 ILE D CA 1
ATOM 3617 C C . ILE B 2 259 ? -81.092 47.444 15.755 1.00 74.17 256 ILE D C 1
ATOM 3618 O O . ILE B 2 259 ? -81.921 46.562 15.965 1.00 72.04 256 ILE D O 1
ATOM 3623 N N . ARG B 2 260 ? -81.018 48.120 14.604 1.00 79.41 257 ARG D N 1
ATOM 3624 C CA . ARG B 2 260 ? -82.008 47.945 13.542 1.00 84.88 257 ARG D CA 1
ATOM 3625 C C . ARG B 2 260 ? -81.339 47.498 12.232 1.00 78.09 257 ARG D C 1
ATOM 3626 O O . ARG B 2 260 ? -82.019 47.352 11.212 1.00 67.84 257 ARG D O 1
ATOM 3634 N N . LYS B 2 261 ? -80.018 47.279 12.262 1.00 59.86 258 LYS D N 1
ATOM 3635 C CA . LYS B 2 261 ? -79.267 46.806 11.091 1.00 69.70 258 LYS D CA 1
ATOM 3636 C C . LYS B 2 261 ? -78.521 45.514 11.450 1.00 67.33 258 LYS D C 1
ATOM 3637 O O . LYS B 2 261 ? -77.890 45.435 12.498 1.00 63.22 258 LYS D O 1
ATOM 3643 N N . ILE B 2 262 ? -78.599 44.510 10.568 1.00 64.98 259 ILE D N 1
ATOM 3644 C CA . ILE B 2 262 ? -77.949 43.216 10.787 1.00 58.84 259 ILE D CA 1
ATOM 3645 C C . ILE B 2 262 ? -77.242 42.774 9.502 1.00 63.33 259 ILE D C 1
ATOM 3646 O O . ILE B 2 262 ? -77.778 42.927 8.408 1.00 62.75 259 ILE D O 1
ATOM 3651 N N . ALA B 2 263 ? -76.037 42.218 9.667 1.00 63.41 260 ALA D N 1
ATOM 3652 C CA . ALA B 2 263 ? -75.207 41.758 8.560 1.00 55.97 260 ALA D CA 1
ATOM 3653 C C . ALA B 2 263 ? -74.838 40.285 8.764 1.00 55.62 260 ALA D C 1
ATOM 3654 O O . ALA B 2 263 ? -74.616 39.850 9.891 1.00 58.39 260 ALA D O 1
ATOM 3656 N N . PHE B 2 264 ? -74.776 39.537 7.657 1.00 58.98 261 PHE D N 1
ATOM 3657 C CA . PHE B 2 264 ? -74.431 38.115 7.664 1.00 53.73 261 PHE D CA 1
ATOM 3658 C C . PHE B 2 264 ? -73.260 37.863 6.709 1.00 56.94 261 PHE D C 1
ATOM 3659 O O . PHE B 2 264 ? -73.337 38.190 5.527 1.00 73.21 261 PHE D O 1
ATOM 3667 N N . VAL B 2 265 ? -72.186 37.274 7.243 1.00 48.76 262 VAL D N 1
ATOM 3668 C CA . VAL B 2 265 ? -70.939 37.074 6.515 1.00 57.83 262 VAL D CA 1
ATOM 3669 C C . VAL B 2 265 ? -70.483 35.625 6.717 1.00 56.51 262 VAL D C 1
ATOM 3670 O O . VAL B 2 265 ? -70.595 35.080 7.810 1.00 61.63 262 VAL D O 1
ATOM 3674 N N . GLY B 2 266 ? -69.970 35.011 5.647 1.00 60.72 263 GLY D N 1
ATOM 3675 C CA . GLY B 2 266 ? -69.392 33.675 5.716 1.00 65.42 263 GLY D CA 1
ATOM 3676 C C . GLY B 2 266 ? -70.181 32.675 4.889 1.00 65.38 263 GLY D C 1
ATOM 3677 O O . GLY B 2 266 ? -71.320 32.938 4.502 1.00 66.22 263 GLY D O 1
ATOM 3678 N N . GLY B 2 267 ? -69.559 31.521 4.627 1.00 60.09 264 GLY D N 1
ATOM 3679 C CA . GLY B 2 267 ? -70.098 30.507 3.728 1.00 67.82 264 GLY D CA 1
ATOM 3680 C C . GLY B 2 267 ? -71.581 30.256 3.950 1.00 57.57 264 GLY D C 1
ATOM 3681 O O . GLY B 2 267 ? -72.365 30.231 2.995 1.00 66.00 264 GLY D O 1
ATOM 3682 N N . VAL B 2 268 ? -71.960 30.071 5.218 1.00 47.43 265 VAL D N 1
ATOM 3683 C CA . VAL B 2 268 ? -73.279 29.576 5.593 1.00 49.49 265 VAL D CA 1
ATOM 3684 C C . VAL B 2 268 ? -74.330 30.649 5.302 1.00 46.02 265 VAL D C 1
ATOM 3685 O O . VAL B 2 268 ? -75.504 30.332 5.138 1.00 63.91 265 VAL D O 1
ATOM 3689 N N . ALA B 2 269 ? -73.891 31.909 5.242 1.00 57.43 266 ALA D N 1
ATOM 3690 C CA . ALA B 2 269 ? -74.767 33.044 4.964 1.00 65.96 266 ALA D CA 1
ATOM 3691 C C . ALA B 2 269 ? -75.327 32.953 3.538 1.00 62.53 266 ALA D C 1
ATOM 3692 O O . ALA B 2 269 ? -76.278 33.659 3.203 1.00 61.10 266 ALA D O 1
ATOM 3694 N N . ALA B 2 270 ? -74.733 32.083 2.712 1.00 69.74 267 ALA D N 1
ATOM 3695 C CA . ALA B 2 270 ? -75.166 31.862 1.322 1.00 70.65 267 ALA D CA 1
ATOM 3696 C C . ALA B 2 270 ? -76.480 31.071 1.290 1.00 67.30 267 ALA D C 1
ATOM 3697 O O . ALA B 2 270 ? -77.219 31.124 0.305 1.00 68.69 267 ALA D O 1
ATOM 3699 N N . ASN B 2 271 ? -76.751 30.342 2.379 1.00 60.31 268 ASN D N 1
ATOM 3700 C CA . ASN B 2 271 ? -77.831 29.360 2.456 1.00 57.32 268 ASN D CA 1
ATOM 3701 C C . ASN B 2 271 ? -79.159 30.019 2.066 1.00 56.07 268 ASN D C 1
ATOM 3702 O O . ASN B 2 271 ? -79.506 31.078 2.586 1.00 67.74 268 ASN D O 1
ATOM 3707 N N . SER B 2 272 ? -79.896 29.378 1.152 1.00 54.22 269 SER D N 1
ATOM 3708 C CA . SER B 2 272 ? -81.088 29.986 0.551 1.00 62.84 269 SER D CA 1
ATOM 3709 C C . SER B 2 272 ? -82.230 30.058 1.576 1.00 69.49 269 SER D C 1
ATOM 3710 O O . SER B 2 272 ? -83.006 31.017 1.573 1.00 68.40 269 SER D O 1
ATOM 3713 N N . MET B 2 273 ? -82.324 29.045 2.447 1.00 61.04 270 MET D N 1
ATOM 3714 C CA . MET B 2 273 ? -83.376 28.986 3.464 1.00 64.41 270 MET D CA 1
ATOM 3715 C C . MET B 2 273 ? -83.104 30.040 4.547 1.00 63.65 270 MET D C 1
ATOM 3716 O O . MET B 2 273 ? -84.031 30.697 5.019 1.00 76.31 270 MET D O 1
ATOM 3721 N N . LEU B 2 274 ? -81.833 30.196 4.935 1.00 55.92 271 LEU D N 1
ATOM 3722 C CA . LEU B 2 274 ? -81.455 31.211 5.914 1.00 55.42 271 LEU D CA 1
ATOM 3723 C C . LEU B 2 274 ? -81.878 32.590 5.393 1.00 54.69 271 LEU D C 1
ATOM 3724 O O . LEU B 2 274 ? -82.479 33.376 6.119 1.00 63.33 271 LEU D O 1
ATOM 3729 N N . ARG B 2 275 ? -81.561 32.868 4.125 1.00 53.47 272 ARG D N 1
ATOM 3730 C CA . ARG B 2 275 ? -81.791 34.180 3.531 1.00 56.33 272 ARG D CA 1
ATOM 3731 C C . ARG B 2 275 ? -83.293 34.491 3.536 1.00 57.24 272 ARG D C 1
ATOM 3732 O O . ARG B 2 275 ? -83.687 35.625 3.816 1.00 65.67 272 ARG D O 1
ATOM 3740 N N . GLU B 2 276 ? -84.123 33.486 3.234 1.00 56.68 273 GLU D N 1
ATOM 3741 C CA . GLU B 2 276 ? -85.572 33.675 3.226 1.00 64.70 273 GLU D CA 1
ATOM 3742 C C . GLU B 2 276 ? -86.026 34.035 4.645 1.00 69.19 273 GLU D C 1
ATOM 3743 O O . GLU B 2 276 ? -86.659 35.069 4.857 1.00 63.47 273 GLU D O 1
ATOM 3749 N N . GLU B 2 277 ? -85.691 33.172 5.609 1.00 65.02 274 GLU D N 1
ATOM 3750 C CA . GLU B 2 277 ? -86.102 33.362 6.991 1.00 63.35 274 GLU D CA 1
ATOM 3751 C C . GLU B 2 277 ? -85.682 34.764 7.450 1.00 59.04 274 GLU D C 1
ATOM 3752 O O . GLU B 2 277 ? -86.444 35.441 8.128 1.00 71.62 274 GLU D O 1
ATOM 3758 N N . VAL B 2 278 ? -84.471 35.189 7.068 1.00 51.55 275 VAL D N 1
ATOM 3759 C CA . VAL B 2 278 ? -83.929 36.480 7.498 1.00 53.81 275 VAL D CA 1
ATOM 3760 C C . VAL B 2 278 ? -84.777 37.617 6.915 1.00 56.94 275 VAL D C 1
ATOM 3761 O O . VAL B 2 278 ? -85.080 38.581 7.613 1.00 59.42 275 VAL D O 1
ATOM 3765 N N . ARG B 2 279 ? -85.154 37.502 5.638 1.00 69.98 276 ARG D N 1
ATOM 3766 C CA . ARG B 2 279 ? -85.883 38.574 4.956 1.00 66.42 276 ARG D CA 1
ATOM 3767 C C . ARG B 2 279 ? -87.302 38.685 5.531 1.00 66.62 276 ARG D C 1
ATOM 3768 O O . ARG B 2 279 ? -87.805 39.793 5.718 1.00 64.45 276 ARG D O 1
ATOM 3776 N N . LYS B 2 280 ? -87.933 37.537 5.809 1.00 55.52 277 LYS D N 1
ATOM 3777 C CA . LYS B 2 280 ? -89.246 37.491 6.465 1.00 62.54 277 LYS D CA 1
ATOM 3778 C C . LYS B 2 280 ? -89.224 38.352 7.736 1.00 66.14 277 LYS D C 1
ATOM 3779 O O . LYS B 2 280 ? -90.026 39.277 7.889 1.00 66.17 277 LYS D O 1
ATOM 3785 N N . ARG B 2 281 ? -88.299 38.038 8.647 1.00 60.32 278 ARG D N 1
ATOM 3786 C CA . ARG B 2 281 ? -88.255 38.678 9.951 1.00 62.67 278 ARG D CA 1
ATOM 3787 C C . ARG B 2 281 ? -87.853 40.146 9.777 1.00 57.37 278 ARG D C 1
ATOM 3788 O O . ARG B 2 281 ? -88.382 41.020 10.453 1.00 69.10 278 ARG D O 1
ATOM 3796 N N . ALA B 2 282 ? -86.917 40.399 8.859 1.00 62.17 279 ALA D N 1
ATOM 3797 C CA . ALA B 2 282 ? -86.488 41.752 8.521 1.00 67.79 279 ALA D CA 1
ATOM 3798 C C . ALA B 2 282 ? -87.705 42.604 8.143 1.00 67.85 279 ALA D C 1
ATOM 3799 O O . ALA B 2 282 ? -87.858 43.727 8.619 1.00 79.15 279 ALA D O 1
ATOM 3801 N N . GLU B 2 283 ? -88.562 42.054 7.281 1.00 72.47 280 GLU D N 1
ATOM 3802 C CA . GLU B 2 283 ? -89.737 42.761 6.797 1.00 79.37 280 GLU D CA 1
ATOM 3803 C C . GLU B 2 283 ? -90.674 43.056 7.973 1.00 78.51 280 GLU D C 1
ATOM 3804 O O . GLU B 2 283 ? -91.174 44.171 8.111 1.00 82.50 280 GLU D O 1
ATOM 3810 N N . ARG B 2 284 ? -90.893 42.037 8.810 1.00 78.86 281 ARG D N 1
ATOM 3811 C CA . ARG B 2 284 ? -91.931 42.047 9.837 1.00 75.82 281 ARG D CA 1
ATOM 3812 C C . ARG B 2 284 ? -91.590 43.065 10.930 1.00 69.35 281 ARG D C 1
ATOM 3813 O O . ARG B 2 284 ? -92.459 43.804 11.383 1.00 71.03 281 ARG D O 1
ATOM 3821 N N . TRP B 2 285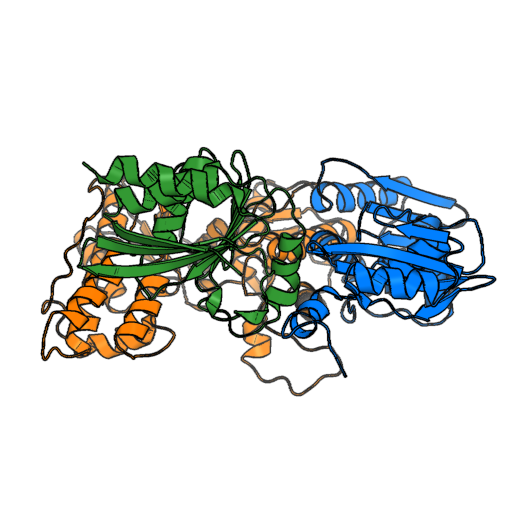 ? -90.321 43.092 11.347 1.00 64.86 282 TRP D N 1
ATOM 3822 C CA . TRP B 2 285 ? -89.896 43.892 12.489 1.00 67.03 282 TRP D CA 1
ATOM 3823 C C . TRP B 2 285 ? -89.122 45.130 12.023 1.00 67.01 282 TRP D C 1
ATOM 3824 O O . TRP B 2 285 ? -88.637 45.912 12.840 1.00 68.09 282 TRP D O 1
ATOM 3835 N N . ASN B 2 286 ? -89.018 45.297 10.701 1.00 63.83 283 ASN D N 1
ATOM 3836 C CA . ASN B 2 286 ? -88.538 46.530 10.099 1.00 65.66 283 ASN D CA 1
ATOM 3837 C C . ASN B 2 286 ? -87.037 46.691 10.377 1.00 63.34 283 ASN D C 1
ATOM 3838 O O . ASN B 2 286 ? -86.615 47.690 10.960 1.00 69.39 283 ASN D O 1
ATOM 3843 N N . TYR B 2 287 ? -86.249 45.696 9.949 1.00 64.88 284 TYR D N 1
ATOM 3844 C CA . TYR B 2 287 ? -84.781 45.715 10.044 1.00 69.53 284 TYR D CA 1
ATOM 3845 C C . TYR B 2 287 ? -84.167 45.853 8.641 1.00 64.62 284 TYR D C 1
ATOM 3846 O O . TYR B 2 287 ? -84.690 45.301 7.676 1.00 63.39 284 TYR D O 1
ATOM 3855 N N . GLU B 2 288 ? -83.054 46.594 8.547 1.00 66.17 285 GLU D N 1
ATOM 3856 C CA . GLU B 2 288 ? -82.142 46.533 7.396 1.00 62.79 285 GLU D CA 1
ATOM 3857 C C . GLU B 2 288 ? -81.209 45.331 7.581 1.00 65.24 285 GLU D C 1
ATOM 3858 O O . GLU B 2 288 ? -80.694 45.122 8.678 1.00 72.99 285 GLU D O 1
ATOM 3864 N N . VAL B 2 289 ? -80.997 44.552 6.512 1.00 56.69 286 VAL D N 1
ATOM 3865 C CA . VAL B 2 289 ? -80.084 43.405 6.554 1.00 62.77 286 VAL D CA 1
ATOM 3866 C C . VAL B 2 289 ? -79.143 43.462 5.346 1.00 59.24 286 VAL D C 1
ATOM 3867 O O . VAL B 2 289 ? -79.515 43.929 4.270 1.00 56.72 286 VAL D O 1
ATOM 3871 N N . PHE B 2 290 ? -77.919 42.969 5.553 1.00 53.39 287 PHE D N 1
ATOM 3872 C CA . PHE B 2 290 ? -76.863 43.051 4.571 1.00 54.02 287 PHE D CA 1
ATOM 3873 C C . PHE B 2 290 ? -76.193 41.679 4.430 1.00 61.90 287 PHE D C 1
ATOM 3874 O O . PHE B 2 290 ? -75.798 41.060 5.425 1.00 58.32 287 PHE D O 1
ATOM 3882 N N . PHE B 2 291 ? -76.085 41.225 3.175 1.00 62.60 288 PHE D N 1
ATOM 3883 C CA . PHE B 2 291 ? -75.399 39.996 2.797 1.00 54.98 288 PHE D CA 1
ATOM 3884 C C . PHE B 2 291 ? -74.294 40.326 1.799 1.00 60.02 288 PHE D C 1
ATOM 3885 O O . PHE B 2 291 ? -74.513 40.269 0.591 1.00 81.04 288 PHE D O 1
ATOM 3893 N N . PRO B 2 292 ? -73.075 40.684 2.259 1.00 61.75 289 PRO D N 1
ATOM 3894 C CA . PRO B 2 292 ? -71.957 40.947 1.353 1.00 65.14 289 PRO D CA 1
ATOM 3895 C C . PRO B 2 292 ? -71.755 39.887 0.272 1.00 67.57 289 PRO D C 1
ATOM 3896 O O . PRO B 2 292 ? -72.198 38.746 0.413 1.00 62.88 289 PRO D O 1
ATOM 3900 N N . PRO B 2 293 ? -71.072 40.245 -0.840 1.00 66.24 290 PRO D N 1
ATOM 3901 C CA . PRO B 2 293 ? -70.733 39.286 -1.889 1.00 61.01 290 PRO D CA 1
ATOM 3902 C C . PRO B 2 293 ? -69.771 38.229 -1.336 1.00 66.32 290 PRO D C 1
ATOM 3903 O O . PRO B 2 293 ? -69.144 38.449 -0.306 1.00 73.28 290 PRO D O 1
ATOM 3907 N N . LEU B 2 294 ? -69.664 37.099 -2.037 1.00 76.91 291 LEU D N 1
ATOM 3908 C CA . LEU B 2 294 ? -69.102 35.886 -1.470 1.00 71.57 291 LEU D CA 1
ATOM 3909 C C . LEU B 2 294 ? -67.568 35.934 -1.484 1.00 69.58 291 LEU D C 1
ATOM 3910 O O . LEU B 2 294 ? -66.930 35.308 -0.642 1.00 80.89 291 LEU D O 1
ATOM 3915 N N . GLU B 2 295 ? -66.983 36.677 -2.431 1.00 71.89 292 GLU D N 1
ATOM 3916 C CA . GLU B 2 295 ? -65.525 36.703 -2.597 1.00 77.44 292 GLU D CA 1
ATOM 3917 C C . GLU B 2 295 ? -64.896 37.625 -1.541 1.00 75.05 292 GLU D C 1
ATOM 3918 O O . GLU B 2 295 ? -63.671 37.683 -1.422 1.00 89.65 292 GLU D O 1
ATOM 3924 N N . LEU B 2 296 ? -65.746 38.334 -0.785 1.00 64.64 293 LEU D N 1
ATOM 3925 C CA . LEU B 2 296 ? -65.326 39.200 0.327 1.00 70.94 293 LEU D CA 1
ATOM 3926 C C . LEU B 2 296 ? -65.407 38.435 1.656 1.00 76.04 293 LEU D C 1
ATOM 3927 O O . LEU B 2 296 ? -64.700 38.761 2.609 1.00 76.87 293 LEU D O 1
ATOM 3932 N N . CYS B 2 297 ? -66.278 37.423 1.710 1.00 73.66 294 CYS D N 1
ATOM 3933 C CA . CYS B 2 297 ? -66.580 36.715 2.947 1.00 75.10 294 CYS D CA 1
ATOM 3934 C C . CYS B 2 297 ? -65.518 35.646 3.234 1.00 71.74 294 CYS D C 1
ATOM 3935 O O . CYS B 2 297 ? -65.269 35.322 4.393 1.00 81.44 294 CYS D O 1
ATOM 3938 N N . THR B 2 298 ? -64.907 35.109 2.173 1.00 64.49 295 THR D N 1
ATOM 3939 C CA . THR B 2 298 ? -63.834 34.123 2.301 1.00 76.19 295 THR D CA 1
ATOM 3940 C C . THR B 2 298 ? -62.523 34.848 2.622 1.00 67.06 295 THR D C 1
ATOM 3941 O O . THR B 2 298 ? -62.358 36.027 2.303 1.00 83.11 295 THR D O 1
ATOM 3945 N N . ASP B 2 299 ? -61.599 34.123 3.258 1.00 62.14 296 ASP D N 1
ATOM 3946 C CA . ASP B 2 299 ? -60.343 34.688 3.727 1.00 62.28 296 ASP D CA 1
ATOM 3947 C C . ASP B 2 299 ? -59.636 35.381 2.555 1.00 63.26 296 ASP D C 1
ATOM 3948 O O . ASP B 2 299 ? -59.502 34.811 1.470 1.00 66.13 296 ASP D O 1
ATOM 3953 N N . ASN B 2 300 ? -59.194 36.619 2.800 1.00 60.30 297 ASN D N 1
ATOM 3954 C CA . ASN B 2 300 ? -58.503 37.443 1.812 1.00 61.35 297 ASN D CA 1
ATOM 3955 C C . ASN B 2 300 ? -57.878 38.652 2.522 1.00 62.79 297 ASN D C 1
ATOM 3956 O O . ASN B 2 300 ? -58.214 38.944 3.666 1.00 66.40 297 ASN D O 1
ATOM 3961 N N . ALA B 2 301 ? -56.975 39.345 1.820 1.00 60.31 298 ALA D N 1
ATOM 3962 C CA . ALA B 2 301 ? -56.125 40.382 2.399 1.00 54.46 298 ALA D CA 1
ATOM 3963 C C . ALA B 2 301 ? -56.779 41.761 2.261 1.00 57.00 298 ALA D C 1
ATOM 3964 O O . ALA B 2 301 ? -56.295 42.741 2.827 1.00 56.73 298 ALA D O 1
ATOM 3966 N N . LEU B 2 302 ? -57.878 41.827 1.505 1.00 59.18 299 LEU D N 1
ATOM 3967 C CA . LEU B 2 302 ? -58.571 43.081 1.265 1.00 56.36 299 LEU D CA 1
ATOM 3968 C C . LEU B 2 302 ? -59.213 43.563 2.569 1.00 58.66 299 LEU D C 1
ATOM 3969 O O . LEU B 2 302 ? -59.087 44.730 2.941 1.00 64.40 299 LEU D O 1
ATOM 3974 N N . MET B 2 303 ? -59.904 42.648 3.254 1.00 55.83 300 MET D N 1
ATOM 3975 C CA . MET B 2 303 ? -60.565 42.967 4.509 1.00 64.49 300 MET D CA 1
ATOM 3976 C C . MET B 2 303 ? -59.509 43.425 5.523 1.00 51.98 300 MET D C 1
ATOM 3977 O O . MET B 2 303 ? -59.783 44.271 6.369 1.00 52.45 300 MET D O 1
ATOM 3982 N N . VAL B 2 304 ? -58.303 42.860 5.415 1.00 50.24 301 VAL D N 1
ATOM 3983 C CA . VAL B 2 304 ? -57.179 43.224 6.270 1.00 57.35 301 VAL D CA 1
ATOM 3984 C C . VAL B 2 304 ? -56.753 44.663 5.950 1.00 56.54 301 VAL D C 1
ATOM 3985 O O . VAL B 2 304 ? -56.590 45.492 6.845 1.00 61.35 301 VAL D O 1
ATOM 3989 N N . ALA B 2 305 ? -56.572 44.947 4.660 1.00 51.73 302 ALA D N 1
ATOM 3990 C CA . ALA B 2 305 ? -56.141 46.262 4.213 1.00 52.20 302 ALA D CA 1
ATOM 3991 C C . ALA B 2 305 ? -57.165 47.319 4.645 1.00 53.76 302 ALA D C 1
ATOM 3992 O O . ALA B 2 305 ? -56.789 48.402 5.085 1.00 57.44 302 ALA D O 1
ATOM 3994 N N . LYS B 2 306 ? -58.455 46.991 4.517 1.00 50.60 303 LYS D N 1
ATOM 3995 C CA . LYS B 2 306 ? -59.530 47.882 4.953 1.00 52.39 303 LYS D CA 1
ATOM 3996 C C . LYS B 2 306 ? -59.420 48.107 6.466 1.00 56.38 303 LYS D C 1
ATOM 3997 O O . LYS B 2 306 ? -59.394 49.245 6.931 1.00 62.57 303 LYS D O 1
ATOM 4003 N N . ALA B 2 307 ? -59.356 47.006 7.222 1.00 55.74 304 ALA D N 1
ATOM 4004 C CA . ALA B 2 307 ? -59.214 47.053 8.673 1.00 57.45 304 ALA D CA 1
ATOM 4005 C C . ALA B 2 307 ? -58.012 47.930 9.043 1.00 64.05 304 ALA D C 1
ATOM 4006 O O . ALA B 2 307 ? -58.078 48.713 9.989 1.00 69.06 304 ALA D O 1
ATOM 4008 N N . GLY B 2 308 ? -56.923 47.785 8.281 1.00 64.09 305 GLY D N 1
ATOM 4009 C CA . GLY B 2 308 ? -55.689 48.539 8.492 1.00 70.13 305 GLY D CA 1
ATOM 4010 C C . GLY B 2 308 ? -55.860 50.023 8.204 1.00 78.73 305 GLY D C 1
ATOM 4011 O O . GLY B 2 308 ? -55.410 50.873 8.979 1.00 71.94 305 GLY D O 1
ATOM 4012 N N . TYR B 2 309 ? -56.511 50.336 7.079 1.00 76.82 306 TYR D N 1
ATOM 4013 C CA . TYR B 2 309 ? -56.740 51.717 6.673 1.00 67.03 306 TYR D CA 1
ATOM 4014 C C . TYR B 2 309 ? -57.504 52.452 7.780 1.00 59.45 306 TYR D C 1
ATOM 4015 O O . TYR B 2 309 ? -57.206 53.604 8.077 1.00 76.70 306 TYR D O 1
ATOM 4024 N N . GLU B 2 310 ? -58.484 51.768 8.381 1.00 62.07 307 GLU D N 1
ATOM 4025 C CA . GLU B 2 310 ? -59.409 52.387 9.336 1.00 68.91 307 GLU D CA 1
ATOM 4026 C C . GLU B 2 310 ? -58.686 52.658 10.660 1.00 61.13 307 GLU D C 1
ATOM 4027 O O . GLU B 2 310 ? -58.930 53.674 11.307 1.00 80.29 307 GLU D O 1
ATOM 4033 N N . LYS B 2 311 ? -57.797 51.742 11.051 1.00 54.19 308 LYS D N 1
ATOM 4034 C CA . LYS B 2 311 ? -56.989 51.906 12.248 1.00 60.01 308 LYS D CA 1
ATOM 4035 C C . LYS B 2 311 ? -55.954 53.015 12.017 1.00 66.27 308 LYS D C 1
ATOM 4036 O O . LYS B 2 311 ? -55.656 53.790 12.925 1.00 65.81 308 LYS D O 1
ATOM 4042 N N . ALA B 2 312 ? -55.412 53.085 10.797 1.00 62.58 309 ALA D N 1
ATOM 4043 C CA . ALA B 2 312 ? -54.362 54.045 10.468 1.00 64.02 309 ALA D CA 1
ATOM 4044 C C . ALA B 2 312 ? -54.934 55.469 10.471 1.00 72.43 309 ALA D C 1
ATOM 4045 O O . ALA B 2 312 ? -54.292 56.401 10.961 1.00 71.07 309 ALA D O 1
ATOM 4047 N N . LYS B 2 313 ? -56.144 55.621 9.921 1.00 71.68 310 LYS D N 1
ATOM 4048 C CA . LYS B 2 313 ? -56.851 56.899 9.914 1.00 74.63 310 LYS D CA 1
ATOM 4049 C C . LYS B 2 313 ? -56.951 57.421 11.354 1.00 74.86 310 LYS D C 1
ATOM 4050 O O . LYS B 2 313 ? -56.879 58.621 11.594 1.00 72.90 310 LYS D O 1
ATOM 4056 N N . ARG B 2 314 ? -57.114 56.494 12.305 1.00 73.65 311 ARG D N 1
ATOM 4057 C CA . ARG B 2 314 ? -57.337 56.815 13.712 1.00 71.23 311 ARG D CA 1
ATOM 4058 C C . ARG B 2 314 ? -56.007 56.785 14.481 1.00 70.56 311 ARG D C 1
ATOM 4059 O O . ARG B 2 314 ? -55.985 56.979 15.699 1.00 82.37 311 ARG D O 1
ATOM 4067 N N . GLY B 2 315 ? -54.907 56.542 13.758 1.00 77.96 312 GLY D N 1
ATOM 4068 C CA . GLY B 2 315 ? -53.550 56.576 14.312 1.00 80.06 312 GLY D CA 1
ATOM 4069 C C . GLY B 2 315 ? -53.289 55.453 15.306 1.00 83.25 312 GLY D C 1
ATOM 4070 O O . GLY B 2 315 ? -52.431 55.585 16.181 1.00 89.87 312 GLY D O 1
ATOM 4071 N N . MET B 2 316 ? -54.027 54.346 15.168 1.00 81.36 313 MET D N 1
ATOM 4072 C CA . MET B 2 316 ? -53.917 53.191 16.062 1.00 72.71 313 MET D CA 1
ATOM 4073 C C . MET B 2 316 ? -52.933 52.176 15.466 1.00 74.88 313 MET D C 1
ATOM 4074 O O . MET B 2 316 ? -53.337 51.123 14.973 1.00 90.99 313 MET D O 1
ATOM 4079 N N . PHE B 2 317 ? -51.639 52.512 15.521 1.00 71.29 314 PHE D N 1
ATOM 4080 C CA . PHE B 2 317 ? -50.580 51.720 14.901 1.00 71.36 314 PHE D CA 1
ATOM 4081 C C . PHE B 2 317 ? -50.011 50.719 15.912 1.00 72.21 314 PHE D C 1
ATOM 4082 O O . PHE B 2 317 ? -50.167 50.883 17.121 1.00 78.17 314 PHE D O 1
ATOM 4090 N N . SER B 2 318 ? -49.348 49.684 15.388 1.00 64.66 315 SER D N 1
ATOM 4091 C CA . SER B 2 318 ? -48.812 48.598 16.186 1.00 57.81 315 SER D CA 1
ATOM 4092 C C . SER B 2 318 ? -47.296 48.722 16.277 1.00 62.90 315 SER D C 1
ATOM 4093 O O . SER B 2 318 ? -46.652 49.212 15.353 1.00 66.62 315 SER D O 1
ATOM 4096 N N . PRO B 2 319 ? -46.686 48.277 17.397 1.00 58.58 316 PRO D N 1
ATOM 4097 C CA . PRO B 2 319 ? -45.232 48.278 17.541 1.00 53.93 316 PRO D CA 1
ATOM 4098 C C . PRO B 2 319 ? -44.610 47.096 16.787 1.00 54.62 316 PRO D C 1
ATOM 4099 O O . PRO B 2 319 ? -45.320 46.166 16.418 1.00 65.63 316 PRO D O 1
ATOM 4103 N N . LEU B 2 320 ? -43.292 47.146 16.575 1.00 58.52 317 LEU D N 1
ATOM 4104 C CA . LEU B 2 320 ? -42.579 46.096 15.852 1.00 58.13 317 LEU D CA 1
ATOM 4105 C C . LEU B 2 320 ? -42.407 44.861 16.746 1.00 59.65 317 LEU D C 1
ATOM 4106 O O . LEU B 2 320 ? -41.930 43.823 16.288 1.00 66.12 317 LEU D O 1
ATOM 4111 N N . SER B 2 321 ? -42.800 44.980 18.018 1.00 61.54 318 SER D N 1
ATOM 4112 C CA . SER B 2 321 ? -42.624 43.913 19.005 1.00 55.71 318 SER D CA 1
ATOM 4113 C C . SER B 2 321 ? -43.842 42.980 19.030 1.00 56.02 318 SER D C 1
ATOM 4114 O O . SER B 2 321 ? -43.834 41.978 19.739 1.00 61.33 318 SER D O 1
ATOM 4117 N N . LEU B 2 322 ? -44.877 43.317 18.254 1.00 55.55 319 LEU D N 1
ATOM 4118 C CA . LEU B 2 322 ? -46.170 42.624 18.298 1.00 51.79 319 LEU D CA 1
ATOM 4119 C C . LEU B 2 322 ? -45.984 41.140 17.957 1.00 52.37 319 LEU D C 1
ATOM 4120 O O . LEU B 2 322 ? -45.549 40.794 16.860 1.00 51.03 319 LEU D O 1
ATOM 4125 N N . ASN B 2 323 ? -46.322 40.271 18.914 1.00 58.99 320 ASN D N 1
ATOM 4126 C CA . ASN B 2 323 ? -46.284 38.828 18.712 1.00 61.35 320 ASN D CA 1
ATOM 4127 C C . ASN B 2 323 ? -47.638 38.376 18.160 1.00 53.00 320 ASN D C 1
ATOM 4128 O O . ASN B 2 323 ? -48.664 39.001 18.415 1.00 52.30 320 ASN D O 1
ATOM 4133 N N . ALA B 2 324 ? -47.616 37.280 17.399 1.00 58.04 321 ALA D N 1
ATOM 4134 C CA . ALA B 2 324 ? -48.825 36.598 16.976 1.00 56.13 321 ALA D CA 1
ATOM 4135 C C . ALA B 2 324 ? -49.498 35.971 18.202 1.00 62.83 321 ALA D C 1
ATOM 4136 O O . ALA B 2 324 ? -48.823 35.408 19.065 1.00 70.85 321 ALA D O 1
ATOM 4138 N N . ASP B 2 325 ? -50.830 36.083 18.259 1.00 62.28 322 ASP D N 1
ATOM 4139 C CA . ASP B 2 325 ? -51.643 35.527 19.336 1.00 57.96 322 ASP D CA 1
ATOM 4140 C C . ASP B 2 325 ? -52.697 34.610 18.728 1.00 57.60 322 ASP D C 1
ATOM 4141 O O . ASP B 2 325 ? -53.678 35.084 18.157 1.00 59.14 322 ASP D O 1
ATOM 4146 N N . PRO B 2 326 ? -52.530 33.273 18.833 1.00 57.18 323 PRO D N 1
ATOM 4147 C CA . PRO B 2 326 ? -53.490 32.331 18.264 1.00 54.40 323 PRO D CA 1
ATOM 4148 C C . PRO B 2 326 ? -54.886 32.454 18.891 1.00 52.70 323 PRO D C 1
ATOM 4149 O O . PRO B 2 326 ? -55.856 32.000 18.300 1.00 60.59 323 PRO D O 1
ATOM 4153 N N . ASN B 2 327 ? -54.964 33.069 20.076 1.00 57.57 324 ASN D N 1
ATOM 4154 C CA . ASN B 2 327 ? -56.206 33.150 20.845 1.00 63.68 324 ASN D CA 1
ATOM 4155 C C . ASN B 2 327 ? -56.655 34.610 20.985 1.00 71.55 324 ASN D C 1
ATOM 4156 O O . ASN B 2 327 ? -57.439 34.938 21.874 1.00 71.45 324 ASN D O 1
ATOM 4161 N N . LEU B 2 328 ? -56.155 35.480 20.103 1.00 63.88 325 LEU D N 1
ATOM 4162 C CA . LEU B 2 328 ? -56.545 36.880 20.097 1.00 53.47 325 LEU D CA 1
ATOM 4163 C C . LEU B 2 328 ? -58.061 36.975 20.303 1.00 60.87 325 LEU D C 1
ATOM 4164 O O . LEU B 2 328 ? -58.830 36.293 19.623 1.00 62.50 325 LEU D O 1
ATOM 4169 N N . ASN B 2 329 ? -58.467 37.825 21.254 1.00 68.41 326 ASN D N 1
ATOM 4170 C CA . ASN B 2 329 ? -59.871 38.092 21.556 1.00 75.76 326 ASN D CA 1
ATOM 4171 C C . ASN B 2 329 ? -60.216 39.525 21.131 1.00 81.31 326 ASN D C 1
ATOM 4172 O O . ASN B 2 329 ? -59.534 40.478 21.513 1.00 76.66 326 ASN D O 1
ATOM 4177 N N . VAL B 2 330 ? -61.284 39.659 20.338 1.00 81.23 327 VAL D N 1
ATOM 4178 C CA . VAL B 2 330 ? -61.833 40.962 19.978 1.00 88.35 327 VAL D CA 1
ATOM 4179 C C . VAL B 2 330 ? -62.583 41.517 21.196 1.00 114.66 327 VAL D C 1
ATOM 4180 O O . VAL B 2 330 ? -62.691 42.734 21.364 1.00 117.39 327 VAL D O 1
ATOM 4185 N N . ALA C 3 1 ? -45.004 -4.229 24.455 1.00 111.74 0 ALA E N 1
ATOM 4186 C CA . ALA C 3 1 ? -46.420 -4.592 24.761 1.00 116.66 0 ALA E CA 1
ATOM 4187 C C . ALA C 3 1 ? -47.079 -3.454 25.551 1.00 108.11 0 ALA E C 1
ATOM 4188 O O . ALA C 3 1 ? -46.427 -2.773 26.341 1.00 123.90 0 ALA E O 1
ATOM 4190 N N . SER C 3 2 ? -48.382 -3.265 25.320 1.00 95.50 1 SER E N 1
ATOM 4191 C CA . SER C 3 2 ? -49.129 -2.129 25.837 1.00 78.50 1 SER E CA 1
ATOM 4192 C C . SER C 3 2 ? -50.370 -2.632 26.585 1.00 79.74 1 SER E C 1
ATOM 4193 O O . SER C 3 2 ? -50.957 -3.637 26.204 1.00 85.27 1 SER E O 1
ATOM 4196 N N . ARG C 3 3 ? -50.752 -1.916 27.649 1.00 68.99 2 ARG E N 1
ATOM 4197 C CA . ARG C 3 3 ? -51.781 -2.364 28.594 1.00 72.93 2 ARG E CA 1
ATOM 4198 C C . ARG C 3 3 ? -53.131 -1.724 28.230 1.00 65.44 2 ARG E C 1
ATOM 4199 O O . ARG C 3 3 ? -53.231 -0.504 28.104 1.00 65.79 2 ARG E O 1
ATOM 4207 N N . HIS C 3 4 ? -54.161 -2.567 28.068 1.00 62.02 3 HIS E N 1
ATOM 4208 C CA . HIS C 3 4 ? -55.501 -2.152 27.613 1.00 62.99 3 HIS E CA 1
ATOM 4209 C C . HIS C 3 4 ? -56.449 -1.974 28.809 1.00 64.86 3 HIS E C 1
ATOM 4210 O O . HIS C 3 4 ? -56.528 -2.843 29.679 1.00 70.71 3 HIS E O 1
ATOM 4217 N N . LEU C 3 5 ? -57.168 -0.845 28.831 1.00 52.76 4 LEU E N 1
ATOM 4218 C CA . LEU C 3 5 ? -58.139 -0.525 29.883 1.00 63.04 4 LEU E CA 1
ATOM 4219 C C . LEU C 3 5 ? -59.490 -0.162 29.254 1.00 65.45 4 LEU E C 1
ATOM 4220 O O . LEU C 3 5 ? -59.589 0.805 28.501 1.00 77.26 4 LEU E O 1
ATOM 4225 N N . ARG C 3 6 ? -60.524 -0.945 29.577 1.00 62.20 5 ARG E N 1
ATOM 4226 C CA . ARG C 3 6 ? -61.874 -0.726 29.062 1.00 66.88 5 ARG E CA 1
ATOM 4227 C C . ARG C 3 6 ? -62.752 -0.110 30.156 1.00 65.16 5 ARG E C 1
ATOM 4228 O O . ARG C 3 6 ? -62.740 -0.564 31.301 1.00 58.61 5 ARG E O 1
ATOM 4236 N N . PHE C 3 7 ? -63.507 0.927 29.773 1.00 60.45 6 PHE E N 1
ATOM 4237 C CA . PHE C 3 7 ? -64.565 1.512 30.588 1.00 55.01 6 PHE E CA 1
ATOM 4238 C C . PHE C 3 7 ? -65.887 1.416 29.823 1.00 60.22 6 PHE E C 1
ATOM 4239 O O . PHE C 3 7 ? -66.027 1.998 28.751 1.00 65.98 6 PHE E O 1
ATOM 4247 N N . GLU C 3 8 ? -66.845 0.677 30.390 1.00 69.20 7 GLU E N 1
ATOM 4248 C CA . GLU C 3 8 ? -68.115 0.399 29.734 1.00 64.73 7 GLU E CA 1
ATOM 4249 C C . GLU C 3 8 ? -69.188 1.362 30.247 1.00 56.97 7 GLU E C 1
ATOM 4250 O O . GLU C 3 8 ? -69.300 1.597 31.447 1.00 66.18 7 GLU E O 1
ATOM 4256 N N . ASN C 3 9 ? -69.961 1.910 29.307 1.00 61.61 8 ASN E N 1
ATOM 4257 C CA . ASN C 3 9 ? -71.271 2.494 29.570 1.00 70.31 8 ASN E CA 1
ATOM 4258 C C . ASN C 3 9 ? -71.131 3.748 30.443 1.00 68.72 8 ASN E C 1
ATOM 4259 O O . ASN C 3 9 ? -71.789 3.870 31.475 1.00 70.21 8 ASN E O 1
ATOM 4264 N N . LEU C 3 10 ? -70.272 4.674 30.009 1.00 58.89 9 LEU E N 1
ATOM 4265 C CA . LEU C 3 10 ? -70.043 5.934 30.707 1.00 48.31 9 LEU E CA 1
ATOM 4266 C C . LEU C 3 10 ? -71.042 6.986 30.210 1.00 56.37 9 LEU E C 1
ATOM 4267 O O . LEU C 3 10 ? -71.223 7.147 29.003 1.00 57.36 9 LEU E O 1
ATOM 4272 N N . THR C 3 11 ? -71.677 7.693 31.154 1.00 58.67 10 THR E N 1
ATOM 4273 C CA . THR C 3 11 ? -72.398 8.935 30.864 1.00 55.54 10 THR E CA 1
ATOM 4274 C C . THR C 3 11 ? -71.390 9.977 30.364 1.00 58.02 10 THR E C 1
ATOM 4275 O O . THR C 3 11 ? -70.187 9.725 30.342 1.00 56.25 10 THR E O 1
ATOM 4279 N N . GLU C 3 12 ? -71.896 11.148 29.968 1.00 54.48 11 GLU E N 1
ATOM 4280 C CA . GLU C 3 12 ? -71.066 12.213 29.437 1.00 54.25 11 GLU E CA 1
ATOM 4281 C C . GLU C 3 12 ? -70.210 12.811 30.560 1.00 55.20 11 GLU E C 1
ATOM 4282 O O . GLU C 3 12 ? -69.030 13.103 30.362 1.00 57.90 11 GLU E O 1
ATOM 4288 N N . GLU C 3 13 ? -70.813 12.990 31.739 1.00 54.84 12 GLU E N 1
ATOM 4289 C CA . GLU C 3 13 ? -70.093 13.527 32.889 1.00 58.00 12 GLU E CA 1
ATOM 4290 C C . GLU C 3 13 ? -68.975 12.554 33.287 1.00 53.98 12 GLU E C 1
ATOM 4291 O O . GLU C 3 13 ? -67.875 12.976 33.636 1.00 44.52 12 GLU E O 1
ATOM 4297 N N . GLN C 3 14 ? -69.268 11.251 33.227 1.00 57.16 13 GLN E N 1
ATOM 4298 C CA . GLN C 3 14 ? -68.313 10.215 33.619 1.00 56.33 13 GLN E CA 1
ATOM 4299 C C . GLN C 3 14 ? -67.131 10.191 32.642 1.00 55.37 13 GLN E C 1
ATOM 4300 O O . GLN C 3 14 ? -65.985 10.012 33.056 1.00 50.62 13 GLN E O 1
ATOM 4306 N N . LEU C 3 15 ? -67.422 10.370 31.349 1.00 55.75 14 LEU E N 1
ATOM 4307 C CA . LEU C 3 15 ? -66.397 10.363 30.312 1.00 55.74 14 LEU E CA 1
ATOM 4308 C C . LEU C 3 15 ? -65.442 11.543 30.533 1.00 46.84 14 LEU E C 1
ATOM 4309 O O . LEU C 3 15 ? -64.237 11.424 30.308 1.00 50.80 14 LEU E O 1
ATOM 4314 N N . LYS C 3 16 ? -65.992 12.679 30.974 1.00 44.00 15 LYS E N 1
ATOM 4315 C CA . LYS C 3 16 ? -65.205 13.889 31.181 1.00 48.75 15 LYS E CA 1
ATOM 4316 C C . LYS C 3 16 ? -64.309 13.719 32.412 1.00 54.41 15 LYS E C 1
ATOM 4317 O O . LYS C 3 16 ? -63.144 14.114 32.388 1.00 53.26 15 LYS E O 1
ATOM 4323 N N . ARG C 3 17 ? -64.865 13.133 33.479 1.00 60.63 16 ARG E N 1
ATOM 4324 C CA . ARG C 3 17 ? -64.123 12.895 34.718 1.00 60.29 16 ARG E CA 1
ATOM 4325 C C . ARG C 3 17 ? -62.927 11.984 34.420 1.00 48.76 16 ARG E C 1
ATOM 4326 O O . ARG C 3 17 ? -61.846 12.172 34.966 1.00 62.69 16 ARG E O 1
ATOM 4334 N N . LEU C 3 18 ? -63.141 10.998 33.546 1.00 51.43 17 LEU E N 1
ATOM 4335 C CA . LEU C 3 18 ? -62.098 10.054 33.163 1.00 51.39 17 LEU E CA 1
ATOM 4336 C C . LEU C 3 18 ? -60.983 10.777 32.398 1.00 48.30 17 LEU E C 1
ATOM 4337 O O . LEU C 3 18 ? -59.807 10.452 32.557 1.00 49.48 17 LEU E O 1
ATOM 4342 N N . ALA C 3 19 ? -61.364 11.752 31.566 1.00 48.25 18 ALA E N 1
ATOM 4343 C CA . ALA C 3 19 ? -60.405 12.517 30.773 1.00 54.22 18 ALA E CA 1
ATOM 4344 C C . ALA C 3 19 ? -59.586 13.427 31.695 1.00 50.16 18 ALA E C 1
ATOM 4345 O O . ALA C 3 19 ? -58.395 13.637 31.468 1.00 48.77 18 ALA E O 1
ATOM 4347 N N . LYS C 3 20 ? -60.245 13.959 32.730 1.00 55.21 19 LYS E N 1
ATOM 4348 C CA . LYS C 3 20 ? -59.599 14.814 33.722 1.00 58.49 19 LYS E CA 1
ATOM 4349 C C . LYS C 3 20 ? -58.523 14.008 34.463 1.00 63.50 19 LYS E C 1
ATOM 4350 O O . LYS C 3 20 ? -57.401 14.486 34.620 1.00 60.73 19 LYS E O 1
ATOM 4356 N N . ILE C 3 21 ? -58.873 12.792 34.908 1.00 63.01 20 ILE E N 1
ATOM 4357 C CA . ILE C 3 21 ? -57.959 11.949 35.704 1.00 68.72 20 ILE E CA 1
ATOM 4358 C C . ILE C 3 21 ? -56.712 11.611 34.874 1.00 64.29 20 ILE E C 1
ATOM 4359 O O . ILE C 3 21 ? -55.593 11.640 35.394 1.00 60.53 20 ILE E O 1
ATOM 4364 N N . LEU C 3 22 ? -56.917 11.290 33.591 1.00 59.60 21 LEU E N 1
ATOM 4365 C CA . LEU C 3 22 ? -55.826 10.975 32.666 1.00 60.88 21 LEU E CA 1
ATOM 4366 C C . LEU C 3 22 ? -54.837 12.146 32.610 1.00 56.53 21 LEU E C 1
ATOM 4367 O O . LEU C 3 22 ? -53.628 11.945 32.732 1.00 62.57 21 LEU E O 1
ATOM 4372 N N . THR C 3 23 ? -55.378 13.358 32.427 1.00 60.41 22 THR E N 1
ATOM 4373 C CA . THR C 3 23 ? -54.615 14.558 32.062 1.00 57.08 22 THR E CA 1
ATOM 4374 C C . THR C 3 23 ? -53.888 15.133 33.286 1.00 60.16 22 THR E C 1
ATOM 4375 O O . THR C 3 23 ? -52.729 15.542 33.185 1.00 56.05 22 THR E O 1
ATOM 4379 N N . GLU C 3 24 ? -54.583 15.164 34.430 1.00 66.11 23 GLU E N 1
ATOM 4380 C CA . GLU C 3 24 ? -54.002 15.501 35.743 1.00 66.77 23 GLU E CA 1
ATOM 4381 C C . GLU C 3 24 ? -52.590 14.918 35.878 1.00 53.40 23 GLU E C 1
ATOM 4382 O O . GLU C 3 24 ? -51.674 15.588 36.351 1.00 61.92 23 GLU E O 1
ATOM 4388 N N . ASN C 3 25 ? -52.444 13.658 35.459 1.00 58.67 24 ASN E N 1
ATOM 4389 C CA . ASN C 3 25 ? -51.301 12.822 35.801 1.00 56.15 24 ASN E CA 1
ATOM 4390 C C . ASN C 3 25 ? -50.260 12.832 34.675 1.00 63.77 24 ASN E C 1
ATOM 4391 O O . ASN C 3 25 ? -49.281 12.099 34.746 1.00 70.98 24 ASN E O 1
ATOM 4396 N N . LEU C 3 26 ? -50.474 13.657 33.644 1.00 61.50 25 LEU E N 1
ATOM 4397 C CA . LEU C 3 26 ? -49.525 13.771 32.532 1.00 67.68 25 LEU E CA 1
ATOM 4398 C C . LEU C 3 26 ? -48.422 14.768 32.908 1.00 68.44 25 LEU E C 1
ATOM 4399 O O . LEU C 3 26 ? -48.707 15.858 33.405 1.00 79.99 25 LEU E O 1
ATOM 4404 N N . LYS C 3 27 ? -47.169 14.369 32.659 1.00 83.42 26 LYS E N 1
ATOM 4405 C CA . LYS C 3 27 ? -45.969 15.075 33.131 1.00 96.80 26 LYS E CA 1
ATOM 4406 C C . LYS C 3 27 ? -45.634 16.246 32.197 1.00 90.98 26 LYS E C 1
ATOM 4407 O O . LYS C 3 27 ? -45.122 17.279 32.640 1.00 92.80 26 LYS E O 1
ATOM 4413 N N . GLY C 3 28 ? -45.928 16.067 30.905 1.00 79.85 27 GLY E N 1
ATOM 4414 C CA . GLY C 3 28 ? -45.498 16.976 29.854 1.00 69.87 27 GLY E CA 1
ATOM 4415 C C . GLY C 3 28 ? -44.777 16.228 28.747 1.00 73.85 27 GLY E C 1
ATOM 4416 O O . GLY C 3 28 ? -43.966 15.337 29.015 1.00 73.24 27 GLY E O 1
ATOM 4417 N N . GLY C 3 29 ? -45.085 16.599 27.500 1.00 76.99 28 GLY E N 1
ATOM 4418 C CA . GLY C 3 29 ? -44.461 16.024 26.311 1.00 69.98 28 GLY E CA 1
ATOM 4419 C C . GLY C 3 29 ? -45.150 14.746 25.871 1.00 66.12 28 GLY E C 1
ATOM 4420 O O . GLY C 3 29 ? -44.552 13.917 25.191 1.00 78.42 28 GLY E O 1
ATOM 4421 N N . GLU C 3 30 ? -46.417 14.590 26.264 1.00 75.64 29 GLU E N 1
ATOM 4422 C CA . GLU C 3 30 ? -47.186 13.388 25.966 1.00 75.56 29 GLU E CA 1
ATOM 4423 C C . GLU C 3 30 ? -48.102 13.644 24.766 1.00 73.06 29 GLU E C 1
ATOM 4424 O O . GLU C 3 30 ? -48.471 14.786 24.479 1.00 62.42 29 GLU E O 1
ATOM 4430 N N . VAL C 3 31 ? -48.454 12.551 24.083 1.00 64.98 30 VAL E N 1
ATOM 4431 C CA . VAL C 3 31 ? -49.368 12.557 22.957 1.00 53.93 30 VAL E CA 1
ATOM 4432 C C . VAL C 3 31 ? -50.544 11.633 23.283 1.00 48.90 30 VAL E C 1
ATOM 4433 O O . VAL C 3 31 ? -50.349 10.502 23.717 1.00 56.97 30 VAL E O 1
ATOM 4437 N N . VAL C 3 32 ? -51.760 12.139 23.060 1.00 52.50 31 VAL E N 1
ATOM 4438 C CA . VAL C 3 32 ? -52.984 11.361 23.186 1.00 52.77 31 VAL E CA 1
ATOM 4439 C C . VAL C 3 32 ? -53.665 11.313 21.810 1.00 55.00 31 VAL E C 1
ATOM 4440 O O . VAL C 3 32 ? -54.031 12.352 21.252 1.00 56.39 31 VAL E O 1
ATOM 4444 N N . ILE C 3 33 ? -53.823 10.094 21.278 1.00 58.75 32 ILE E N 1
ATOM 4445 C CA . ILE C 3 33 ? -54.491 9.851 20.000 1.00 54.72 32 ILE E CA 1
ATOM 4446 C C . ILE C 3 33 ? -55.960 9.514 20.269 1.00 49.39 32 ILE E C 1
ATOM 4447 O O . ILE C 3 33 ? -56.277 8.408 20.700 1.00 55.58 32 ILE E O 1
ATOM 4452 N N . LEU C 3 34 ? -56.844 10.480 20.003 1.00 51.57 33 LEU E N 1
ATOM 4453 C CA . LEU C 3 34 ? -58.276 10.306 20.180 1.00 52.57 33 LEU E CA 1
ATOM 4454 C C . LEU C 3 34 ? -58.878 9.672 18.922 1.00 57.05 33 LEU E C 1
ATOM 4455 O O . LEU C 3 34 ? -58.885 10.282 17.857 1.00 63.92 33 LEU E O 1
ATOM 4460 N N . SER C 3 35 ? -59.381 8.443 19.076 1.00 60.80 34 SER E N 1
ATOM 4461 C CA . SER C 3 35 ? -60.031 7.690 18.007 1.00 56.60 34 SER E CA 1
ATOM 4462 C C . SER C 3 35 ? -61.528 7.563 18.303 1.00 57.07 34 SER E C 1
ATOM 4463 O O . SER C 3 35 ? -61.948 7.536 19.453 1.00 66.10 34 SER E O 1
ATOM 4466 N N . GLY C 3 36 ? -62.324 7.482 17.240 1.00 47.30 35 GLY E N 1
ATOM 4467 C CA . GLY C 3 36 ? -63.745 7.251 17.357 1.00 51.03 35 GLY E CA 1
ATOM 4468 C C . GLY C 3 36 ? -64.495 7.874 16.199 1.00 54.45 35 GLY E C 1
ATOM 4469 O O . GLY C 3 36 ? -64.036 8.856 15.614 1.00 53.38 35 GLY E O 1
ATOM 4470 N N . ASN C 3 37 ? -65.653 7.290 15.881 1.00 53.83 36 ASN E N 1
ATOM 4471 C CA . ASN C 3 37 ? -66.478 7.736 14.777 1.00 60.58 36 ASN E CA 1
ATOM 4472 C C . ASN C 3 37 ? -67.014 9.142 15.055 1.00 57.69 36 ASN E C 1
ATOM 4473 O O . ASN C 3 37 ? -67.053 9.608 16.191 1.00 58.45 36 ASN E O 1
ATOM 4478 N N . LEU C 3 38 ? -67.424 9.795 13.970 1.00 62.15 37 LEU E N 1
ATOM 4479 C CA . LEU C 3 38 ? -68.261 10.967 14.000 1.00 61.37 37 LEU E CA 1
ATOM 4480 C C . LEU C 3 38 ? -69.284 10.841 15.139 1.00 61.20 37 LEU E C 1
ATOM 4481 O O . LEU C 3 38 ? -70.130 9.949 15.121 1.00 71.48 37 LEU E O 1
ATOM 4486 N N . GLY C 3 39 ? -69.187 11.739 16.127 1.00 56.70 38 GLY E N 1
ATOM 4487 C CA . GLY C 3 39 ? -70.184 11.872 17.197 1.00 56.11 38 GLY E CA 1
ATOM 4488 C C . GLY C 3 39 ? -69.886 11.006 18.416 1.00 54.03 38 GLY E C 1
ATOM 4489 O O . GLY C 3 39 ? -70.713 10.910 19.323 1.00 51.14 38 GLY E O 1
ATOM 4490 N N . ALA C 3 40 ? -68.707 10.376 18.442 1.00 48.06 39 ALA E N 1
ATOM 4491 C CA . ALA C 3 40 ? -68.337 9.441 19.505 1.00 51.41 39 ALA E CA 1
ATOM 4492 C C . ALA C 3 40 ? -68.082 10.206 20.808 1.00 60.49 39 ALA E C 1
ATOM 4493 O O . ALA C 3 40 ? -68.441 9.732 21.886 1.00 56.48 39 ALA E O 1
ATOM 4495 N N . GLY C 3 41 ? -67.459 11.385 20.690 1.00 63.44 40 GLY E N 1
ATOM 4496 C CA . GLY C 3 41 ? -67.291 12.307 21.813 1.00 61.61 40 GLY E CA 1
ATOM 4497 C C . GLY C 3 41 ? -65.840 12.702 22.030 1.00 60.14 40 GLY E C 1
ATOM 4498 O O . GLY C 3 41 ? -65.420 12.977 23.157 1.00 53.17 40 GLY E O 1
ATOM 4499 N N . LYS C 3 42 ? -65.073 12.732 20.939 1.00 54.55 41 LYS E N 1
ATOM 4500 C CA . LYS C 3 42 ? -63.665 13.077 20.975 1.00 50.83 41 LYS E CA 1
ATOM 4501 C C . LYS C 3 42 ? -63.502 14.507 21.509 1.00 53.25 41 LYS E C 1
ATOM 4502 O O . LYS C 3 42 ? -62.719 14.745 22.423 1.00 50.03 41 LYS E O 1
ATOM 4508 N N . THR C 3 43 ? -64.247 15.454 20.931 1.00 50.59 42 THR E N 1
ATOM 4509 C CA . THR C 3 43 ? -64.149 16.856 21.321 1.00 50.97 42 THR E CA 1
ATOM 4510 C C . THR C 3 43 ? -64.676 17.026 22.751 1.00 50.68 42 THR E C 1
ATOM 4511 O O . THR C 3 43 ? -64.189 17.871 23.500 1.00 52.24 42 THR E O 1
ATOM 4515 N N . THR C 3 44 ? -65.673 16.213 23.116 1.00 49.46 43 THR E N 1
ATOM 4516 C CA . THR C 3 44 ? -66.256 16.225 24.452 1.00 52.97 43 THR E CA 1
ATOM 4517 C C . THR C 3 44 ? -65.223 15.716 25.464 1.00 55.17 43 THR E C 1
ATOM 4518 O O . THR C 3 44 ? -65.167 16.191 26.593 1.00 53.41 43 THR E O 1
ATOM 4522 N N . PHE C 3 45 ? -64.410 14.745 25.038 1.00 49.24 44 PHE E N 1
ATOM 4523 C CA . PHE C 3 45 ? -63.365 14.171 25.866 1.00 48.81 44 PHE E CA 1
ATOM 4524 C C . PHE C 3 45 ? -62.352 15.255 26.251 1.00 54.90 44 PHE E C 1
ATOM 4525 O O . PHE C 3 45 ? -61.908 15.310 27.396 1.00 60.67 44 PHE E O 1
ATOM 4533 N N . VAL C 3 46 ? -62.001 16.107 25.281 1.00 59.14 45 VAL E N 1
ATOM 4534 C CA . VAL C 3 46 ? -61.004 17.172 25.456 1.00 60.88 45 VAL E CA 1
ATOM 4535 C C . VAL C 3 46 ? -61.564 18.230 26.416 1.00 53.00 45 VAL E C 1
ATOM 4536 O O . VAL C 3 46 ? -60.813 18.871 27.147 1.00 56.36 45 VAL E O 1
ATOM 4540 N N . LYS C 3 47 ? -62.890 18.405 26.407 1.00 58.76 46 LYS E N 1
ATOM 4541 C CA . LYS C 3 47 ? -63.570 19.298 27.345 1.00 58.02 46 LYS E CA 1
ATOM 4542 C C . LYS C 3 47 ? -63.372 18.774 28.773 1.00 60.88 46 LYS E C 1
ATOM 4543 O O . LYS C 3 47 ? -63.339 19.545 29.730 1.00 69.41 46 LYS E O 1
ATOM 4549 N N . GLY C 3 48 ? -63.243 17.451 28.900 1.00 61.02 47 GLY E N 1
ATOM 4550 C CA . GLY C 3 48 ? -62.883 16.820 30.160 1.00 58.75 47 GLY E CA 1
ATOM 4551 C C . GLY C 3 48 ? -61.442 17.114 30.540 1.00 56.69 47 GLY E C 1
ATOM 4552 O O . GLY C 3 48 ? -61.154 17.470 31.679 1.00 54.68 47 GLY E O 1
ATOM 4553 N N . MET C 3 49 ? -60.535 16.967 29.569 1.00 53.80 48 MET E N 1
ATOM 4554 C CA . MET C 3 49 ? -59.099 17.039 29.811 1.00 53.58 48 MET E CA 1
ATOM 4555 C C . MET C 3 49 ? -58.723 18.417 30.368 1.00 57.79 48 MET E C 1
ATOM 4556 O O . MET C 3 49 ? -57.825 18.530 31.203 1.00 61.66 48 MET E O 1
ATOM 4561 N N . ILE C 3 50 ? -59.417 19.457 29.898 1.00 54.63 49 ILE E N 1
ATOM 4562 C CA . ILE C 3 50 ? -59.001 20.837 30.139 1.00 57.69 49 ILE E CA 1
ATOM 4563 C C . ILE C 3 50 ? -59.318 21.238 31.586 1.00 52.64 49 ILE E C 1
ATOM 4564 O O . ILE C 3 50 ? -58.757 22.202 32.103 1.00 55.55 49 ILE E O 1
ATOM 4569 N N . ARG C 3 51 ? -60.223 20.499 32.231 1.00 48.86 50 ARG E N 1
ATOM 4570 C CA . ARG C 3 51 ? -60.472 20.671 33.655 1.00 49.06 50 ARG E CA 1
ATOM 4571 C C . ARG C 3 51 ? -59.129 20.633 34.400 1.00 47.86 50 ARG E C 1
ATOM 4572 O O . ARG C 3 51 ? -58.926 21.370 35.361 1.00 67.66 50 ARG E O 1
ATOM 4580 N N . ALA C 3 52 ? -58.223 19.768 33.926 1.00 46.02 51 ALA E N 1
ATOM 4581 C CA . ALA C 3 52 ? -56.988 19.404 34.615 1.00 48.94 51 ALA E CA 1
ATOM 4582 C C . ALA C 3 52 ? -55.919 20.495 34.486 1.00 47.57 51 ALA E C 1
ATOM 4583 O O . ALA C 3 52 ? -54.910 20.444 35.185 1.00 63.83 51 ALA E O 1
ATOM 4585 N N . ILE C 3 53 ? -56.133 21.472 33.599 1.00 55.10 52 ILE E N 1
ATOM 4586 C CA . ILE C 3 53 ? -55.160 22.548 33.414 1.00 54.54 52 ILE E CA 1
ATOM 4587 C C . ILE C 3 53 ? -55.777 23.886 33.846 1.00 57.10 52 ILE E C 1
ATOM 4588 O O . ILE C 3 53 ? -55.176 24.945 33.652 1.00 62.62 52 ILE E O 1
ATOM 4593 N N . GLY C 3 54 ? -56.977 23.819 34.433 1.00 56.86 53 GLY E N 1
ATOM 4594 C CA . GLY C 3 54 ? -57.558 24.922 35.198 1.00 63.90 53 GLY E CA 1
ATOM 4595 C C . GLY C 3 54 ? -58.252 25.947 34.317 1.00 64.65 53 GLY E C 1
ATOM 4596 O O . GLY C 3 54 ? -58.190 27.149 34.585 1.00 88.26 53 GLY E O 1
ATOM 4597 N N . LEU C 3 55 ? -58.918 25.468 33.262 1.00 62.83 54 LEU E N 1
ATOM 4598 C CA . LEU C 3 55 ? -59.688 26.325 32.369 1.00 55.43 54 LEU E CA 1
ATOM 4599 C C . LEU C 3 55 ? -61.122 25.792 32.270 1.00 64.05 54 LEU E C 1
ATOM 4600 O O . LEU C 3 55 ? -61.408 24.666 32.689 1.00 70.52 54 LEU E O 1
ATOM 4605 N N . ASP C 3 56 ? -62.011 26.621 31.711 1.00 63.01 55 ASP E N 1
ATOM 4606 C CA . ASP C 3 56 ? -63.408 26.271 31.497 1.00 68.61 55 ASP E CA 1
ATOM 4607 C C . ASP C 3 56 ? -63.532 25.511 30.169 1.00 70.16 55 ASP E C 1
ATOM 4608 O O . ASP C 3 56 ? -62.731 25.708 29.248 1.00 61.13 55 ASP E O 1
ATOM 4613 N N . GLU C 3 57 ? -64.549 24.645 30.091 1.00 54.15 56 GLU E N 1
ATOM 4614 C CA . GLU C 3 57 ? -64.834 23.844 28.909 1.00 61.53 56 GLU E CA 1
ATOM 4615 C C . GLU C 3 57 ? -65.168 24.762 27.724 1.00 65.14 56 GLU E C 1
ATOM 4616 O O . GLU C 3 57 ? -65.025 24.361 26.571 1.00 60.81 56 GLU E O 1
ATOM 4622 N N . LYS C 3 58 ? -65.611 25.987 28.035 1.00 76.56 57 LYS E N 1
ATOM 4623 C CA . LYS C 3 58 ? -65.997 27.011 27.052 1.00 80.69 57 LYS E CA 1
ATOM 4624 C C . LYS C 3 58 ? -64.886 27.195 26.012 1.00 62.91 57 LYS E C 1
ATOM 4625 O O . LYS C 3 58 ? -65.153 27.515 24.852 1.00 76.04 57 LYS E O 1
ATOM 4631 N N . MET C 3 59 ? -63.640 26.991 26.447 1.00 60.75 58 MET E N 1
ATOM 4632 C CA . MET C 3 59 ? -62.465 27.341 25.670 1.00 65.08 58 MET E CA 1
ATOM 4633 C C . MET C 3 59 ? -62.214 26.282 24.590 1.00 63.61 58 MET E C 1
ATOM 4634 O O . MET C 3 59 ? -61.581 26.572 23.571 1.00 62.53 58 MET E O 1
ATOM 4639 N N . VAL C 3 60 ? -62.717 25.064 24.825 1.00 50.71 59 VAL E N 1
ATOM 4640 C CA . VAL C 3 60 ? -62.497 23.926 23.935 1.00 53.83 59 VAL E CA 1
ATOM 4641 C C . VAL C 3 60 ? -63.495 24.002 22.776 1.00 51.25 59 VAL E C 1
ATOM 4642 O O . VAL C 3 60 ? -64.695 23.833 22.978 1.00 57.99 59 VAL E O 1
ATOM 4646 N N . LYS C 3 61 ? -62.977 24.257 21.569 1.00 55.55 60 LYS E N 1
ATOM 4647 C CA . LYS C 3 61 ? -63.764 24.233 20.337 1.00 55.53 60 LYS E CA 1
ATOM 4648 C C . LYS C 3 61 ? -63.308 23.058 19.472 1.00 55.42 60 LYS E C 1
ATOM 4649 O O . LYS C 3 61 ? -62.239 22.493 19.695 1.00 56.40 60 LYS E O 1
ATOM 4655 N N . SER C 3 62 ? -64.136 22.710 18.484 1.00 59.75 61 SER E N 1
ATOM 4656 C CA . SER C 3 62 ? -63.739 21.804 17.419 1.00 53.28 61 SER E CA 1
ATOM 4657 C C . SER C 3 62 ? -62.597 22.435 16.629 1.00 50.67 61 SER E C 1
ATOM 4658 O O . SER C 3 62 ? -62.714 23.563 16.154 1.00 53.72 61 SER E O 1
ATOM 4661 N N . PRO C 3 63 ? -61.453 21.734 16.477 1.00 52.84 62 PRO E N 1
ATOM 4662 C CA . PRO C 3 63 ? -60.369 22.179 15.606 1.00 50.79 62 PRO E CA 1
ATOM 4663 C C . PRO C 3 63 ? -60.463 21.671 14.156 1.00 58.61 62 PRO E C 1
ATOM 4664 O O . PRO C 3 63 ? -59.457 21.664 13.437 1.00 48.90 62 PRO E O 1
ATOM 4668 N N . THR C 3 64 ? -61.661 21.252 13.732 1.00 52.56 63 THR E N 1
ATOM 4669 C CA . THR C 3 64 ? -61.846 20.660 12.409 1.00 54.25 63 THR E CA 1
ATOM 4670 C C . THR C 3 64 ? -61.300 21.605 11.332 1.00 56.66 63 THR E C 1
ATOM 4671 O O . THR C 3 64 ? -60.616 21.161 10.411 1.00 57.13 63 THR E O 1
ATOM 4675 N N . PHE C 3 65 ? -61.609 22.901 11.462 1.00 52.17 64 PHE E N 1
ATOM 4676 C CA . PHE C 3 65 ? -61.178 23.914 10.504 1.00 51.79 64 PHE E CA 1
ATOM 4677 C C . PHE C 3 65 ? -59.840 24.532 10.931 1.00 61.43 64 PHE E C 1
ATOM 4678 O O . PHE C 3 65 ? -58.923 24.640 10.113 1.00 62.83 64 PHE E O 1
ATOM 4686 N N . THR C 3 66 ? -59.736 24.932 12.206 1.00 56.34 65 THR E N 1
ATOM 4687 C CA . THR C 3 66 ? -58.541 25.612 12.725 1.00 54.49 65 THR E CA 1
ATOM 4688 C C . THR C 3 66 ? -57.329 24.670 12.676 1.00 53.70 65 THR E C 1
ATOM 4689 O O . THR C 3 66 ? -56.190 25.131 12.617 1.00 58.61 65 THR E O 1
ATOM 4693 N N . LEU C 3 67 ? -57.589 23.357 12.706 1.00 53.82 66 LEU E N 1
ATOM 4694 C CA . LEU C 3 67 ? -56.564 22.308 12.568 1.00 58.75 66 LEU E CA 1
ATOM 4695 C C . LEU C 3 67 ? -55.888 22.041 13.922 1.00 64.21 66 LEU E C 1
ATOM 4696 O O . LEU C 3 67 ? -55.738 20.884 14.330 1.00 58.63 66 LEU E O 1
ATOM 4701 N N . MET C 3 68 ? -55.480 23.118 14.604 1.00 59.54 67 MET E N 1
ATOM 4702 C CA . MET C 3 68 ? -54.903 23.033 15.937 1.00 53.33 67 MET E CA 1
ATOM 4703 C C . MET C 3 68 ? -55.336 24.243 16.769 1.00 59.93 67 MET E C 1
ATOM 4704 O O . MET C 3 68 ? -55.179 25.385 16.340 1.00 72.25 67 MET E O 1
ATOM 4709 N N . ASN C 3 69 ? -55.878 23.958 17.959 1.00 63.31 68 ASN E N 1
ATOM 4710 C CA . ASN C 3 69 ? -56.208 24.957 18.974 1.00 57.77 68 ASN E CA 1
ATOM 4711 C C . ASN C 3 69 ? -55.171 24.866 20.098 1.00 61.06 68 ASN E C 1
ATOM 4712 O O . ASN C 3 69 ? -54.692 23.778 20.412 1.00 69.73 68 ASN E O 1
ATOM 4717 N N . VAL C 3 70 ? -54.834 26.015 20.690 1.00 62.36 69 VAL E N 1
ATOM 4718 C CA . VAL C 3 70 ? -53.913 26.079 21.825 1.00 60.02 69 VAL E CA 1
ATOM 4719 C C . VAL C 3 70 ? -54.701 26.491 23.073 1.00 58.95 69 VAL E C 1
ATOM 4720 O O . VAL C 3 70 ? -55.352 27.535 23.083 1.00 57.44 69 VAL E O 1
ATOM 4724 N N . TYR C 3 71 ? -54.632 25.659 24.116 1.00 56.74 70 TYR E N 1
ATOM 4725 C CA . TYR C 3 71 ? -55.212 25.989 25.414 1.00 60.44 70 TYR E CA 1
ATOM 4726 C C . TYR C 3 71 ? -54.083 26.132 26.432 1.00 59.98 70 TYR E C 1
ATOM 4727 O O . TYR C 3 71 ? -53.540 25.141 26.915 1.00 60.53 70 TYR E O 1
ATOM 4736 N N . PRO C 3 72 ? -53.690 27.374 26.787 1.00 63.69 71 PRO E N 1
ATOM 4737 C CA . PRO C 3 72 ? -52.595 27.601 27.727 1.00 64.64 71 PRO E CA 1
ATOM 4738 C C . PRO C 3 72 ? -53.084 27.671 29.182 1.00 67.22 71 PRO E C 1
ATOM 4739 O O . PRO C 3 72 ? -53.497 28.730 29.652 1.00 67.85 71 PRO E O 1
ATOM 4743 N N . GLY C 3 73 ? -53.031 26.531 29.872 1.00 62.93 72 GLY E N 1
ATOM 4744 C CA . GLY C 3 73 ? -53.377 26.447 31.282 1.00 68.30 72 GLY E CA 1
ATOM 4745 C C . GLY C 3 73 ? -52.138 26.276 32.143 1.00 65.43 72 GLY E C 1
ATOM 4746 O O . GLY C 3 73 ? -51.094 26.873 31.869 1.00 61.08 72 GLY E O 1
ATOM 4747 N N . LEU C 3 74 ? -52.268 25.452 33.189 1.00 64.67 73 LEU E N 1
ATOM 4748 C CA . LEU C 3 74 ? -51.172 25.124 34.099 1.00 59.59 73 LEU E CA 1
ATOM 4749 C C . LEU C 3 74 ? -50.111 24.321 33.340 1.00 54.16 73 LEU E C 1
ATOM 4750 O O . LEU C 3 74 ? -48.922 24.409 33.631 1.00 69.32 73 LEU E O 1
ATOM 4755 N N . LYS C 3 75 ? -50.586 23.534 32.374 1.00 70.84 74 LYS E N 1
ATOM 4756 C CA . LYS C 3 75 ? -49.801 23.079 31.234 1.00 74.62 74 LYS E CA 1
ATOM 4757 C C . LYS C 3 75 ? -50.567 23.492 29.971 1.00 64.34 74 LYS E C 1
ATOM 4758 O O . LYS C 3 75 ? -51.755 23.795 30.046 1.00 55.20 74 LYS E O 1
ATOM 4764 N N . THR C 3 76 ? -49.883 23.508 28.823 1.00 62.68 75 THR E N 1
ATOM 4765 C CA . THR C 3 76 ? -50.503 23.862 27.548 1.00 61.81 75 THR E CA 1
ATOM 4766 C C . THR C 3 76 ? -50.997 22.589 26.850 1.00 55.77 75 THR E C 1
ATOM 4767 O O . THR C 3 76 ? -50.245 21.629 26.677 1.00 50.68 75 THR E O 1
ATOM 4771 N N . ILE C 3 77 ? -52.274 22.595 26.456 1.00 55.74 76 ILE E N 1
ATOM 4772 C CA . ILE C 3 77 ? -52.825 21.549 25.621 1.00 54.55 76 ILE E CA 1
ATOM 4773 C C . ILE C 3 77 ? -52.867 22.054 24.177 1.00 53.87 76 ILE E C 1
ATOM 4774 O O . ILE C 3 77 ? -53.420 23.118 23.896 1.00 58.49 76 ILE E O 1
ATOM 4779 N N . TYR C 3 78 ? -52.268 21.267 23.279 1.00 51.16 77 TYR E N 1
ATOM 4780 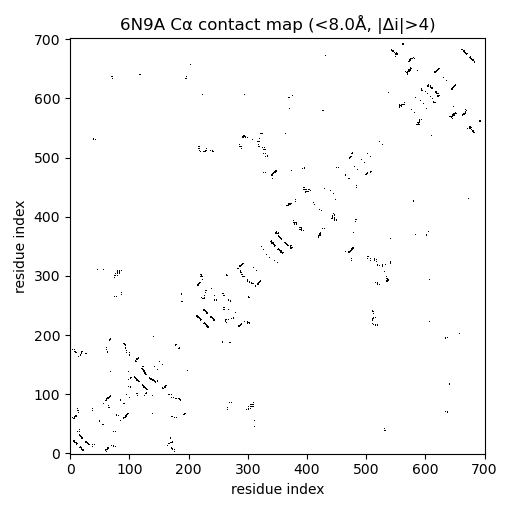C CA . TYR C 3 78 ? -52.409 21.428 21.843 1.00 51.98 77 TYR E CA 1
ATOM 4781 C C . TYR C 3 78 ? -53.453 20.420 21.348 1.00 48.77 77 TYR E C 1
ATOM 4782 O O . TYR C 3 78 ? -53.265 19.209 21.469 1.00 52.45 77 TYR E O 1
ATOM 4791 N N . HIS C 3 79 ? -54.551 20.946 20.796 1.00 44.12 78 HIS E N 1
ATOM 4792 C CA . HIS C 3 79 ? -55.725 20.164 20.430 1.00 45.04 78 HIS E CA 1
ATOM 4793 C C . HIS C 3 79 ? -55.882 20.131 18.905 1.00 49.91 78 HIS E C 1
ATOM 4794 O O . HIS C 3 79 ? -56.349 21.099 18.301 1.00 44.57 78 HIS E O 1
ATOM 4801 N N . LEU C 3 80 ? -55.490 19.009 18.294 1.00 49.03 79 LEU E N 1
ATOM 4802 C CA . LEU C 3 80 ? -55.501 18.878 16.842 1.00 54.01 79 LEU E CA 1
ATOM 4803 C C . LEU C 3 80 ? -56.721 18.064 16.404 1.00 51.82 79 LEU E C 1
ATOM 4804 O O . LEU C 3 80 ? -57.244 17.247 17.167 1.00 53.60 79 LEU E O 1
ATOM 4809 N N . ASP C 3 81 ? -57.151 18.315 15.163 1.00 53.50 80 ASP E N 1
ATOM 4810 C CA . ASP C 3 81 ? -58.120 17.491 14.451 1.00 51.02 80 ASP E CA 1
ATOM 4811 C C . ASP C 3 81 ? -57.659 17.370 12.993 1.00 52.27 80 ASP E C 1
ATOM 4812 O O . ASP C 3 81 ? -57.471 18.377 12.319 1.00 50.03 80 ASP E O 1
ATOM 4817 N N . LEU C 3 82 ? -57.480 16.134 12.517 1.00 51.81 81 LEU E N 1
ATOM 4818 C CA . LEU C 3 82 ? -56.868 15.889 11.210 1.00 57.03 81 LEU E CA 1
ATOM 4819 C C . LEU C 3 82 ? -57.913 15.387 10.205 1.00 58.45 81 LEU E C 1
ATOM 4820 O O . LEU C 3 82 ? -57.558 14.923 9.125 1.00 59.33 81 LEU E O 1
ATOM 4825 N N . TYR C 3 83 ? -59.192 15.493 10.583 1.00 59.51 82 TYR E N 1
ATOM 4826 C CA . TYR C 3 83 ? -60.341 15.126 9.755 1.00 59.89 82 TYR E CA 1
ATOM 4827 C C . TYR C 3 83 ? -60.101 15.551 8.299 1.00 63.52 82 TYR E C 1
ATOM 4828 O O . TYR C 3 83 ? -60.035 14.712 7.403 1.00 63.31 82 TYR E O 1
ATOM 4837 N N . ARG C 3 84 ? -59.966 16.862 8.075 1.00 62.63 83 ARG E N 1
ATOM 4838 C CA . ARG C 3 84 ? -60.068 17.437 6.736 1.00 60.60 83 ARG E CA 1
ATOM 4839 C C . ARG C 3 84 ? -58.681 17.592 6.096 1.00 57.69 83 ARG E C 1
ATOM 4840 O O . ARG C 3 84 ? -58.536 18.292 5.097 1.00 73.88 83 ARG E O 1
ATOM 4848 N N . LEU C 3 85 ? -57.670 16.932 6.670 1.00 62.19 84 LEU E N 1
ATOM 4849 C CA . LEU C 3 85 ? -56.286 17.042 6.199 1.00 65.12 84 LEU E CA 1
ATOM 4850 C C . LEU C 3 85 ? -56.090 16.145 4.971 1.00 82.35 84 LEU E C 1
ATOM 4851 O O . LEU C 3 85 ? -56.267 14.928 5.052 1.00 85.73 84 LEU E O 1
ATOM 4856 N N . GLN C 3 86 ? -55.720 16.767 3.843 1.00 105.31 85 GLN E N 1
ATOM 4857 C CA . GLN C 3 86 ? -55.602 16.087 2.548 1.00 124.95 85 GLN E CA 1
ATOM 4858 C C . GLN C 3 86 ? -54.141 15.694 2.287 1.00 117.73 85 GLN E C 1
ATOM 4859 O O . GLN C 3 86 ? -53.866 14.582 1.829 1.00 114.64 85 GLN E O 1
ATOM 4865 N N . ASP C 3 87 ? -53.215 16.616 2.581 1.00 141.11 86 ASP E N 1
ATOM 4866 C CA . ASP C 3 87 ? -51.786 16.445 2.290 1.00 135.41 86 ASP E CA 1
ATOM 4867 C C . ASP C 3 87 ? -51.163 15.524 3.350 1.00 113.55 86 ASP E C 1
ATOM 4868 O O . ASP C 3 87 ? -51.845 14.676 3.925 1.00 120.82 86 ASP E O 1
ATOM 4873 N N . THR C 3 88 ? -49.859 15.697 3.591 1.00 101.52 87 THR E N 1
ATOM 4874 C CA . THR C 3 88 ? -49.181 15.102 4.738 1.00 96.40 87 THR E CA 1
ATOM 4875 C C . THR C 3 88 ? -48.219 16.133 5.342 1.00 92.03 87 THR E C 1
ATOM 4876 O O . THR C 3 88 ? -47.610 15.888 6.382 1.00 81.03 87 THR E O 1
ATOM 4880 N N . ASP C 3 89 ? -48.104 17.286 4.675 1.00 84.94 88 ASP E N 1
ATOM 4881 C CA . ASP C 3 89 ? -47.037 18.251 4.909 1.00 100.55 88 ASP E CA 1
ATOM 4882 C C . ASP C 3 89 ? -47.188 18.880 6.299 1.00 93.15 88 ASP E C 1
ATOM 4883 O O . ASP C 3 89 ? -46.194 19.211 6.942 1.00 104.16 88 ASP E O 1
ATOM 4888 N N . PHE C 3 90 ? -48.437 19.040 6.749 1.00 87.25 89 PHE E N 1
ATOM 4889 C CA . PHE C 3 90 ? -48.739 19.756 7.984 1.00 73.43 89 PHE E CA 1
ATOM 4890 C C . PHE C 3 90 ? -48.256 18.939 9.190 1.00 72.88 89 PHE E C 1
ATOM 4891 O O . PHE C 3 90 ? -47.851 19.502 10.204 1.00 70.95 89 PHE E O 1
ATOM 4899 N N . LEU C 3 91 ? -48.303 17.609 9.066 1.00 72.51 90 LEU E N 1
ATOM 4900 C CA . LEU C 3 91 ? -47.756 16.705 10.072 1.00 67.93 90 LEU E CA 1
ATOM 4901 C C . LEU C 3 91 ? -46.229 16.827 10.102 1.00 73.35 90 LEU E C 1
ATOM 4902 O O . LEU C 3 91 ? -45.633 16.981 11.166 1.00 73.88 90 LEU E O 1
ATOM 4907 N N . SER C 3 92 ? -45.617 16.755 8.915 1.00 72.99 91 SER E N 1
ATOM 4908 C CA . SER C 3 92 ? -44.167 16.688 8.754 1.00 71.80 91 SER E CA 1
ATOM 4909 C C . SER C 3 92 ? -43.490 17.911 9.385 1.00 64.76 91 SER E C 1
ATOM 4910 O O . SER C 3 92 ? -42.385 17.800 9.914 1.00 73.79 91 SER E O 1
ATOM 4913 N N . LEU C 3 93 ? -44.164 19.065 9.321 1.00 60.05 92 LEU E N 1
ATOM 4914 C CA . LEU C 3 93 ? -43.591 20.346 9.736 1.00 64.83 92 LEU E CA 1
ATOM 4915 C C . LEU C 3 93 ? -44.174 20.791 11.084 1.00 71.49 92 LEU E C 1
ATOM 4916 O O . LEU C 3 93 ? -43.502 20.708 12.119 1.00 74.71 92 LEU E O 1
ATOM 4921 N N . ASP C 3 94 ? -45.426 21.262 11.047 1.00 65.12 93 ASP E N 1
ATOM 4922 C CA . ASP C 3 94 ? -46.038 22.016 12.138 1.00 69.21 93 ASP E CA 1
ATOM 4923 C C . ASP C 3 94 ? -46.193 21.117 13.372 1.00 66.35 93 ASP E C 1
ATOM 4924 O O . ASP C 3 94 ? -45.834 21.513 14.476 1.00 61.98 93 ASP E O 1
ATOM 4929 N N . VAL C 3 95 ? -46.730 19.909 13.171 1.00 64.24 94 VAL E N 1
ATOM 4930 C CA . VAL C 3 95 ? -47.011 18.982 14.262 1.00 65.35 94 VAL E CA 1
ATOM 4931 C C . VAL C 3 95 ? -45.687 18.444 14.819 1.00 74.35 94 VAL E C 1
ATOM 4932 O O . VAL C 3 95 ? -45.508 18.354 16.034 1.00 81.21 94 VAL E O 1
ATOM 4936 N N . GLU C 3 96 ? -44.769 18.091 13.914 1.00 70.79 95 GLU E N 1
ATOM 4937 C CA . GLU C 3 96 ? -43.431 17.631 14.273 1.00 68.78 95 GLU E CA 1
ATOM 4938 C C . GLU C 3 96 ? -42.773 18.645 15.221 1.00 69.60 95 GLU E C 1
ATOM 4939 O O . GLU C 3 96 ? -42.057 18.258 16.141 1.00 76.17 95 GLU E O 1
ATOM 4945 N N . ASP C 3 97 ? -43.026 19.938 14.985 1.00 73.75 96 ASP E N 1
ATOM 4946 C CA . ASP C 3 97 ? -42.424 21.036 15.758 1.00 78.59 96 ASP E CA 1
ATOM 4947 C C . ASP C 3 97 ? -42.889 20.971 17.218 1.00 81.02 96 ASP E C 1
ATOM 4948 O O . ASP C 3 97 ? -42.126 21.284 18.132 1.00 92.95 96 ASP E O 1
ATOM 4953 N N . ILE C 3 98 ? -44.147 20.565 17.419 1.00 85.56 97 ILE E N 1
ATOM 4954 C CA . ILE C 3 98 ? -44.780 20.561 18.733 1.00 80.53 97 ILE E CA 1
ATOM 4955 C C . ILE C 3 98 ? -44.423 19.264 19.469 1.00 85.54 97 ILE E C 1
ATOM 4956 O O . ILE C 3 98 ? -44.459 19.215 20.699 1.00 91.85 97 ILE E O 1
ATOM 4961 N N . LEU C 3 99 ? -44.080 18.219 18.709 1.00 75.80 98 LEU E N 1
ATOM 4962 C CA . LEU C 3 99 ? -43.615 16.961 19.285 1.00 82.45 98 LEU E CA 1
ATOM 4963 C C . LEU C 3 99 ? -42.267 17.180 19.982 1.00 87.45 98 LEU E C 1
ATOM 4964 O O . LEU C 3 99 ? -41.792 16.310 20.709 1.00 104.17 98 LEU E O 1
ATOM 4969 N N . GLU C 3 100 ? -41.665 18.350 19.750 1.00 84.74 99 GLU E N 1
ATOM 4970 C CA . GLU C 3 100 ? -40.388 18.715 20.349 1.00 93.23 99 GLU E CA 1
ATOM 4971 C C . GLU C 3 100 ? -40.634 19.625 21.561 1.00 101.04 99 GLU E C 1
ATOM 4972 O O . GLU C 3 100 ? -39.691 20.008 22.258 1.00 98.80 99 GLU E O 1
ATOM 4978 N N . ASP C 3 101 ? -41.909 19.960 21.802 1.00 107.42 100 ASP E N 1
ATOM 4979 C CA . ASP C 3 101 ? -42.348 20.604 23.039 1.00 99.13 100 ASP E CA 1
ATOM 4980 C C . ASP C 3 101 ? -42.522 19.519 24.108 1.00 110.68 100 ASP E C 1
ATOM 4981 O O . ASP C 3 101 ? -43.415 18.674 24.004 1.00 126.16 100 ASP E O 1
ATOM 4986 N N . GLU C 3 102 ? -41.661 19.556 25.130 1.00 95.44 101 GLU E N 1
ATOM 4987 C CA . GLU C 3 102 ? -41.592 18.503 26.135 1.00 105.26 101 GLU E CA 1
ATOM 4988 C C . GLU C 3 102 ? -42.285 18.963 27.425 1.00 109.48 101 GLU E C 1
ATOM 4989 O O . GLU C 3 102 ? -42.069 18.379 28.489 1.00 106.69 101 GLU E O 1
ATOM 4995 N N . ASP C 3 103 ? -43.115 20.007 27.315 1.00 85.27 102 ASP E N 1
ATOM 4996 C CA . ASP C 3 103 ? -43.831 20.586 28.455 1.00 88.85 102 ASP E CA 1
ATOM 4997 C C . ASP C 3 103 ? -45.345 20.526 28.215 1.00 95.89 102 ASP E C 1
ATOM 4998 O O . ASP C 3 103 ? -46.129 20.566 29.167 1.00 86.38 102 ASP E O 1
ATOM 5003 N N . GLY C 3 104 ? -45.741 20.432 26.941 1.00 95.85 103 GLY E N 1
ATOM 5004 C CA . GLY C 3 104 ? -47.143 20.505 26.539 1.00 81.05 103 GLY E CA 1
ATOM 5005 C C . GLY C 3 104 ? -47.784 19.131 26.445 1.00 71.91 103 GLY E C 1
ATOM 5006 O O . GLY C 3 104 ? -47.094 18.109 26.467 1.00 71.81 103 GLY E O 1
ATOM 5007 N N . ILE C 3 105 ? -49.118 19.122 26.342 1.00 65.79 104 ILE E N 1
ATOM 5008 C CA . ILE C 3 105 ? -49.889 17.911 26.095 1.00 60.66 104 ILE E CA 1
ATOM 5009 C C . ILE C 3 105 ? -50.594 18.053 24.747 1.00 58.64 104 ILE E C 1
ATOM 5010 O O . ILE C 3 105 ? -51.416 18.946 24.560 1.00 65.30 104 ILE E O 1
ATOM 5015 N N . MET C 3 106 ? -50.257 17.155 23.820 1.00 63.88 105 MET E N 1
ATOM 5016 C CA . MET C 3 106 ? -50.874 17.122 22.509 1.00 63.24 105 MET E CA 1
ATOM 5017 C C . MET C 3 106 ? -51.991 16.073 22.514 1.00 53.41 105 MET E C 1
ATOM 5018 O O . MET C 3 106 ? -51.771 14.926 22.899 1.00 63.40 105 MET E O 1
ATOM 5023 N N . VAL C 3 107 ? -53.189 16.482 22.087 1.00 47.22 106 VAL E N 1
ATOM 5024 C CA . VAL C 3 107 ? -54.291 15.554 21.876 1.00 50.37 106 VAL E CA 1
ATOM 5025 C C . VAL C 3 107 ? -54.814 15.748 20.444 1.00 54.19 106 VAL E C 1
ATOM 5026 O O . VAL C 3 107 ? -55.038 16.874 20.004 1.00 50.94 106 VAL E O 1
ATOM 5030 N N . VAL C 3 108 ? -54.997 14.629 19.732 1.00 61.62 107 VAL E N 1
ATOM 5031 C CA . VAL C 3 108 ? -55.185 14.617 18.279 1.00 52.54 107 VAL E CA 1
ATOM 5032 C C . VAL C 3 108 ? -56.436 13.809 17.925 1.00 53.23 107 VAL E C 1
ATOM 5033 O O . VAL C 3 108 ? -56.423 12.578 17.993 1.00 48.13 107 VAL E O 1
ATOM 5037 N N . GLU C 3 109 ? -57.501 14.521 17.540 1.00 49.90 108 GLU E N 1
ATOM 5038 C CA . GLU C 3 109 ? -58.706 13.909 16.986 1.00 49.81 108 GLU E CA 1
ATOM 5039 C C . GLU C 3 109 ? -58.382 13.342 15.595 1.00 59.47 108 GLU E C 1
ATOM 5040 O O . GLU C 3 109 ? -57.742 14.007 14.770 1.00 56.66 108 GLU E O 1
ATOM 5046 N N . TRP C 3 110 ? -58.829 12.104 15.352 1.00 58.63 109 TRP E N 1
ATOM 5047 C CA . TRP C 3 110 ? -58.652 11.418 14.074 1.00 54.21 109 TRP E CA 1
ATOM 5048 C C . TRP C 3 110 ? -57.167 11.149 13.806 1.00 54.48 109 TRP E C 1
ATOM 5049 O O . TRP C 3 110 ? -56.745 11.082 12.651 1.00 59.92 109 TRP E O 1
ATOM 5060 N N . GLY C 3 111 ? -56.388 10.993 14.879 1.00 55.92 110 GLY E N 1
ATOM 5061 C CA . GLY C 3 111 ? -54.963 10.711 14.771 1.00 57.96 110 GLY E CA 1
ATOM 5062 C C . GLY C 3 111 ? -54.703 9.393 14.062 1.00 56.21 110 GLY E C 1
ATOM 5063 O O . GLY C 3 111 ? -53.666 9.219 13.433 1.00 67.04 110 GLY E O 1
ATOM 5064 N N . ASP C 3 112 ? -55.665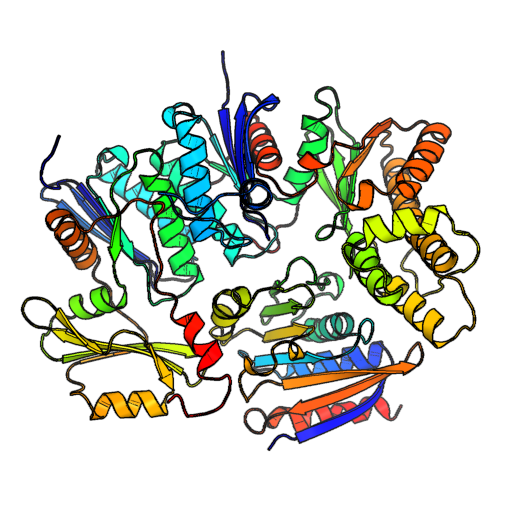 8.470 14.170 1.00 64.14 111 ASP E N 1
ATOM 5065 C CA . ASP C 3 112 ? -55.534 7.099 13.672 1.00 75.81 111 ASP E CA 1
ATOM 5066 C C . ASP C 3 112 ? -55.504 7.076 12.135 1.00 72.39 111 ASP E C 1
ATOM 5067 O O . ASP C 3 112 ? -55.146 6.057 11.544 1.00 85.11 111 ASP E O 1
ATOM 5072 N N . LEU C 3 113 ? -55.878 8.194 11.498 1.00 72.12 112 LEU E N 1
ATOM 5073 C CA . LEU C 3 113 ? -55.843 8.329 10.030 1.00 67.72 112 LEU E CA 1
ATOM 5074 C C . LEU C 3 113 ? -54.393 8.306 9.527 1.00 74.09 112 LEU E C 1
ATOM 5075 O O . LEU C 3 113 ? -54.141 7.984 8.364 1.00 80.41 112 LEU E O 1
ATOM 5080 N N . PHE C 3 114 ? -53.453 8.656 10.412 1.00 69.68 113 PHE E N 1
ATOM 5081 C CA . PHE C 3 114 ? -52.029 8.708 10.095 1.00 66.33 113 PHE E CA 1
ATOM 5082 C C . PHE C 3 114 ? -51.249 7.890 11.131 1.00 75.00 113 PHE E C 1
ATOM 5083 O O . PHE C 3 114 ? -50.340 8.407 11.780 1.00 73.84 113 PHE E O 1
ATOM 5091 N N . ASP C 3 115 ? -51.615 6.611 11.266 1.00 88.27 114 ASP E N 1
ATOM 5092 C CA . ASP C 3 115 ? -51.289 5.817 12.449 1.00 96.19 114 ASP E CA 1
ATOM 5093 C C . ASP C 3 115 ? -49.769 5.671 12.599 1.00 106.67 114 ASP E C 1
ATOM 5094 O O . ASP C 3 115 ? -49.263 5.576 13.721 1.00 109.94 114 ASP E O 1
ATOM 5099 N N . GLY C 3 116 ? -49.054 5.655 11.469 1.00 96.35 115 GLY E N 1
ATOM 5100 C CA . GLY C 3 116 ? -47.619 5.370 11.445 1.00 86.37 115 GLY E CA 1
ATOM 5101 C C . GLY C 3 116 ? -46.779 6.502 12.018 1.00 78.73 115 GLY E C 1
ATOM 5102 O O . GLY C 3 116 ? -45.631 6.290 12.417 1.00 89.40 115 GLY E O 1
ATOM 5103 N N . PHE C 3 117 ? -47.354 7.707 12.062 1.00 61.53 116 PHE E N 1
ATOM 5104 C CA . PHE C 3 117 ? -46.599 8.936 12.284 1.00 63.73 116 PHE E CA 1
ATOM 5105 C C . PHE C 3 117 ? -46.217 9.095 13.763 1.00 66.48 116 PHE E C 1
ATOM 5106 O O . PHE C 3 117 ? -45.197 9.706 14.081 1.00 65.09 116 PHE E O 1
ATOM 5114 N N . TRP C 3 118 ? -47.039 8.542 14.658 1.00 62.21 117 TRP E N 1
ATOM 5115 C CA . TRP C 3 118 ? -46.992 8.884 16.076 1.00 64.35 117 TRP E CA 1
ATOM 5116 C C . TRP C 3 118 ? -45.930 8.068 16.804 1.00 63.89 117 TRP E C 1
ATOM 5117 O O . TRP C 3 118 ? -45.656 6.925 16.445 1.00 72.22 117 TRP E O 1
ATOM 5128 N N . PRO C 3 119 ? -45.296 8.640 17.853 1.00 70.30 118 PRO E N 1
ATOM 5129 C CA . PRO C 3 119 ? -44.307 7.912 18.645 1.00 71.96 118 PRO E CA 1
ATOM 5130 C C . PRO C 3 119 ? -44.942 6.693 19.332 1.00 67.55 118 PRO E C 1
ATOM 5131 O O . PRO C 3 119 ? -46.164 6.624 19.465 1.00 74.08 118 PRO E O 1
ATOM 5135 N N . GLU C 3 120 ? -44.098 5.748 19.757 1.00 75.45 119 GLU E N 1
ATOM 5136 C CA . GLU C 3 120 ? -44.545 4.463 20.285 1.00 79.58 119 GLU E CA 1
ATOM 5137 C C . GLU C 3 120 ? -45.146 4.645 21.685 1.00 72.49 119 GLU E C 1
ATOM 5138 O O . GLU C 3 120 ? -45.976 3.838 22.111 1.00 67.74 119 GLU E O 1
ATOM 5144 N N . ASP C 3 121 ? -44.723 5.707 22.384 1.00 67.81 120 ASP E N 1
ATOM 5145 C CA . ASP C 3 121 ? -45.142 5.972 23.766 1.00 81.87 120 ASP E CA 1
ATOM 5146 C C . ASP C 3 121 ? -46.461 6.761 23.782 1.00 71.26 120 ASP E C 1
ATOM 5147 O O . ASP C 3 121 ? -46.913 7.202 24.847 1.00 66.07 120 ASP E O 1
ATOM 5152 N N . SER C 3 122 ? -47.073 6.927 22.602 1.00 63.05 121 SER E N 1
ATOM 5153 C CA . SER C 3 122 ? -48.349 7.626 22.458 1.00 62.08 121 SER E CA 1
ATOM 5154 C C . SER C 3 122 ? -49.460 6.858 23.182 1.00 57.42 121 SER E C 1
ATOM 5155 O O . SER C 3 122 ? -49.524 5.628 23.134 1.00 60.47 121 SER E O 1
ATOM 5158 N N . ILE C 3 123 ? -50.330 7.616 23.851 1.00 54.15 122 ILE E N 1
ATOM 5159 C CA . ILE C 3 123 ? -51.514 7.091 24.506 1.00 53.12 122 ILE E CA 1
ATOM 5160 C C . ILE C 3 123 ? -52.669 7.111 23.502 1.00 54.08 122 ILE E C 1
ATOM 5161 O O . ILE C 3 123 ? -52.965 8.153 22.921 1.00 56.74 122 ILE E O 1
ATOM 5166 N N . LYS C 3 124 ? -53.310 5.953 23.316 1.00 55.81 123 LYS E N 1
ATOM 5167 C CA . LYS C 3 124 ? -54.430 5.807 22.391 1.00 58.68 123 LYS E CA 1
ATOM 5168 C C . LYS C 3 124 ? -55.733 5.711 23.199 1.00 57.60 123 LYS E C 1
ATOM 5169 O O . LYS C 3 124 ? -55.818 4.962 24.178 1.00 62.95 123 LYS E O 1
ATOM 5175 N N . VAL C 3 125 ? -56.738 6.488 22.776 1.00 48.20 124 VAL E N 1
ATOM 5176 C CA . VAL C 3 125 ? -58.058 6.536 23.418 1.00 48.65 124 VAL E CA 1
ATOM 5177 C C . VAL C 3 125 ? -59.137 6.352 22.346 1.00 50.34 124 VAL E C 1
ATOM 5178 O O . VAL C 3 125 ? -59.290 7.187 21.453 1.00 56.76 124 VAL E O 1
ATOM 5182 N N . LYS C 3 126 ? -59.880 5.248 22.456 1.00 57.01 125 LYS E N 1
ATOM 5183 C CA . LYS C 3 126 ? -60.875 4.855 21.469 1.00 63.29 125 LYS E CA 1
ATOM 5184 C C . LYS C 3 126 ? -62.258 4.935 22.123 1.00 55.50 125 LYS E C 1
ATOM 5185 O O . LYS C 3 126 ? -62.504 4.300 23.145 1.00 63.32 125 LYS E O 1
ATOM 5191 N N . ILE C 3 127 ? -63.148 5.728 21.519 1.00 47.84 126 ILE E N 1
ATOM 5192 C CA . ILE C 3 127 ? -64.474 5.983 22.052 1.00 47.38 126 ILE E CA 1
ATOM 5193 C C . ILE C 3 127 ? -65.511 5.360 21.114 1.00 57.43 126 ILE E C 1
ATOM 5194 O O . ILE C 3 127 ? -65.529 5.668 19.926 1.00 66.07 126 ILE E O 1
ATOM 5199 N N . GLU C 3 128 ? -66.363 4.488 21.667 1.00 62.54 127 GLU E N 1
ATOM 5200 C CA . GLU C 3 128 ? -67.464 3.858 20.929 1.00 55.77 127 GLU E CA 1
ATOM 5201 C C . GLU C 3 128 ? -68.800 4.388 21.457 1.00 60.50 127 GLU E C 1
ATOM 5202 O O . GLU C 3 128 ? -68.943 4.667 22.649 1.00 61.49 127 GLU E O 1
ATOM 5208 N N . ILE C 3 129 ? -69.771 4.515 20.550 1.00 55.59 128 ILE E N 1
ATOM 5209 C CA . ILE C 3 129 ? -71.136 4.877 20.891 1.00 59.67 128 ILE E CA 1
ATOM 5210 C C . ILE C 3 129 ? -71.841 3.624 21.423 1.00 57.70 128 ILE E C 1
ATOM 5211 O O . ILE C 3 129 ? -71.946 2.634 20.717 1.00 55.84 128 ILE E O 1
ATOM 5216 N N . ALA C 3 130 ? -72.314 3.681 22.673 1.00 73.27 129 ALA E N 1
ATOM 5217 C CA . ALA C 3 130 ? -72.986 2.543 23.306 1.00 65.13 129 ALA E CA 1
ATOM 5218 C C . ALA C 3 130 ? -74.500 2.668 23.100 1.00 66.38 129 ALA E C 1
ATOM 5219 O O . ALA C 3 130 ? -75.132 1.768 22.555 1.00 79.79 129 ALA E O 1
ATOM 5221 N N . ASP C 3 131 ? -75.061 3.796 23.548 1.00 72.52 130 ASP E N 1
ATOM 5222 C CA . ASP C 3 131 ? -76.420 4.205 23.201 1.00 62.85 130 ASP E CA 1
ATOM 5223 C C . ASP C 3 131 ? -76.427 5.731 23.032 1.00 65.44 130 ASP E C 1
ATOM 5224 O O . ASP C 3 131 ? -75.382 6.336 22.786 1.00 75.01 130 ASP E O 1
ATOM 5229 N N . GLU C 3 132 ? -77.608 6.342 23.166 1.00 74.11 131 GLU E N 1
ATOM 5230 C CA . GLU C 3 132 ? -77.806 7.741 22.816 1.00 66.04 131 GLU E CA 1
ATOM 5231 C C . GLU C 3 132 ? -77.188 8.652 23.888 1.00 72.33 131 GLU E C 1
ATOM 5232 O O . GLU C 3 132 ? -76.992 9.845 23.643 1.00 74.46 131 GLU E O 1
ATOM 5238 N N . SER C 3 133 ? -76.879 8.088 25.064 1.00 70.90 132 SER E N 1
ATOM 5239 C CA . SER C 3 133 ? -76.390 8.877 26.201 1.00 68.88 132 SER E CA 1
ATOM 5240 C C . SER C 3 133 ? -75.281 8.147 26.976 1.00 75.93 132 SER E C 1
ATOM 5241 O O . SER C 3 133 ? -74.985 8.515 28.117 1.00 78.54 132 SER E O 1
ATOM 5244 N N . HIS C 3 134 ? -74.669 7.124 26.363 1.00 54.18 133 HIS E N 1
ATOM 5245 C CA . HIS C 3 134 ? -73.556 6.391 26.983 1.00 63.21 133 HIS E CA 1
ATOM 5246 C C . HIS C 3 134 ? -72.495 6.053 25.928 1.00 58.03 133 HIS E C 1
ATOM 5247 O O . HIS C 3 134 ? -72.813 5.814 24.761 1.00 68.14 133 HIS E O 1
ATOM 5254 N N . ARG C 3 135 ? -71.232 6.034 26.366 1.00 48.26 134 ARG E N 1
ATOM 5255 C CA . ARG C 3 135 ? -70.097 5.696 25.524 1.00 45.17 134 ARG E CA 1
ATOM 5256 C C . ARG C 3 135 ? -69.218 4.673 26.244 1.00 48.13 134 ARG E C 1
ATOM 5257 O O . ARG C 3 135 ? -69.163 4.652 27.466 1.00 61.79 134 ARG E O 1
ATOM 5265 N N . ASN C 3 136 ? -68.539 3.834 25.458 1.00 49.61 135 ASN E N 1
ATOM 5266 C CA . ASN C 3 136 ? -67.486 2.957 25.948 1.00 50.33 135 ASN E CA 1
ATOM 5267 C C . ASN C 3 136 ? -66.140 3.570 25.547 1.00 51.39 135 ASN E C 1
ATOM 5268 O O . ASN C 3 136 ? -66.027 4.182 24.486 1.00 59.61 135 ASN E O 1
ATOM 5273 N N . VAL C 3 137 ? -65.131 3.399 26.404 1.00 48.71 136 VAL E N 1
ATOM 5274 C CA . VAL C 3 137 ? -63.835 4.033 26.221 1.00 51.36 136 VAL E CA 1
ATOM 5275 C C . VAL C 3 137 ? -62.749 2.983 26.467 1.00 51.62 136 VAL E C 1
ATOM 5276 O O . VAL C 3 137 ? -62.732 2.331 27.500 1.00 53.24 136 VAL E O 1
ATOM 5280 N N . GLU C 3 138 ? -61.846 2.828 25.498 1.00 60.72 137 GLU E N 1
ATOM 5281 C CA . GLU C 3 138 ? -60.688 1.974 25.669 1.00 63.27 137 GLU E CA 1
ATOM 5282 C C . GLU C 3 138 ? -59.427 2.839 25.580 1.00 61.17 137 GLU E C 1
ATOM 5283 O O . GLU C 3 138 ? -59.284 3.650 24.667 1.00 73.95 137 GLU E O 1
ATOM 5289 N N . ILE C 3 139 ? -58.528 2.646 26.550 1.00 60.70 138 ILE E N 1
ATOM 5290 C CA . ILE C 3 139 ? -57.282 3.393 26.654 1.00 65.20 138 ILE E CA 1
ATOM 5291 C C . ILE C 3 139 ? -56.117 2.400 26.609 1.00 68.73 138 ILE E C 1
ATOM 5292 O O . ILE C 3 139 ? -56.087 1.446 27.384 1.00 77.73 138 ILE E O 1
ATOM 5297 N N . LEU C 3 140 ? -55.167 2.633 25.697 1.00 60.37 139 LEU E N 1
ATOM 5298 C CA . LEU C 3 140 ? -53.950 1.838 25.625 1.00 59.96 139 LEU E CA 1
ATOM 5299 C C . LEU C 3 140 ? -52.800 2.667 26.202 1.00 60.54 139 LEU E C 1
ATOM 5300 O O . LEU C 3 140 ? -52.481 3.734 25.684 1.00 74.43 139 LEU E O 1
ATOM 5305 N N . ILE C 3 141 ? -52.192 2.166 27.281 1.00 56.06 140 ILE E N 1
ATOM 5306 C CA . ILE C 3 141 ? -51.030 2.804 27.882 1.00 62.81 140 ILE E CA 1
ATOM 5307 C C . ILE C 3 141 ? -49.788 1.979 27.554 1.00 69.39 140 ILE E C 1
ATOM 5308 O O . ILE C 3 141 ? -49.649 0.843 28.007 1.00 68.26 140 ILE E O 1
ATOM 5313 N N . PRO C 3 142 ? -48.855 2.531 26.746 1.00 73.97 141 PRO E N 1
ATOM 5314 C CA . PRO C 3 142 ? -47.548 1.911 26.526 1.00 73.35 141 PRO E CA 1
ATOM 5315 C C . PRO C 3 142 ? -46.727 1.794 27.819 1.00 72.76 141 PRO E C 1
ATOM 5316 O O . PRO C 3 142 ? -46.907 2.593 28.739 1.00 58.02 141 PRO E O 1
ATOM 5320 N N . GLU C 3 143 ? -45.834 0.797 27.855 1.00 86.80 142 GLU E N 1
ATOM 5321 C CA . GLU C 3 143 ? -44.988 0.495 29.010 1.00 84.05 142 GLU E CA 1
ATOM 5322 C C . GLU C 3 143 ? -44.197 1.742 29.427 1.00 90.07 142 GLU E C 1
ATOM 5323 O O . GLU C 3 143 ? -43.993 1.973 30.617 1.00 92.06 142 GLU E O 1
ATOM 5329 N N . GLU C 3 144 ? -43.758 2.536 28.443 1.00 95.72 143 GLU E N 1
ATOM 5330 C CA . GLU C 3 144 ? -42.869 3.683 28.684 1.00 91.07 143 GLU E CA 1
ATOM 5331 C C . GLU C 3 144 ? -43.505 4.644 29.696 1.00 73.60 143 GLU E C 1
ATOM 5332 O O . GLU C 3 144 ? -42.800 5.362 30.398 1.00 85.33 143 GLU E O 1
ATOM 5338 N N . VAL C 3 145 ? -44.839 4.645 29.757 1.00 71.23 144 VAL E N 1
ATOM 5339 C CA . VAL C 3 145 ? -45.597 5.638 30.513 1.00 80.15 144 VAL E CA 1
ATOM 5340 C C . VAL C 3 145 ? -46.600 4.901 31.414 1.00 77.12 144 VAL E C 1
ATOM 5341 O O . VAL C 3 145 ? -47.756 5.306 31.561 1.00 81.91 144 VAL E O 1
ATOM 5345 N N . ASN C 3 146 ? -46.121 3.811 32.025 1.00 77.86 145 ASN E N 1
ATOM 5346 C CA . ASN C 3 146 ? -46.958 2.753 32.575 1.00 70.87 145 ASN E CA 1
ATOM 5347 C C . ASN C 3 146 ? -47.543 3.168 33.931 1.00 72.05 145 ASN E C 1
ATOM 5348 O O . ASN C 3 146 ? -48.432 2.498 34.454 1.00 70.96 145 ASN E O 1
ATOM 5353 N N . PHE C 3 147 ? -47.037 4.272 34.487 1.00 75.22 146 PHE E N 1
ATOM 5354 C CA . PHE C 3 147 ? -47.435 4.751 35.810 1.00 69.82 146 PHE E CA 1
ATOM 5355 C C . PHE C 3 147 ? -48.901 5.207 35.794 1.00 79.02 146 PHE E C 1
ATOM 5356 O O . PHE C 3 147 ? -49.534 5.303 36.847 1.00 89.27 146 PHE E O 1
ATOM 5364 N N . LEU C 3 148 ? -49.427 5.482 34.594 1.00 79.94 147 LEU E N 1
ATOM 5365 C CA . LEU C 3 148 ? -50.787 6.002 34.405 1.00 70.79 147 LEU E CA 1
ATOM 5366 C C . LEU C 3 148 ? -51.832 4.938 34.764 1.00 68.03 147 LEU E C 1
ATOM 5367 O O . LEU C 3 148 ? -52.972 5.268 35.104 1.00 67.93 147 LEU E O 1
ATOM 5372 N N . VAL C 3 149 ? -51.439 3.664 34.679 1.00 64.81 148 VAL E N 1
ATOM 5373 C CA . VAL C 3 149 ? -52.384 2.564 34.770 1.00 64.68 148 VAL E CA 1
ATOM 5374 C C . VAL C 3 149 ? -53.074 2.597 36.139 1.00 77.87 148 VAL E C 1
ATOM 5375 O O . VAL C 3 149 ? -54.300 2.511 36.219 1.00 78.48 148 VAL E O 1
ATOM 5379 N N . GLU C 3 150 ? -52.275 2.721 37.203 1.00 78.80 149 GLU E N 1
ATOM 5380 C CA . GLU C 3 150 ? -52.783 2.695 38.567 1.00 74.62 149 GLU E CA 1
ATOM 5381 C C . GLU C 3 150 ? -53.715 3.894 38.793 1.00 77.43 149 GLU E C 1
ATOM 5382 O O . GLU C 3 150 ? -54.726 3.773 39.485 1.00 81.74 149 GLU E O 1
ATOM 5388 N N . LYS C 3 151 ? -53.363 5.041 38.201 1.00 79.39 150 LYS E N 1
ATOM 5389 C CA . LYS C 3 151 ? -54.110 6.292 38.372 1.00 82.38 150 LYS E CA 1
ATOM 5390 C C . LYS C 3 151 ? -55.510 6.165 37.759 1.00 68.40 150 LYS E C 1
ATOM 5391 O O . LYS C 3 151 ? -56.489 6.658 38.313 1.00 76.76 150 LYS E O 1
ATOM 5397 N N . ILE C 3 152 ? -55.587 5.502 36.603 1.00 66.98 151 ILE E N 1
ATOM 5398 C CA . ILE C 3 152 ? -56.807 5.450 35.815 1.00 72.62 151 ILE E CA 1
ATOM 5399 C C . ILE C 3 152 ? -57.752 4.395 36.403 1.00 67.64 151 ILE E C 1
ATOM 5400 O O . ILE C 3 152 ? -58.958 4.618 36.479 1.00 77.77 151 ILE E O 1
ATOM 5405 N N . GLU C 3 153 ? -57.194 3.252 36.818 1.00 63.12 152 GLU E N 1
ATOM 5406 C CA . GLU C 3 153 ? -57.979 2.145 37.373 1.00 77.73 152 GLU E CA 1
ATOM 5407 C C . GLU C 3 153 ? -58.655 2.586 38.679 1.00 68.39 152 GLU E C 1
ATOM 5408 O O . GLU C 3 153 ? -59.679 2.025 39.068 1.00 69.81 152 GLU E O 1
ATOM 5414 N N . ARG C 3 154 ? -58.076 3.592 39.347 1.00 67.75 153 ARG E N 1
ATOM 5415 C CA . ARG C 3 154 ? -58.618 4.114 40.599 1.00 76.22 153 ARG E CA 1
ATOM 5416 C C . ARG C 3 154 ? -59.956 4.813 40.326 1.00 76.64 153 ARG E C 1
ATOM 5417 O O . ARG C 3 154 ? -60.774 4.963 41.232 1.00 86.76 153 ARG E O 1
ATOM 5425 N N . TYR C 3 155 ? -60.173 5.236 39.075 1.00 76.94 154 TYR E N 1
ATOM 5426 C CA . TYR C 3 155 ? -61.389 5.956 38.703 1.00 69.48 154 TYR E CA 1
ATOM 5427 C C . TYR C 3 155 ? -62.614 5.040 38.806 1.00 68.28 154 TYR E C 1
ATOM 5428 O O . TYR C 3 155 ? -63.722 5.523 39.031 1.00 65.03 154 TYR E O 1
ATOM 5437 N N . ARG C 3 156 ? -62.403 3.729 38.635 1.00 77.41 155 ARG E N 1
ATOM 5438 C CA . ARG C 3 156 ? -63.486 2.733 38.634 1.00 83.38 155 ARG E CA 1
ATOM 5439 C C . ARG C 3 156 ? -64.273 2.820 39.948 1.00 91.37 155 ARG E C 1
ATOM 5440 O O . ARG C 3 156 ? -65.435 2.404 40.021 1.00 87.47 155 ARG E O 1
ATOM 5448 N N . LYS C 3 157 ? -63.612 3.362 40.976 1.00 96.55 156 LYS E N 1
ATOM 5449 C CA . LYS C 3 157 ? -64.207 3.674 42.269 1.00 95.66 156 LYS E CA 1
ATOM 5450 C C . LYS C 3 157 ? -65.504 4.473 42.075 1.00 89.77 156 LYS E C 1
ATOM 5451 O O . LYS C 3 157 ? -66.535 4.147 42.668 1.00 86.89 156 LYS E O 1
ATOM 5457 N N . GLU C 3 158 ? -65.435 5.518 41.240 1.00 91.12 157 GLU E N 1
ATOM 5458 C CA . GLU C 3 158 ? -66.540 6.466 41.039 1.00 97.81 157 GLU E CA 1
ATOM 5459 C C . GLU C 3 158 ? -67.729 5.768 40.358 1.00 104.66 157 GLU E C 1
ATOM 5460 O O . GLU C 3 158 ? -68.866 6.234 40.463 1.00 91.09 157 GLU E O 1
ATOM 5466 N N . LEU C 3 159 ? -67.458 4.651 39.670 1.00 97.95 158 LEU E N 1
ATOM 5467 C CA . LEU C 3 159 ? -68.420 4.016 38.757 1.00 101.71 158 LEU E CA 1
ATOM 5468 C C . LEU C 3 159 ? -69.215 2.911 39.468 1.00 111.68 158 LEU E C 1
ATOM 5469 O O . LEU C 3 159 ? -70.117 2.307 38.875 1.00 89.00 158 LEU E O 1
ATOM 5474 N N . GLN C 3 160 ? -68.881 2.649 40.734 1.00 122.86 159 GLN E N 1
ATOM 5475 C CA . GLN C 3 160 ? -69.587 1.649 41.521 1.00 112.04 159 GLN E CA 1
ATOM 5476 C C . GLN C 3 160 ? -70.964 2.202 41.910 1.00 121.44 159 GLN E C 1
ATOM 5477 O O . GLN C 3 160 ? -71.940 1.455 41.983 1.00 107.76 159 GLN E O 1
ATOM 5483 N N . ASN C 3 161 ? -71.019 3.516 42.156 1.00 128.82 160 ASN E N 1
ATOM 5484 C CA . ASN C 3 161 ? -72.271 4.253 42.323 1.00 138.60 160 ASN E CA 1
ATOM 5485 C C . ASN C 3 161 ? -73.431 3.418 41.765 1.00 147.09 160 ASN E C 1
ATOM 5486 O O . ASN C 3 161 ? -74.203 2.825 42.518 1.00 133.68 160 ASN E O 1
#

Radius of gyration: 27.19 Å; Cα contacts (8 Å, |Δi|>4): 1540; chains: 3; bounding box: 82×68×59 Å

Sequence (702 aa):
GSHMASNVLALDTSQRIRIGLRKGEDLFEISYTGEKKHAEILPVVVKKLLDELDLKVKDLDVVGVGIGPGGLTGLRVGIATVVGLVSPYDIPVAPLNSFEMTAKSCPADGVVLVARRARKGYHYCAVYLKDKGLNPLKEPSVVSDEELEEITKEFSPKIVLKDDLLISPAVLVEESERLFREKKTIHYYEIEPLYLQKSIAELNWEKKKRGEGRMRVLGIETSCDETAVAVLDDGKNVVVNFTVSQIEVHQKFGGVVPEVAARHHLKNLPILLKKAFEKVPPETVDVVAATYGPGLIGALLVGLSAAKGLAISLEKPFVGVNHVEAHVQAVFLANPDLKPPLVVLMVSGGHTQLMKVDEDYSMEVLGETLDDSAGEAFDKVARLLGLGYPGGPVIDRVAKKGDPEKYSFPRPMLDDDSYNFSFAGLKTSVLYFLQREKGYKVEDVAASFQKAVVDILVEKTFRLARNLGIRKIAFVGGVAANSMLREEVRKRAERWNYEVFFPPLELCTDNALMVAKAGYEKAKRGMFSPLSLNADPNLNVASRHLRFENLTEEQLKRLAKILTENLKGGEVVILSGNLGAGKTTFVKGMIRAIGLDEKMVKSPTFTLMNVYPGLKTIYHLDLYRLQDTDFLSLDVEDILEDEDGIMVVEWGDLFDGFWPEDSIKVKIEIADESHRNVEILIPEEVNFLVEKIERYRKELQN

Nearest PDB structures (foldseek):
  6n9a-assembly1_E-2  TM=1.006E+00  e=4.454E-35  Thermotoga maritima
  6s84-assembly1_E  TM=9.593E-01  e=1.963E-30  Thermotoga maritima MSB8
  5np9-assembly1_A  TM=9.073E-01  e=1.445E-15  Bacillus subtilis
  5mvr-assembly1_A  TM=8.313E-01  e=6.939E-14  Bacillus subtilis
  1fl9-assembly3_C  TM=7.967E-01  e=4.008E-12  Haemophilus influenzae

Organism: Thermotoga maritima (strain ATCC 43589 / DSM 3109 / JCM 10099 / NBRC 100826 / MSB8) (NCBI:txid243274)